Protein AF-0000000066341650 (afdb_homodimer)

Organism: Danio rerio (NCBI:txid7955)

Sequence (400 aa):
MEDPHLINSDEYLLLQTYCQRRENSDVLKLCGATGDKFSVVAEKLTRIACELPLDDDDNIESDNPSPKPSSSFVTDDPVINKLVELLKKTGDDLDQKIKEDHAFFADLQKAFSYRFFGKLTQAFISTVVPGNQESTCKREQIALTFEVTSRLRAMDLQPMNRIMGYGAQYLQEHFAPWIKQKGGWGRAFGVGDDDDEEVHMEDPHLINSDEYLLLQTYCQRRENSDVLKLCGATGDKFSVVAEKLTRIACELPLDDDDNIESDNPSPKPSSSFVTDDPVINKLVELLKKTGDDLDQKIKEDHAFFADLQKAFSYRFFGKLTQAFISTVVPGNQESTCKREQIALTFEVTSRLRAMDLQPMNRIMGYGAQYLQEHFAPWIKQKGGWGRAFGVGDDDDEEVH

InterPro domains:
  IPR002475 Bcl2-like [PS50062] (87-187)
  IPR036834 Bcl-2-like superfamily [G3DSA:1.10.437.10] (14-190)
  IPR036834 Bcl-2-like superfamily [SSF56854] (69-191)

Solvent-accessible surface area (backbone atoms only — not comparable to full-atom values): 22985 Å² total; per-residue (Å²): 127,84,52,73,67,49,71,71,28,72,52,27,50,35,46,51,52,33,39,54,47,61,72,43,44,84,55,72,68,82,68,79,71,58,91,48,65,51,52,58,41,31,50,51,35,50,52,53,44,68,70,45,83,48,68,74,70,69,69,66,69,76,77,77,74,74,74,75,67,70,73,70,61,78,49,94,44,68,66,48,43,52,46,44,57,45,68,30,42,53,72,69,57,36,50,52,50,46,67,72,40,43,69,61,52,54,54,45,60,75,65,64,42,60,71,54,51,50,53,39,49,53,43,42,42,44,69,67,57,57,66,85,48,81,81,56,49,68,64,52,56,50,21,42,49,52,48,52,31,40,53,49,37,52,57,52,50,48,41,73,50,62,48,50,52,39,40,23,50,50,43,50,75,77,40,40,69,61,30,54,73,49,67,29,65,39,46,62,65,51,52,82,62,70,79,69,71,66,85,120,126,85,52,72,67,49,71,72,27,71,52,28,50,37,46,52,52,34,39,53,49,58,71,44,49,84,48,76,75,81,67,79,70,55,90,49,66,51,53,56,43,31,50,52,34,50,52,53,42,68,69,46,83,48,69,75,70,70,69,70,70,75,78,79,73,73,69,78,61,78,69,70,61,77,50,94,42,67,67,48,43,51,46,44,56,42,68,31,41,54,71,68,57,35,50,51,50,47,68,72,38,43,70,59,51,52,54,44,59,73,66,63,42,58,69,55,51,50,54,40,49,53,42,41,41,45,69,69,56,56,69,86,48,79,80,64,44,70,64,53,54,50,20,41,48,53,47,52,32,41,53,49,39,52,51,55,50,46,36,81,36,68,40,54,54,39,39,22,51,49,43,50,75,74,40,39,69,61,30,53,75,48,67,28,67,38,47,61,63,49,54,83,61,70,79,68,71,63,85,120

Secondary structure (DSSP, 8-state):
---HHHHTSHHHHHHHHHHHHHHSTTS-------S-HHHHHHHHHHHHHHHS---------------------SSS-HHHHHHHHHHHS-HHHHHHHHHHTHHHHHHHHHH--HHHHHHHHHHHHHHHS-TTSSS--HHHHHHHHHHHHHHHHHHHH----SHHHHHHHHHHHHHHHHHHHTTSHHHHTTSS--------/---HHHHTSHHHHHHHHHHHHHHSSSS-------S-HHHHHHHHHHHHHHHS---------------------SSS-HHHHHHHHHHHS-HHHHHHHHHHTHHHHHHHHHH--HHHHHHHHHHHHHHHS-TTSTT--HHHHHHHHHHHHHHHHHHHH-S--HHHHHHHHHHHHHHHHHHHHTTSHHHHTTSS--------

Nearest PDB structures (foldseek):
  6hbw-assembly1_B  TM=3.273E-01  e=3.189E+00  Homo sapiens
  5fb7-assembly1_C  TM=2.685E-01  e=3.037E+00  Talaromyces marneffei PM1
  7z1u-assembly1_B  TM=3.786E-01  e=2.050E-01  Beta vulgaris
  6hbw-assembly1_B  TM=5.149E-01  e=2.779E+00  Homo sapiens

Foldseek 3Di:
DPDPVVCVDPLNVLLVLLLVCVVCVVVPPPDDPPPDPSNVLSVVLVVLQVPFQLDPPVPPPPPDPPPPVVLVPLDPDVLLSVVLNLLSHDLVSNLVVCVVPVVSLQVCVVVPDPVNLVVSLVSNLCVGQPCPVVPSPPSNSSSSNSSSVSSVVSSVVCCCPDVVVVVVVVCCVPPVVVQVVLVHPCSVVVNPVPPPPPPD/DPDPVVCVDPLNVLLVLLLVCVVCVVVDDPDDPPPDPSNVLSVVLVVLQVPFQLDPPVPPPPPDPPPCCCLVPLDPDVLLSVVLNLLSHDLVSNLVVCVVPLVSLLVCLVVPDPVNLVVSLVSNLCVGQPCPPPPRDPSNSSSSNSSSVSSVVSSVVCNCPPVVVVVVVVCCVPPVVVQVVLVHPCSVVVNPVPPPPPPD

Radius of gyration: 24.5 Å; Cα contacts (8 Å, |Δi|>4): 356; chains: 2; bounding box: 45×79×81 Å

pLDDT: mean 72.23, std 20.15, range [24.67, 94.44]

Structure (mmCIF, N/CA/C/O backbone):
data_AF-0000000066341650-model_v1
#
loop_
_entity.id
_entity.type
_entity.pdbx_description
1 polymer 'Apoptosis facilitator Bcl-2-like protein 14'
#
loop_
_atom_site.group_PDB
_atom_site.id
_atom_site.type_symbol
_atom_site.label_atom_id
_atom_site.label_alt_id
_atom_site.label_comp_id
_atom_site.label_asym_id
_atom_site.label_entity_id
_atom_site.label_seq_id
_atom_site.pdbx_PDB_ins_code
_atom_site.Cartn_x
_atom_site.Cartn_y
_atom_site.Cartn_z
_atom_site.occupancy
_atom_site.B_iso_or_equiv
_atom_site.auth_seq_id
_atom_site.auth_comp_id
_atom_site.auth_asym_id
_atom_site.auth_atom_id
_atom_site.pdbx_PDB_model_num
ATOM 1 N N . MET A 1 1 ? -13.695 10.406 -7.707 1 33.78 1 MET A N 1
ATOM 2 C CA . MET A 1 1 ? -13.062 10.898 -8.93 1 33.78 1 MET A CA 1
ATOM 3 C C . MET A 1 1 ? -11.852 11.773 -8.602 1 33.78 1 MET A C 1
ATOM 5 O O . MET A 1 1 ? -11.984 12.789 -7.918 1 33.78 1 MET A O 1
ATOM 9 N N . GLU A 1 2 ? -10.742 11.07 -8.422 1 45.5 2 GLU A N 1
ATOM 10 C CA . GLU A 1 2 ? -9.633 11.945 -8.07 1 45.5 2 GLU A CA 1
ATOM 11 C C . GLU A 1 2 ? -9.391 12.992 -9.148 1 45.5 2 GLU A C 1
ATOM 13 O O . GLU A 1 2 ? -9.438 12.688 -10.344 1 45.5 2 GLU A O 1
ATOM 18 N N . ASP A 1 3 ? -9.758 14.211 -8.953 1 50.53 3 ASP A N 1
ATOM 19 C CA . ASP A 1 3 ? -9.547 15.406 -9.766 1 50.53 3 ASP A CA 1
ATOM 20 C C . ASP A 1 3 ? -8.125 15.461 -10.305 1 50.53 3 ASP A C 1
ATOM 22 O O . ASP A 1 3 ? -7.164 15.547 -9.531 1 50.53 3 ASP A O 1
ATOM 26 N N . PRO A 1 4 ? -7.992 15.062 -11.609 1 55.88 4 PRO A N 1
ATOM 27 C CA . PRO A 1 4 ? -6.656 15.141 -12.211 1 55.88 4 PRO A CA 1
ATOM 28 C C . PRO A 1 4 ? -5.887 16.391 -11.766 1 55.88 4 PRO A C 1
ATOM 30 O O . PRO A 1 4 ? -4.656 16.344 -11.648 1 55.88 4 PRO A O 1
ATOM 33 N N . HIS A 1 5 ? -6.586 17.391 -11.469 1 68.81 5 HIS A N 1
ATOM 34 C CA . HIS A 1 5 ? -5.938 18.625 -11.055 1 68.81 5 HIS A CA 1
ATOM 35 C C . HIS A 1 5 ? -5.305 18.484 -9.672 1 68.81 5 HIS A C 1
ATOM 37 O O . HIS A 1 5 ? -4.312 19.156 -9.367 1 68.81 5 HIS A O 1
ATOM 43 N N . LEU A 1 6 ? -5.785 17.516 -9 1 75 6 LEU A N 1
ATOM 44 C CA . LEU A 1 6 ? -5.293 17.375 -7.633 1 75 6 LEU A CA 1
ATOM 45 C C . LEU A 1 6 ? -3.951 16.656 -7.609 1 75 6 LEU A C 1
ATOM 47 O O . LEU A 1 6 ? -3.053 17.016 -6.852 1 75 6 LEU A O 1
ATOM 51 N N . ILE A 1 7 ? -3.76 15.711 -8.516 1 69.44 7 ILE A N 1
ATOM 52 C CA . ILE A 1 7 ? -2.543 14.906 -8.508 1 69.44 7 ILE A CA 1
ATOM 53 C C . ILE A 1 7 ? -1.37 15.742 -9.023 1 69.44 7 ILE A C 1
ATOM 55 O O . ILE A 1 7 ? -0.209 15.414 -8.766 1 69.44 7 ILE A O 1
ATOM 59 N N . ASN A 1 8 ? -1.664 16.828 -9.695 1 69.94 8 ASN A N 1
ATOM 60 C CA . ASN A 1 8 ? -0.617 17.719 -10.188 1 69.94 8 ASN A CA 1
ATOM 61 C C . ASN A 1 8 ? -0.473 18.953 -9.297 1 69.94 8 ASN A C 1
ATOM 63 O O . ASN A 1 8 ? 0.299 19.859 -9.617 1 69.94 8 ASN A O 1
ATOM 67 N N . SER A 1 9 ? -1.169 18.969 -8.172 1 79.81 9 SER A N 1
ATOM 68 C CA . SER A 1 9 ? -1.111 20.109 -7.273 1 79.81 9 SER A CA 1
ATOM 69 C C . SER A 1 9 ? 0.166 20.094 -6.438 1 79.81 9 SER A C 1
ATOM 71 O O . SER A 1 9 ? 0.776 19.047 -6.246 1 79.81 9 SER A O 1
ATOM 73 N N . ASP A 1 10 ? 0.6 21.375 -6 1 84.94 10 ASP A N 1
ATOM 74 C CA . ASP A 1 10 ? 1.756 21.484 -5.113 1 84.94 10 ASP A CA 1
ATOM 75 C C . ASP A 1 10 ? 1.559 20.672 -3.842 1 84.94 10 ASP A C 1
ATOM 77 O O . ASP A 1 10 ? 2.506 20.062 -3.334 1 84.94 10 ASP A O 1
ATOM 81 N N . GLU A 1 11 ? 0.294 20.625 -3.367 1 88.94 11 GLU A N 1
ATOM 82 C CA . GLU A 1 11 ? -0.024 19.891 -2.146 1 88.94 11 GLU A CA 1
ATOM 83 C C . GLU A 1 11 ? 0.249 18.406 -2.311 1 88.94 11 GLU A C 1
ATOM 85 O O . GLU A 1 11 ? 0.847 17.766 -1.435 1 88.94 11 GLU A O 1
ATOM 90 N N . TYR A 1 12 ? -0.125 17.891 -3.426 1 84.5 12 TYR A N 1
ATOM 91 C CA . TYR A 1 12 ? 0.044 16.469 -3.664 1 84.5 12 TYR A CA 1
ATOM 92 C C . TYR A 1 12 ? 1.516 16.109 -3.844 1 84.5 12 TYR A C 1
ATOM 94 O O . TYR A 1 12 ? 1.993 15.117 -3.289 1 84.5 12 TYR A O 1
ATOM 102 N N . LEU A 1 13 ? 2.158 16.891 -4.617 1 78.5 13 LEU A N 1
ATOM 103 C CA . LEU A 1 13 ? 3.566 16.641 -4.895 1 78.5 13 LEU A CA 1
ATOM 104 C C . LEU A 1 13 ? 4.398 16.734 -3.619 1 78.5 13 LEU A C 1
ATOM 106 O O . LEU A 1 13 ? 5.297 15.922 -3.396 1 78.5 13 LEU A O 1
ATOM 110 N N . LEU A 1 14 ? 4.109 17.781 -2.803 1 89.19 14 LEU A N 1
ATOM 111 C CA . LEU A 1 14 ? 4.82 17.922 -1.539 1 89.19 14 LEU A CA 1
ATOM 112 C C . LEU A 1 14 ? 4.512 16.766 -0.601 1 89.19 14 LEU A C 1
ATOM 114 O O . LEU A 1 14 ? 5.402 16.266 0.096 1 89.19 14 LEU A O 1
ATOM 118 N N . LEU A 1 15 ? 3.225 16.359 -0.595 1 87.88 15 LEU A N 1
ATOM 119 C CA . LEU A 1 15 ? 2.842 15.203 0.205 1 87.88 15 LEU A CA 1
ATOM 120 C C . LEU A 1 15 ? 3.607 13.961 -0.235 1 87.88 15 LEU A C 1
ATOM 122 O O . LEU A 1 15 ? 4.066 13.18 0.602 1 87.88 15 LEU A O 1
ATOM 126 N N . GLN A 1 16 ? 3.686 13.766 -1.509 1 78.88 16 GLN A N 1
ATOM 127 C CA . GLN A 1 16 ? 4.422 12.633 -2.043 1 78.88 16 GLN A CA 1
ATOM 128 C C . GLN A 1 16 ? 5.871 12.641 -1.562 1 78.88 16 GLN A C 1
ATOM 130 O O . GLN A 1 16 ? 6.402 11.602 -1.151 1 78.88 16 GLN A O 1
ATOM 135 N N . THR A 1 17 ? 6.527 13.789 -1.676 1 78.31 17 THR A N 1
ATOM 136 C CA . THR A 1 17 ? 7.91 13.938 -1.233 1 78.31 17 THR A CA 1
ATOM 137 C C . THR A 1 17 ? 8.031 13.656 0.261 1 78.31 17 THR A C 1
ATOM 139 O O . THR A 1 17 ? 8.969 12.984 0.695 1 78.31 17 THR A O 1
ATOM 142 N N . TYR A 1 18 ? 7.129 14.211 1.031 1 87.44 18 TYR A N 1
ATOM 143 C CA . TYR A 1 18 ? 7.121 14.008 2.475 1 87.44 18 TYR A CA 1
ATOM 144 C C . TYR A 1 18 ? 7.008 12.523 2.812 1 87.44 18 TYR A C 1
ATOM 146 O O . TYR A 1 18 ? 7.762 12.008 3.641 1 87.44 18 TYR A O 1
ATOM 154 N N . CYS A 1 19 ? 6.004 11.805 2.221 1 79.25 19 CYS A N 1
ATOM 155 C CA . CYS A 1 19 ? 5.762 10.398 2.504 1 79.25 19 CYS A CA 1
ATOM 156 C C . CYS A 1 19 ? 6.977 9.555 2.139 1 79.25 19 CYS A C 1
ATOM 158 O O . CYS A 1 19 ? 7.312 8.602 2.848 1 79.25 19 CYS A O 1
ATOM 160 N N . GLN A 1 20 ? 7.543 9.836 1.015 1 71 20 GLN A N 1
ATOM 161 C CA . GLN A 1 20 ? 8.75 9.125 0.598 1 71 20 GLN A CA 1
ATOM 162 C C . GLN A 1 20 ? 9.859 9.266 1.631 1 71 20 GLN A C 1
ATOM 164 O O . GLN A 1 20 ? 10.578 8.312 1.916 1 71 20 GLN A O 1
ATOM 169 N N . ARG A 1 21 ? 9.977 10.445 2.133 1 72.19 21 ARG A N 1
ATOM 170 C CA . ARG A 1 21 ? 10.992 10.703 3.146 1 72.19 21 ARG A CA 1
ATOM 171 C C . ARG A 1 21 ? 10.688 9.938 4.43 1 72.19 21 ARG A C 1
ATOM 173 O O . ARG A 1 21 ? 11.602 9.406 5.074 1 72.19 21 ARG A O 1
ATOM 180 N N . ARG A 1 22 ? 9.453 9.93 4.797 1 74.25 22 ARG A N 1
ATOM 181 C CA . ARG A 1 22 ? 9.047 9.281 6.039 1 74.25 22 ARG A CA 1
ATOM 182 C C . ARG A 1 22 ? 9.25 7.77 5.957 1 74.25 22 ARG A C 1
ATOM 184 O O . ARG A 1 22 ? 9.555 7.125 6.961 1 74.25 22 ARG A O 1
ATOM 191 N N . GLU A 1 23 ? 8.852 7.203 4.863 1 64.56 23 GLU A N 1
ATOM 192 C CA . GLU A 1 23 ? 9.031 5.77 4.652 1 64.56 23 GLU A CA 1
ATOM 193 C C . GLU A 1 23 ? 10.508 5.391 4.676 1 64.56 23 GLU A C 1
ATOM 195 O O . GLU A 1 23 ? 10.867 4.285 5.09 1 64.56 23 GLU A O 1
ATOM 200 N N . ASN A 1 24 ? 11.289 6.145 4.082 1 51.16 24 ASN A N 1
ATOM 201 C CA . ASN A 1 24 ? 12.719 5.871 3.996 1 51.16 24 ASN A CA 1
ATOM 202 C C . ASN A 1 24 ? 13.461 6.379 5.227 1 51.16 24 ASN A C 1
ATOM 204 O O . ASN A 1 24 ? 14.695 6.312 5.285 1 51.16 24 ASN A O 1
ATOM 208 N N . SER A 1 25 ? 12.883 7.137 6.051 1 47.22 25 SER A N 1
ATOM 209 C CA . SER A 1 25 ? 13.586 7.773 7.156 1 47.22 25 SER A CA 1
ATOM 210 C C . SER A 1 25 ? 14.273 6.738 8.039 1 47.22 25 SER A C 1
ATOM 212 O O . SER A 1 25 ? 15.227 7.062 8.758 1 47.22 25 SER A O 1
ATOM 214 N N . ASP A 1 26 ? 13.664 5.586 8.43 1 39.56 26 ASP A N 1
ATOM 215 C CA . ASP A 1 26 ? 14.633 4.793 9.18 1 39.56 26 ASP A CA 1
ATOM 216 C C . ASP A 1 26 ? 15.898 4.559 8.359 1 39.56 26 ASP A C 1
ATOM 218 O O . ASP A 1 26 ? 16.906 4.062 8.875 1 39.56 26 ASP A O 1
ATOM 222 N N . VAL A 1 27 ? 15.828 4.398 7.207 1 34.81 27 VAL A N 1
ATOM 223 C CA . VAL A 1 27 ? 17.062 4.445 6.438 1 34.81 27 VAL A CA 1
ATOM 224 C C . VAL A 1 27 ? 17.594 5.879 6.383 1 34.81 27 VAL A C 1
ATOM 226 O O . VAL A 1 27 ? 16.906 6.773 5.867 1 34.81 27 VAL A O 1
ATOM 229 N N . LEU A 1 28 ? 18.406 6.277 7.391 1 32.34 28 LEU A N 1
ATOM 230 C CA . LEU A 1 28 ? 19.125 7.539 7.582 1 32.34 28 LEU A CA 1
ATOM 231 C C . LEU A 1 28 ? 19.391 8.219 6.246 1 32.34 28 LEU A C 1
ATOM 233 O O . LEU A 1 28 ? 19.531 9.438 6.18 1 32.34 28 LEU A O 1
ATOM 237 N N . LYS A 1 29 ? 20.328 7.496 5.453 1 32.09 29 LYS A N 1
ATOM 238 C CA . LYS A 1 29 ? 21.406 8.117 4.699 1 32.09 29 LYS A CA 1
ATOM 239 C C . LYS A 1 29 ? 20.875 8.852 3.473 1 32.09 29 LYS A C 1
ATOM 241 O O . LYS A 1 29 ? 21.625 9.102 2.52 1 32.09 29 LYS A O 1
ATOM 246 N N . LEU A 1 30 ? 19.656 8.406 3.109 1 30.75 30 LEU A N 1
ATOM 247 C CA . LEU A 1 30 ? 19.609 8.922 1.744 1 30.75 30 LEU A CA 1
ATOM 248 C C . LEU A 1 30 ? 19.844 10.43 1.722 1 30.75 30 LEU A C 1
ATOM 250 O O . LEU A 1 30 ? 19.062 11.188 2.289 1 30.75 30 LEU A O 1
ATOM 254 N N . CYS A 1 31 ? 20.969 10.68 1.455 1 32.62 31 CYS A N 1
ATOM 255 C CA . CYS A 1 31 ? 21.719 11.914 1.257 1 32.62 31 CYS A CA 1
ATOM 256 C C . CYS A 1 31 ? 20.797 13.039 0.776 1 32.62 31 CYS A C 1
ATOM 258 O O . CYS A 1 31 ? 20.781 14.117 1.362 1 32.62 31 CYS A O 1
ATOM 260 N N . GLY A 1 32 ? 20.969 13.227 -0.669 1 31.34 32 GLY A N 1
ATOM 261 C CA . GLY A 1 32 ? 21.156 14.445 -1.436 1 31.34 32 GLY A CA 1
ATOM 262 C C . GLY A 1 32 ? 19.875 15.258 -1.579 1 31.34 32 GLY A C 1
ATOM 263 O O . GLY A 1 32 ? 18.828 14.719 -1.966 1 31.34 32 GLY A O 1
ATOM 264 N N . ALA A 1 33 ? 19.422 16.047 -0.624 1 36.84 33 ALA A N 1
ATOM 265 C CA . ALA A 1 33 ? 18.609 17.234 -0.864 1 36.84 33 ALA A CA 1
ATOM 266 C C . ALA A 1 33 ? 18.531 17.547 -2.355 1 36.84 33 ALA A C 1
ATOM 268 O O . ALA A 1 33 ? 19.5 18.047 -2.947 1 36.84 33 ALA A O 1
ATOM 269 N N . THR A 1 34 ? 18.25 16.688 -3.164 1 40.41 34 THR A N 1
ATOM 270 C CA . THR A 1 34 ? 18.219 17.406 -4.434 1 40.41 34 THR A CA 1
ATOM 271 C C . THR A 1 34 ? 17.484 18.734 -4.285 1 40.41 34 THR A C 1
ATOM 273 O O . THR A 1 34 ? 16.656 18.906 -3.391 1 40.41 34 THR A O 1
ATOM 276 N N . GLY A 1 35 ? 18.016 19.844 -4.695 1 51.5 35 GLY A N 1
ATOM 277 C CA . GLY A 1 35 ? 17.844 21.266 -4.895 1 51.5 35 GLY A CA 1
ATOM 278 C C . GLY A 1 35 ? 16.422 21.672 -5.18 1 51.5 35 GLY A C 1
ATOM 279 O O . GLY A 1 35 ? 16.156 22.812 -5.566 1 51.5 35 GLY A O 1
ATOM 280 N N . ASP A 1 36 ? 15.469 20.625 -5.043 1 72.44 36 ASP A N 1
ATOM 281 C CA . ASP A 1 36 ? 14.141 21.109 -5.402 1 72.44 36 ASP A CA 1
ATOM 282 C C . ASP A 1 36 ? 13.414 21.672 -4.184 1 72.44 36 ASP A C 1
ATOM 284 O O . ASP A 1 36 ? 13.695 21.266 -3.051 1 7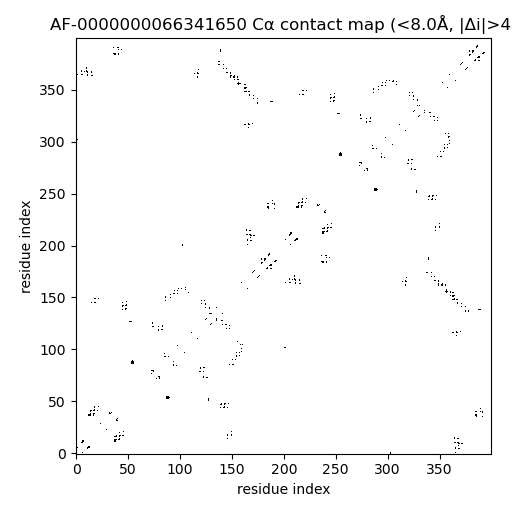2.44 36 ASP A O 1
ATOM 288 N N . LYS A 1 37 ? 12.82 22.719 -4.188 1 81.12 37 LYS A N 1
ATOM 289 C CA . LYS A 1 37 ? 12.055 23.5 -3.213 1 81.12 37 LYS A CA 1
ATOM 290 C C . LYS A 1 37 ? 11.195 22.578 -2.338 1 81.12 37 LYS A C 1
ATOM 292 O O . LYS A 1 37 ? 11.125 22.766 -1.122 1 81.12 37 LYS A O 1
ATOM 297 N N . PHE A 1 38 ? 10.711 21.469 -2.816 1 84.75 38 PHE A N 1
ATOM 298 C CA . PHE A 1 38 ? 9.797 20.594 -2.084 1 84.75 38 PHE A CA 1
ATOM 299 C C . PHE A 1 38 ? 10.562 19.688 -1.127 1 84.75 38 PHE A C 1
ATOM 301 O O . PHE A 1 38 ? 10.062 19.359 -0.048 1 84.75 38 PHE A O 1
ATOM 308 N N . SER A 1 39 ? 11.711 19.312 -1.461 1 81.25 39 SER A N 1
ATOM 309 C CA . SER A 1 39 ? 12.516 18.484 -0.572 1 81.25 39 SER A CA 1
ATOM 310 C C . SER A 1 39 ? 12.891 19.234 0.7 1 81.25 39 SER A C 1
ATOM 312 O O . SER A 1 39 ? 12.859 18.672 1.795 1 81.25 39 SER A O 1
ATOM 314 N N . VAL A 1 40 ? 13.234 20.516 0.501 1 84.44 40 VAL A N 1
ATOM 315 C CA . VAL A 1 40 ? 13.609 21.344 1.648 1 84.44 40 VAL A CA 1
ATOM 316 C C . VAL A 1 40 ? 12.391 21.547 2.549 1 84.44 40 VAL A C 1
ATOM 318 O O . VAL A 1 40 ? 12.492 21.453 3.773 1 84.44 40 VAL A O 1
ATOM 321 N N . VAL A 1 41 ? 11.242 21.875 1.964 1 89.88 41 VAL A N 1
ATOM 322 C CA . VAL A 1 41 ? 10.023 22.094 2.73 1 89.88 41 VAL A CA 1
ATOM 323 C C . VAL A 1 41 ? 9.641 20.797 3.455 1 89.88 41 VAL A C 1
ATOM 325 O O . VAL A 1 41 ? 9.242 20.828 4.621 1 89.88 41 VAL A O 1
ATOM 328 N N . ALA A 1 42 ? 9.766 19.656 2.734 1 89 42 ALA A N 1
ATOM 329 C CA . ALA A 1 42 ? 9.445 18.359 3.348 1 89 42 ALA A CA 1
ATOM 330 C C . ALA A 1 42 ? 10.328 18.109 4.562 1 89 42 ALA A C 1
ATOM 332 O O . ALA A 1 42 ? 9.867 17.562 5.57 1 89 42 ALA A O 1
ATOM 333 N N . GLU A 1 43 ? 11.508 18.484 4.465 1 85.19 43 GLU A N 1
ATOM 334 C CA . GLU A 1 43 ? 12.422 18.328 5.59 1 85.19 43 GLU A CA 1
ATOM 335 C C . GLU A 1 43 ? 11.984 19.172 6.781 1 85.19 43 GLU A C 1
ATOM 337 O O . GLU A 1 43 ? 12 18.703 7.922 1 85.19 43 GLU A O 1
ATOM 342 N N . LYS A 1 44 ? 11.633 20.406 6.52 1 87 44 LYS A N 1
ATOM 343 C CA . LYS A 1 44 ? 11.164 21.297 7.582 1 87 44 LYS A CA 1
ATOM 344 C C . LYS A 1 44 ? 9.891 20.766 8.227 1 87 44 LYS A C 1
ATOM 346 O O . LYS A 1 44 ? 9.742 20.812 9.445 1 87 44 LYS A O 1
ATOM 351 N N . LEU A 1 45 ? 8.992 20.297 7.375 1 90.5 45 LEU A N 1
ATOM 352 C CA . LEU A 1 45 ? 7.758 19.703 7.875 1 90.5 45 LEU A CA 1
ATOM 353 C C . LEU A 1 45 ? 8.055 18.5 8.766 1 90.5 45 LEU A C 1
ATOM 355 O O . LEU A 1 45 ? 7.43 18.328 9.812 1 90.5 45 LEU A O 1
ATOM 359 N N . THR A 1 46 ? 8.961 17.672 8.398 1 87 46 THR A N 1
ATOM 360 C CA . THR A 1 46 ? 9.352 16.5 9.172 1 87 46 THR A CA 1
ATOM 361 C C . THR A 1 46 ? 9.898 16.922 10.539 1 87 46 THR A C 1
ATOM 363 O O . THR A 1 46 ? 9.57 16.297 11.555 1 87 46 THR A O 1
ATOM 366 N N . ARG A 1 47 ? 10.703 17.938 10.547 1 85.69 47 ARG A N 1
ATOM 367 C CA . ARG A 1 47 ? 11.266 18.422 11.797 1 85.69 47 ARG A CA 1
ATOM 368 C C . ARG A 1 47 ? 10.172 18.938 12.727 1 85.69 47 ARG A C 1
ATOM 370 O O . ARG A 1 47 ? 10.18 18.656 13.93 1 85.69 47 ARG A O 1
ATOM 377 N N . ILE A 1 48 ? 9.266 19.75 12.18 1 86.88 48 ILE A N 1
ATOM 378 C CA . ILE A 1 48 ? 8.148 20.25 12.977 1 86.88 48 ILE A CA 1
ATOM 379 C C . ILE A 1 48 ? 7.363 19.078 13.562 1 86.88 48 ILE A C 1
ATOM 381 O O . ILE A 1 48 ? 7.07 19.062 14.758 1 86.88 48 ILE A O 1
ATOM 385 N N . ALA A 1 49 ? 7.023 18.109 12.695 1 86.56 49 ALA A N 1
ATOM 386 C CA . ALA A 1 49 ? 6.238 16.953 13.133 1 86.56 49 ALA A CA 1
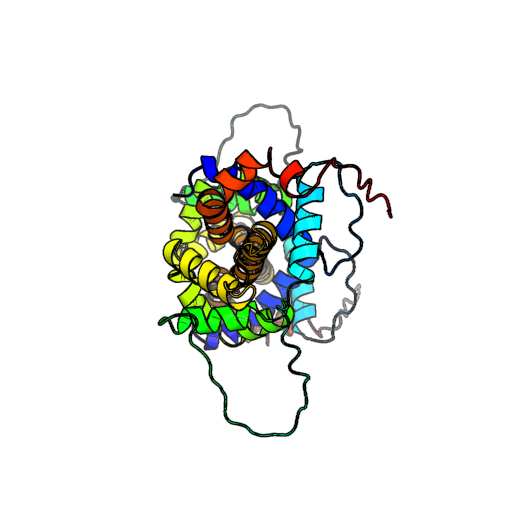ATOM 387 C C . ALA A 1 49 ? 6.957 16.203 14.242 1 86.56 49 ALA A C 1
ATOM 389 O O . ALA A 1 49 ? 6.32 15.711 15.18 1 86.56 49 ALA A O 1
ATOM 390 N N . CYS A 1 50 ? 8.25 16.062 14.141 1 83.56 50 CYS A N 1
ATOM 391 C CA . CYS A 1 50 ? 9.039 15.297 15.102 1 83.56 50 CYS A CA 1
ATOM 392 C C . CYS A 1 50 ? 9.117 16.016 16.438 1 83.56 50 CYS A C 1
ATOM 394 O O . CYS A 1 50 ? 9.312 15.398 17.484 1 83.56 50 CYS A O 1
ATOM 396 N N . GLU A 1 51 ? 8.953 17.312 16.391 1 83.19 51 GLU A N 1
ATOM 397 C CA . GLU A 1 51 ? 9.047 18.125 17.609 1 83.19 51 GLU A CA 1
ATOM 398 C C . GLU A 1 51 ? 7.711 18.172 18.344 1 83.19 51 GLU A C 1
ATOM 400 O O . GLU A 1 51 ? 7.652 18.562 19.5 1 83.19 51 GLU A O 1
ATOM 405 N N . LEU A 1 52 ? 6.672 17.766 17.672 1 82.81 52 LEU A N 1
ATOM 406 C CA . LEU A 1 52 ? 5.355 17.75 18.312 1 82.81 52 LEU A CA 1
ATOM 407 C C . LEU A 1 52 ? 5.16 16.5 19.156 1 82.81 52 LEU A C 1
ATOM 409 O O . LEU A 1 52 ? 5.727 15.453 18.859 1 82.81 52 LEU A O 1
ATOM 413 N N . PRO A 1 53 ? 4.59 16.547 20.25 1 76.81 53 PRO A N 1
ATOM 414 C CA . PRO A 1 53 ? 4.43 15.438 21.203 1 76.81 53 PRO A CA 1
ATOM 415 C C . PRO A 1 53 ? 3.486 14.359 20.688 1 76.81 53 PRO A C 1
ATOM 417 O O . PRO A 1 53 ? 2.336 14.273 21.125 1 76.81 53 PRO A O 1
ATOM 420 N N . LEU A 1 54 ? 3.736 13.648 19.688 1 70.75 54 LEU A N 1
ATOM 421 C CA . LEU A 1 54 ? 2.922 12.539 19.203 1 70.75 54 LEU A CA 1
ATOM 422 C C . LEU A 1 54 ? 3.174 11.281 20.031 1 70.75 54 LEU A C 1
ATOM 424 O O . LEU A 1 54 ? 2.279 10.445 20.188 1 70.75 54 LEU A O 1
ATOM 428 N N . ASP A 1 55 ? 4.504 10.766 20.484 1 56.53 55 ASP A N 1
ATOM 429 C CA . ASP A 1 55 ? 4.879 9.516 21.125 1 56.53 55 ASP A CA 1
ATOM 430 C C . ASP A 1 55 ? 4.555 9.547 22.625 1 56.53 55 ASP A C 1
ATOM 432 O O . ASP A 1 55 ? 5.008 10.445 23.344 1 56.53 55 ASP A O 1
ATOM 436 N N . ASP A 1 56 ? 3.371 9.297 23.016 1 49 56 ASP A N 1
ATOM 437 C CA . ASP A 1 56 ? 3.236 9.156 24.469 1 49 56 ASP A CA 1
ATOM 438 C C . ASP A 1 56 ? 4.234 8.133 25.016 1 49 56 ASP A C 1
ATOM 440 O O . ASP A 1 56 ? 4.078 6.93 24.797 1 49 56 ASP A O 1
ATOM 444 N N . ASP A 1 57 ? 5.453 8.258 25 1 41.75 57 ASP A N 1
ATOM 445 C CA . ASP A 1 57 ? 6.16 7.438 25.984 1 41.75 57 ASP A CA 1
ATOM 446 C C . ASP A 1 57 ? 5.441 7.449 27.328 1 41.75 57 ASP A C 1
ATOM 448 O O . ASP A 1 57 ? 5.496 8.445 28.062 1 41.75 57 ASP A O 1
ATOM 452 N N . ASP A 1 58 ? 4.324 6.996 27.469 1 39.84 58 ASP A N 1
ATOM 453 C CA . ASP A 1 58 ? 3.951 6.605 28.828 1 39.84 58 ASP A CA 1
ATOM 454 C C . ASP A 1 58 ? 5.121 5.941 29.547 1 39.84 58 ASP A C 1
ATOM 456 O O . ASP A 1 58 ? 5.09 4.738 29.812 1 39.84 58 ASP A O 1
ATOM 460 N N . ASN A 1 59 ? 6.309 5.945 29.203 1 37.44 59 ASN A N 1
ATOM 461 C CA . ASN A 1 59 ? 7.125 5.504 30.328 1 37.44 59 ASN A CA 1
ATOM 462 C C . ASN A 1 59 ? 6.887 6.363 31.562 1 37.44 59 ASN A C 1
ATOM 464 O O . ASN A 1 59 ? 7.781 6.523 32.406 1 37.44 59 ASN A O 1
ATOM 468 N N . ILE A 1 60 ? 6.105 7.371 31.719 1 36.75 60 ILE A N 1
ATOM 469 C CA . ILE A 1 60 ? 5.945 7.793 33.094 1 36.75 60 ILE A CA 1
ATOM 470 C C . ILE A 1 60 ? 5.375 6.645 33.938 1 36.75 60 ILE A C 1
ATOM 472 O O . ILE A 1 60 ? 4.246 6.203 33.688 1 36.75 60 ILE A O 1
ATOM 476 N N . GLU A 1 61 ? 6.156 5.684 34.406 1 36.81 61 GLU A N 1
ATOM 477 C CA . GLU A 1 61 ? 5.961 4.891 35.625 1 36.81 61 GLU A CA 1
ATOM 478 C C . GLU A 1 61 ? 5.23 5.695 36.68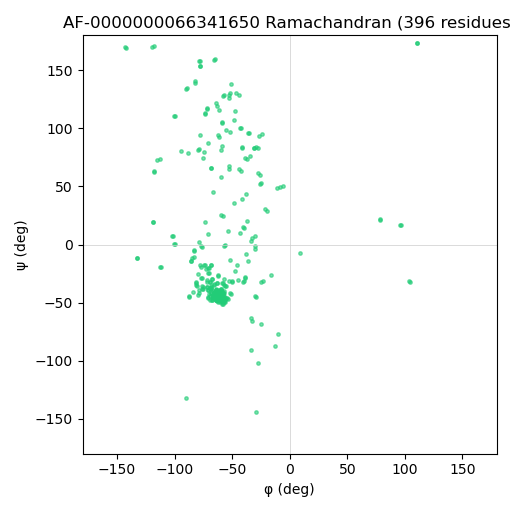8 1 36.81 61 GLU A C 1
ATOM 480 O O . GLU A 1 61 ? 5.285 5.348 37.875 1 36.81 61 GLU A O 1
ATOM 485 N N . SER A 1 62 ? 4.816 6.934 36.625 1 33.81 62 SER A N 1
ATOM 486 C CA . SER A 1 62 ? 4.262 7.266 37.938 1 33.81 62 SER A CA 1
ATOM 487 C C . SER A 1 62 ? 3.215 6.246 38.375 1 33.81 6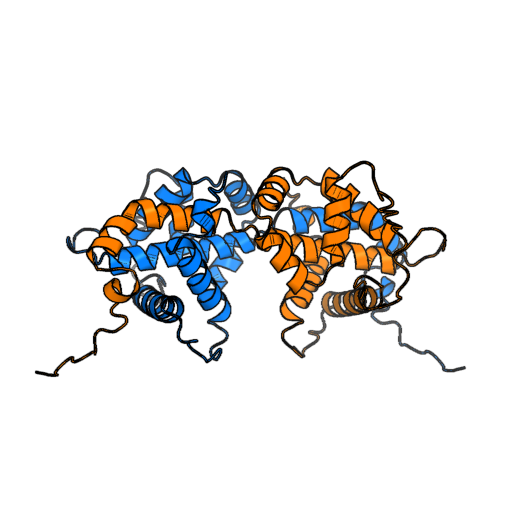2 SER A C 1
ATOM 489 O O . SER A 1 62 ? 2.486 5.703 37.531 1 33.81 62 SER A O 1
ATOM 491 N N . ASP A 1 63 ? 3.312 5.617 39.688 1 33.84 63 ASP A N 1
ATOM 492 C CA . ASP A 1 63 ? 2.576 4.762 40.594 1 33.84 63 ASP A CA 1
ATOM 493 C C . ASP A 1 63 ? 1.071 4.996 40.5 1 33.84 63 ASP A C 1
ATOM 495 O O . ASP A 1 63 ? 0.275 4.234 41.031 1 33.84 63 ASP A O 1
ATOM 499 N N . ASN A 1 64 ? 0.634 6.32 40.875 1 33.25 64 ASN A N 1
ATOM 500 C CA . ASN A 1 64 ? -0.721 6.402 41.406 1 33.25 64 ASN A CA 1
ATOM 501 C C . ASN A 1 64 ? -1.759 5.98 40.344 1 33.25 64 ASN A C 1
ATOM 503 O O . ASN A 1 64 ? -1.67 6.371 39.188 1 33.25 64 ASN A O 1
ATOM 507 N N . PRO A 1 65 ? -2.561 4.926 40.594 1 36.72 65 PRO A N 1
ATOM 508 C CA . PRO A 1 65 ? -3.736 4.324 39.969 1 36.72 65 PRO A CA 1
ATOM 509 C C . PRO A 1 65 ? -4.695 5.359 39.406 1 36.72 65 PRO A C 1
ATOM 511 O O . PRO A 1 65 ? -5.855 5.051 39.125 1 36.72 65 PRO A O 1
ATOM 514 N N . SER A 1 66 ? -4.453 6.68 39.688 1 35.19 66 SER A N 1
ATOM 515 C CA . SER A 1 66 ? -5.734 7.355 39.5 1 35.19 66 SER A CA 1
ATOM 516 C C . SER A 1 66 ? -6.355 7.02 38.156 1 35.19 66 SER A C 1
ATOM 518 O O . SER A 1 66 ? -5.641 6.801 37.156 1 35.19 66 SER A O 1
ATOM 520 N N . PRO A 1 67 ? -7.668 6.793 38.156 1 37.66 67 PRO A N 1
ATOM 521 C CA . PRO A 1 67 ? -8.656 6.371 37.156 1 37.66 67 PRO A CA 1
ATOM 522 C C . PRO A 1 67 ? -8.523 7.121 35.812 1 37.66 67 PRO A C 1
ATOM 524 O O . PRO A 1 67 ? -9.18 6.77 34.844 1 37.66 67 PRO A O 1
ATOM 527 N N . LYS A 1 68 ? -7.816 8.289 35.781 1 38.66 68 LYS A N 1
ATOM 528 C CA . LYS A 1 68 ? -8.523 9.203 34.875 1 38.66 68 LYS A CA 1
ATOM 529 C C . LYS A 1 68 ? -8.484 8.711 33.438 1 38.66 68 LYS A C 1
ATOM 531 O O . LYS A 1 68 ? -7.445 8.789 32.781 1 38.66 68 LYS A O 1
ATOM 536 N N . PRO A 1 69 ? -8.695 7.555 33.094 1 39.31 69 PRO A N 1
ATOM 537 C CA . PRO A 1 69 ? -8.93 7.375 31.656 1 39.31 69 PRO A CA 1
ATOM 538 C C . PRO A 1 69 ? -9.719 8.523 31.031 1 39.31 69 PRO A C 1
ATOM 540 O O . PRO A 1 69 ? -10.945 8.539 31.094 1 39.31 69 PRO A O 1
ATOM 543 N N . SER A 1 70 ? -9.797 9.641 31.562 1 36.47 70 SER A N 1
ATOM 544 C CA . SER A 1 70 ? -10.539 10.641 30.812 1 36.47 70 SER A CA 1
ATOM 545 C C . SER A 1 70 ? -10.273 10.516 29.312 1 36.47 70 SER A C 1
ATOM 547 O O . SER A 1 70 ? -9.234 10.969 28.812 1 36.47 70 SER A O 1
ATOM 549 N N . SER A 1 71 ? -10.234 9.398 28.672 1 44.44 71 SER A N 1
ATOM 550 C CA . SER A 1 71 ? -10.445 9.148 27.25 1 44.44 71 SER A CA 1
ATOM 551 C C . SER A 1 71 ? -11.203 10.289 26.594 1 44.44 71 SER A C 1
ATOM 553 O O . SER A 1 71 ? -12.438 10.328 26.625 1 44.44 71 SER A O 1
ATOM 555 N N . SER A 1 72 ? -11.156 11.461 26.969 1 49.5 72 SER A N 1
ATOM 556 C CA . SER A 1 72 ? -11.805 12.633 26.391 1 49.5 72 SER A CA 1
ATOM 557 C C . SER A 1 72 ? -11.953 12.492 24.875 1 49.5 72 SER A C 1
ATOM 559 O O . SER A 1 72 ? -10.961 12.32 24.172 1 49.5 72 SER A O 1
ATOM 561 N N . PHE A 1 73 ? -12.969 11.812 24.531 1 59.5 73 PHE A N 1
ATOM 562 C CA . PHE A 1 73 ? -13.477 11.688 23.172 1 59.5 73 PHE A CA 1
ATOM 563 C C . PHE A 1 73 ? -13.297 12.992 22.406 1 59.5 73 PHE A C 1
ATOM 565 O O . PHE A 1 73 ? -13.82 14.031 22.812 1 59.5 73 PHE A O 1
ATOM 572 N N . VAL A 1 74 ? -12.219 13.094 21.641 1 71.38 74 VAL A N 1
ATOM 573 C CA . VAL A 1 74 ? -12.039 14.266 20.781 1 71.38 74 VAL A CA 1
ATOM 574 C C . VAL A 1 74 ? -13.305 14.508 19.969 1 71.38 74 VAL A C 1
ATOM 576 O O . VAL A 1 74 ? -13.711 15.656 19.766 1 71.38 74 VAL A O 1
ATOM 579 N N . THR A 1 75 ? -13.938 13.297 19.672 1 84 75 THR A N 1
ATOM 580 C CA . THR A 1 75 ? -15.164 13.391 18.891 1 84 75 THR A CA 1
ATOM 581 C C . THR A 1 75 ? -16.188 12.367 19.375 1 84 75 THR A C 1
ATOM 583 O O . THR A 1 75 ? -15.891 11.531 20.234 1 84 75 THR A O 1
ATOM 586 N N . ASP A 1 76 ? -17.422 12.414 18.953 1 87.19 76 ASP A N 1
ATOM 587 C CA . ASP A 1 76 ? -18.484 11.469 19.266 1 87.19 76 ASP A CA 1
ATOM 588 C C . ASP A 1 76 ? -18.328 10.172 18.469 1 87.19 76 ASP A C 1
ATOM 590 O O . ASP A 1 76 ? -19.031 9.203 18.703 1 87.19 76 ASP A O 1
ATOM 594 N N . ASP A 1 77 ? -17.359 10.156 17.672 1 89.69 77 ASP A N 1
ATOM 595 C CA . ASP A 1 77 ? -17.141 8.984 16.844 1 89.69 77 ASP A CA 1
ATOM 596 C C . ASP A 1 77 ? -16.062 8.078 17.422 1 89.69 77 ASP A C 1
ATOM 598 O O . ASP A 1 77 ? -14.875 8.422 17.391 1 89.69 77 ASP A O 1
ATOM 602 N N . PRO A 1 78 ? -16.453 6.891 17.906 1 89.75 78 PRO A N 1
ATOM 603 C CA . PRO A 1 78 ? -15.484 6.008 18.562 1 89.75 78 PRO A CA 1
ATOM 604 C C . PRO A 1 78 ? -14.375 5.551 17.609 1 89.75 78 PRO A C 1
ATOM 606 O O . PRO A 1 78 ? -13.25 5.312 18.047 1 89.75 78 PRO A O 1
ATOM 609 N N . VAL A 1 79 ? -14.734 5.391 16.391 1 90.06 79 VAL A N 1
ATOM 610 C CA . VAL A 1 79 ? -13.742 4.953 15.422 1 90.06 79 VAL A CA 1
ATOM 611 C C . VAL A 1 79 ? -12.656 6.016 15.281 1 90.06 79 VAL A C 1
ATOM 613 O O . VAL A 1 79 ? -11.461 5.695 15.266 1 90.06 79 VAL A O 1
ATOM 616 N N . ILE A 1 80 ? -13.055 7.219 15.188 1 92.5 80 ILE A N 1
ATOM 617 C CA . ILE A 1 80 ? -12.109 8.32 15.062 1 92.5 80 ILE A CA 1
ATOM 618 C C . ILE A 1 80 ? -11.227 8.391 16.297 1 92.5 80 ILE A C 1
ATOM 620 O O . ILE A 1 80 ? -10.008 8.57 16.203 1 92.5 80 ILE A O 1
ATOM 624 N N . ASN A 1 81 ? -11.828 8.227 17.453 1 90.88 81 ASN A N 1
ATOM 625 C CA . ASN A 1 81 ? -11.055 8.266 18.703 1 90.88 81 ASN A CA 1
ATOM 626 C C . ASN A 1 81 ? -10 7.164 18.734 1 90.88 81 ASN A C 1
ATOM 628 O O . ASN A 1 81 ? -8.867 7.398 19.156 1 90.88 81 ASN A O 1
ATOM 632 N N . LYS A 1 82 ? -10.414 6.012 18.297 1 89.5 82 LYS A N 1
ATOM 633 C CA . LYS A 1 82 ? -9.469 4.902 18.234 1 89.5 82 LYS A CA 1
ATOM 634 C C . LYS A 1 82 ? -8.328 5.211 17.266 1 89.5 82 LYS A C 1
ATOM 636 O O . LYS A 1 82 ? -7.164 4.938 17.562 1 89.5 82 LYS A O 1
ATOM 641 N N . LEU A 1 83 ? -8.625 5.762 16.141 1 90.25 83 LEU A N 1
ATOM 642 C CA . LEU A 1 83 ? -7.633 6.059 15.109 1 90.25 83 LEU A CA 1
ATOM 643 C C . LEU A 1 83 ? -6.688 7.164 15.57 1 90.25 83 LEU A C 1
ATOM 645 O O . LEU A 1 83 ? -5.492 7.125 15.281 1 90.25 83 LEU A O 1
ATOM 649 N N . VAL A 1 84 ? -7.27 8.109 16.25 1 91 84 VAL A N 1
ATOM 650 C CA . VAL A 1 84 ? -6.422 9.172 16.781 1 91 84 VAL A CA 1
ATOM 651 C C . VAL A 1 84 ? -5.367 8.57 17.703 1 91 84 VAL A C 1
ATOM 653 O O . VAL A 1 84 ? -4.191 8.938 17.641 1 91 84 VAL A O 1
ATOM 656 N N . GLU A 1 85 ? -5.77 7.711 18.516 1 89 85 GLU A N 1
ATOM 657 C CA . GLU A 1 85 ? -4.836 7.051 19.422 1 89 85 GLU A CA 1
ATOM 658 C C . GLU A 1 85 ? -3.809 6.227 18.656 1 89 85 GLU A C 1
ATOM 660 O O . GLU A 1 85 ? -2.631 6.195 19.016 1 89 85 GLU A O 1
ATOM 665 N N . LEU A 1 86 ? -4.281 5.559 17.688 1 86.88 86 LEU A N 1
ATOM 666 C CA . LEU A 1 86 ? -3.391 4.719 16.891 1 86.88 86 LEU A CA 1
ATOM 667 C C . LEU A 1 86 ? -2.373 5.562 16.141 1 86.88 86 LEU A C 1
ATOM 669 O O . LEU A 1 86 ? -1.2 5.191 16.047 1 86.88 86 LEU A O 1
ATOM 673 N N . LEU A 1 87 ? -2.871 6.68 15.609 1 88.31 87 LEU A N 1
ATOM 674 C CA . LEU A 1 87 ? -2.016 7.535 14.797 1 88.31 87 LEU A CA 1
ATOM 675 C C . LEU A 1 87 ? -0.943 8.203 15.656 1 88.31 87 LEU A C 1
ATOM 677 O O . LEU A 1 87 ? 0.068 8.68 15.133 1 88.31 87 LEU A O 1
ATOM 681 N N . LYS A 1 88 ? -1.174 8.211 16.938 1 86.06 88 LYS A N 1
ATOM 682 C CA . LYS A 1 88 ? -0.186 8.773 17.859 1 86.06 88 LYS A CA 1
ATOM 683 C C . LYS A 1 88 ? 0.971 7.801 18.078 1 86.06 88 LYS A C 1
ATOM 685 O O . LYS A 1 88 ? 2.053 8.211 18.5 1 86.06 88 LYS A O 1
ATOM 690 N N . LYS A 1 89 ? 0.728 6.598 17.781 1 79.81 89 LYS A N 1
ATOM 691 C CA . LYS A 1 89 ? 1.736 5.566 18 1 79.81 89 LYS A CA 1
ATOM 692 C C . LYS A 1 89 ? 2.799 5.586 16.906 1 79.81 89 LYS A C 1
ATOM 694 O O . LYS A 1 89 ? 2.559 6.098 15.812 1 79.81 89 LYS A O 1
ATOM 699 N N . THR A 1 90 ? 4.023 4.984 17.297 1 71.81 90 THR A N 1
ATOM 700 C CA . THR A 1 90 ? 5.082 4.891 16.297 1 71.81 90 THR A CA 1
ATOM 701 C C . THR A 1 90 ? 4.672 3.965 15.148 1 71.81 90 THR A C 1
ATOM 703 O O . THR A 1 90 ? 3.732 3.18 15.289 1 71.81 90 THR A O 1
ATOM 706 N N . GLY A 1 91 ? 5.344 4.152 14.039 1 68.31 91 GLY A N 1
ATOM 707 C CA . GLY A 1 91 ? 5.039 3.363 12.859 1 68.31 91 GLY A CA 1
ATOM 708 C C . GLY A 1 91 ? 5.035 1.869 13.125 1 68.31 91 GLY A C 1
ATOM 709 O O . GLY A 1 91 ? 4.121 1.16 12.695 1 68.31 91 GLY A O 1
ATOM 710 N N . ASP A 1 92 ? 6.047 1.404 13.93 1 66.62 92 ASP A N 1
ATOM 711 C CA . ASP A 1 92 ? 6.141 -0.021 14.227 1 66.62 92 ASP A CA 1
ATOM 712 C C . ASP A 1 92 ? 4.949 -0.485 15.062 1 66.62 92 ASP A C 1
ATOM 714 O O . ASP A 1 92 ? 4.391 -1.557 14.82 1 66.62 92 ASP A O 1
ATOM 718 N N . ASP A 1 93 ? 4.617 0.254 16.031 1 73.88 93 ASP A N 1
ATOM 719 C CA . ASP A 1 93 ? 3.477 -0.074 16.891 1 73.88 93 ASP A CA 1
ATOM 720 C C . ASP A 1 93 ? 2.168 -0.014 16.109 1 73.88 93 ASP A C 1
ATOM 722 O O . ASP A 1 93 ? 1.282 -0.849 16.297 1 73.88 93 ASP A O 1
ATOM 726 N N . LEU A 1 94 ? 2.107 0.967 15.305 1 74.94 94 LEU A N 1
ATOM 727 C CA . LEU A 1 94 ? 0.927 1.099 14.461 1 74.94 94 LEU A CA 1
ATOM 728 C C . LEU A 1 94 ? 0.781 -0.107 13.539 1 74.94 94 LEU A C 1
ATOM 730 O O . LEU A 1 94 ? -0.301 -0.689 13.438 1 74.94 94 LEU A O 1
ATOM 734 N N . ASP A 1 95 ? 1.849 -0.565 13.039 1 66.69 95 ASP A N 1
ATOM 735 C CA . ASP A 1 95 ? 1.847 -1.733 12.164 1 66.69 95 ASP A CA 1
ATOM 736 C C . ASP A 1 95 ? 1.362 -2.977 12.906 1 66.69 95 ASP A C 1
ATOM 738 O O . ASP A 1 95 ? 0.61 -3.781 12.359 1 66.69 95 ASP A O 1
ATOM 742 N N . GLN A 1 96 ? 1.859 -3.131 14.062 1 72.44 96 GLN A N 1
ATOM 743 C CA . GLN A 1 96 ? 1.477 -4.273 14.883 1 72.44 96 GLN A CA 1
ATOM 744 C C . GLN A 1 96 ? -0.019 -4.254 15.188 1 72.44 96 GLN A C 1
ATOM 746 O O . GLN A 1 96 ? -0.682 -5.293 15.133 1 72.44 96 GLN A O 1
ATOM 751 N N . LYS A 1 97 ? -0.495 -3.09 15.453 1 76.62 97 LYS A N 1
ATOM 752 C CA . LYS A 1 97 ? -1.915 -2.979 15.773 1 76.62 97 LYS A CA 1
ATOM 753 C C . LYS A 1 97 ? -2.779 -3.27 14.555 1 76.62 97 LYS A C 1
ATOM 755 O O . LYS A 1 97 ? -3.852 -3.867 14.672 1 76.62 97 LYS A O 1
ATOM 760 N N . ILE A 1 98 ? -2.27 -2.854 13.492 1 71.81 98 ILE A N 1
ATOM 761 C CA . ILE A 1 98 ? -2.984 -3.092 12.25 1 71.81 98 ILE A CA 1
ATOM 762 C C . ILE A 1 98 ? -3.074 -4.594 11.984 1 71.81 98 ILE A C 1
ATOM 764 O O . ILE A 1 98 ? -4.125 -5.094 11.578 1 71.81 98 ILE A O 1
ATOM 768 N N . LYS A 1 99 ? -2.02 -5.324 12.273 1 68.44 99 LYS A N 1
ATOM 769 C CA . LYS A 1 99 ? -1.968 -6.77 12.07 1 68.44 99 LYS A CA 1
ATOM 770 C C . LYS A 1 99 ? -2.885 -7.496 13.055 1 68.44 99 LYS A C 1
ATOM 772 O O . LYS A 1 99 ? -3.471 -8.523 12.719 1 68.44 99 LYS A O 1
ATOM 777 N N . GLU A 1 100 ? -3.004 -6.93 14.188 1 73.19 100 GLU A N 1
ATOM 778 C CA . GLU A 1 100 ? -3.809 -7.543 15.242 1 73.19 100 GLU A CA 1
ATOM 779 C C . GLU A 1 100 ? -5.301 -7.352 14.977 1 73.19 100 GLU A C 1
ATOM 781 O O . GLU A 1 100 ? -6.113 -8.195 15.359 1 73.19 100 GLU A O 1
ATOM 786 N N . ASP A 1 101 ? -5.613 -6.27 14.461 1 75.19 101 ASP A N 1
ATOM 787 C CA . ASP A 1 101 ? -7.023 -5.973 14.227 1 75.19 101 ASP A CA 1
ATOM 788 C C . ASP A 1 101 ? -7.301 -5.785 12.734 1 75.19 101 ASP A C 1
ATOM 790 O O . ASP A 1 101 ? -7.805 -4.738 12.32 1 75.19 101 ASP A O 1
ATOM 794 N N . HIS A 1 102 ? -7.074 -6.801 12.07 1 66.81 102 HIS A N 1
ATOM 795 C CA . HIS A 1 102 ? -7.145 -6.77 10.617 1 66.81 102 HIS A CA 1
ATOM 796 C C . HIS A 1 102 ? -8.562 -6.48 10.141 1 66.81 102 HIS A C 1
ATOM 798 O O . HIS A 1 102 ? -8.766 -5.742 9.18 1 66.81 102 HIS A O 1
ATOM 804 N N . ALA A 1 103 ? -9.516 -7.16 10.797 1 69.31 103 ALA A N 1
ATOM 805 C CA . ALA A 1 103 ? -10.906 -6.98 10.398 1 69.31 103 ALA A CA 1
ATOM 806 C C . ALA A 1 103 ? -11.336 -5.52 10.531 1 69.31 103 ALA A C 1
ATOM 808 O O . ALA A 1 103 ? -12.016 -4.984 9.656 1 69.31 103 ALA A O 1
ATOM 809 N N . PHE A 1 104 ? -10.898 -4.879 11.625 1 80.25 104 PHE A N 1
ATOM 810 C CA . PHE A 1 104 ? -11.195 -3.469 11.844 1 80.25 104 PHE A CA 1
ATOM 811 C C . PHE A 1 104 ? -10.656 -2.619 10.695 1 80.25 104 PHE A C 1
ATOM 813 O O . PHE A 1 104 ? -11.375 -1.777 10.156 1 80.25 104 PHE A O 1
ATOM 820 N N . PHE A 1 105 ? -9.453 -2.82 10.297 1 75.31 105 PHE A N 1
ATOM 821 C CA . PHE A 1 105 ? -8.805 -1.967 9.312 1 75.31 105 PHE A CA 1
ATOM 822 C C . PHE A 1 105 ? -9.312 -2.275 7.906 1 75.31 105 PHE A C 1
ATOM 824 O O . PHE A 1 105 ? -9.406 -1.382 7.066 1 75.31 105 PHE A O 1
ATOM 831 N N . ALA A 1 106 ? -9.695 -3.469 7.711 1 66.25 106 ALA A N 1
ATOM 832 C CA . ALA A 1 106 ? -10.336 -3.805 6.438 1 66.25 106 ALA A CA 1
ATOM 833 C C . ALA A 1 106 ? -11.641 -3.041 6.262 1 66.25 106 ALA A C 1
ATOM 835 O O . ALA A 1 106 ? -11.906 -2.477 5.195 1 66.25 106 ALA A O 1
ATOM 836 N N . ASP A 1 107 ? -12.43 -3.068 7.293 1 71.56 107 ASP A N 1
ATOM 837 C CA . ASP A 1 107 ? -13.695 -2.346 7.254 1 71.56 107 ASP A CA 1
ATOM 838 C C . ASP A 1 107 ? -13.469 -0.84 7.137 1 71.56 107 ASP A C 1
ATOM 840 O O . ASP A 1 107 ? -14.219 -0.144 6.449 1 71.56 107 ASP A O 1
ATOM 844 N N . LEU A 1 108 ? -12.469 -0.393 7.82 1 77.75 108 LEU A N 1
ATOM 845 C CA . LEU A 1 108 ? -12.117 1.022 7.773 1 77.75 108 LEU A CA 1
ATOM 846 C C . LEU A 1 108 ? -11.719 1.439 6.363 1 77.75 108 LEU A C 1
ATOM 848 O O . LEU A 1 108 ? -12.133 2.502 5.887 1 77.75 108 LEU A O 1
ATOM 852 N N . GLN A 1 109 ? -10.984 0.643 5.793 1 70.31 109 GLN A N 1
ATOM 853 C CA . GLN A 1 109 ? -10.516 0.936 4.445 1 70.31 109 GLN A CA 1
ATOM 854 C C . GLN A 1 109 ? -11.688 1.07 3.475 1 70.31 109 GLN A C 1
ATOM 856 O O . GLN A 1 109 ? -11.672 1.923 2.584 1 70.31 109 GLN A O 1
ATOM 861 N N . LYS A 1 110 ? -12.672 0.199 3.6 1 65.94 110 LYS A N 1
ATOM 862 C CA . LYS A 1 110 ? -13.836 0.2 2.723 1 65.94 110 LYS A CA 1
ATOM 863 C C . LYS A 1 110 ? -14.672 1.463 2.918 1 65.94 110 LYS A C 1
ATOM 865 O O . LYS A 1 110 ? -15.211 2.014 1.954 1 65.94 110 LYS A O 1
ATOM 870 N N . ALA A 1 111 ? -14.703 1.876 4.031 1 70.19 111 ALA A N 1
ATOM 871 C CA . ALA A 1 111 ? -15.633 2.955 4.367 1 70.19 111 ALA A CA 1
ATOM 872 C C . ALA A 1 111 ? -14.914 4.301 4.395 1 70.19 111 ALA A C 1
ATOM 874 O O . ALA A 1 111 ? -15.547 5.344 4.582 1 70.19 111 ALA A O 1
ATOM 875 N N . PHE A 1 112 ? -13.609 4.258 4.105 1 78.38 112 PHE A N 1
ATOM 876 C CA . PHE A 1 112 ? -12.828 5.477 4.293 1 78.38 112 PHE A CA 1
ATOM 877 C C . PHE A 1 112 ? -13.172 6.508 3.225 1 78.38 112 PHE A C 1
ATOM 879 O O . PHE A 1 112 ? -13.117 6.215 2.029 1 78.38 112 PHE A O 1
ATOM 886 N N . SER A 1 113 ? -13.688 7.613 3.611 1 80.44 113 SER A N 1
ATOM 887 C CA . SER A 1 113 ? -14.086 8.711 2.738 1 80.44 113 SER A CA 1
ATOM 888 C C . SER A 1 113 ? -13.32 9.984 3.062 1 80.44 113 SER A C 1
ATOM 890 O O . SER A 1 113 ? -12.633 10.062 4.086 1 80.44 113 SER A O 1
ATOM 892 N N . TYR A 1 114 ? -13.453 11.031 2.17 1 86.06 114 TYR A N 1
ATOM 893 C CA . TYR A 1 114 ? -12.82 12.32 2.443 1 86.06 114 TYR A CA 1
ATOM 894 C C . TYR A 1 114 ? -13.398 12.953 3.701 1 86.06 114 TYR A C 1
ATOM 896 O O . TYR A 1 114 ? -12.672 13.57 4.488 1 86.06 114 TYR A O 1
ATOM 904 N N . ARG A 1 115 ? -14.75 12.859 3.838 1 88.88 115 ARG A N 1
ATOM 905 C CA . ARG A 1 115 ? -15.406 13.398 5.027 1 88.88 115 ARG A CA 1
ATOM 906 C C . ARG A 1 115 ? -14.812 12.797 6.297 1 88.88 115 ARG A C 1
ATOM 908 O O . ARG A 1 115 ? -14.539 13.508 7.262 1 88.88 115 ARG A O 1
ATOM 915 N N . PHE A 1 116 ? -14.641 11.531 6.305 1 87.94 116 PHE A N 1
ATOM 916 C CA . PHE A 1 116 ? -14.031 10.836 7.43 1 87.94 116 PHE A CA 1
ATOM 917 C C . PHE A 1 116 ? -12.594 11.289 7.641 1 87.94 116 PHE A C 1
ATOM 919 O O . PHE A 1 116 ? -12.188 11.578 8.766 1 87.94 116 PHE A O 1
ATOM 926 N N . PHE A 1 117 ? -11.812 11.336 6.594 1 92.12 117 PHE A N 1
ATOM 927 C CA . PHE A 1 117 ? -10.43 11.797 6.66 1 92.12 117 PHE A CA 1
ATOM 928 C C . PHE A 1 117 ? -10.352 13.172 7.312 1 92.12 117 PHE A C 1
ATOM 930 O O . PHE A 1 117 ? -9.492 13.414 8.164 1 92.12 117 PHE A O 1
ATOM 937 N N . GLY A 1 118 ? -11.242 14.078 6.855 1 93.25 118 GLY A N 1
ATOM 938 C CA . GLY A 1 118 ? -11.273 15.422 7.406 1 93.25 118 GLY A CA 1
ATOM 939 C C . GLY A 1 118 ? -11.555 15.445 8.898 1 93.25 118 GLY A C 1
ATOM 940 O O . GLY A 1 118 ? -10.859 16.141 9.648 1 93.25 118 GLY A O 1
ATOM 941 N N . LYS A 1 119 ? -12.523 14.766 9.312 1 93.12 119 LYS A N 1
ATOM 942 C CA . LYS A 1 119 ? -12.875 14.688 10.734 1 93.12 119 LYS A CA 1
ATOM 943 C C . LYS A 1 119 ? -11.711 14.133 11.555 1 93.12 119 LYS A C 1
ATOM 945 O O . LYS A 1 119 ? -11.406 14.648 12.633 1 93.12 119 LYS A O 1
ATOM 950 N N . LEU A 1 120 ? -11.117 13.102 11.086 1 93.94 120 LEU A N 1
ATOM 951 C CA . LEU A 1 120 ? -10 12.469 11.766 1 93.94 120 LEU A CA 1
ATOM 952 C C . LEU A 1 120 ? -8.812 13.43 11.883 1 93.94 120 LEU A C 1
ATOM 954 O O . LEU A 1 120 ? -8.227 13.562 12.953 1 93.94 120 LEU A O 1
ATOM 958 N N . THR A 1 121 ? -8.492 14.031 10.734 1 94.38 121 THR A N 1
ATOM 959 C CA . THR A 1 121 ? -7.367 14.961 10.703 1 94.38 121 THR A CA 1
ATOM 960 C C . THR A 1 121 ? -7.594 16.125 11.672 1 94.38 121 THR A C 1
ATOM 962 O O . THR A 1 121 ? -6.695 16.484 12.43 1 94.38 121 THR A O 1
ATOM 965 N N . GLN A 1 122 ? -8.812 16.672 11.68 1 92 122 GLN A N 1
ATOM 966 C CA . GLN A 1 122 ? -9.148 17.766 12.586 1 92 122 GLN A CA 1
ATOM 967 C C . GLN A 1 122 ? -9.047 17.328 14.039 1 92 122 GLN A C 1
ATOM 969 O O . GLN A 1 122 ? -8.531 18.062 14.883 1 92 122 GLN A O 1
ATOM 974 N N . ALA A 1 123 ? -9.594 16.156 14.297 1 91.88 123 ALA A N 1
ATOM 975 C CA . ALA A 1 123 ? -9.523 15.633 15.656 1 91.88 123 ALA A CA 1
ATOM 976 C C . ALA A 1 123 ? -8.078 15.43 16.094 1 91.88 123 ALA A C 1
ATOM 978 O O . ALA A 1 123 ? -7.711 15.766 17.219 1 91.88 123 ALA A O 1
ATOM 979 N N . PHE A 1 124 ? -7.262 14.906 15.242 1 92.88 124 PHE A N 1
ATOM 980 C CA . PHE A 1 124 ? -5.859 14.656 15.547 1 92.88 124 PHE A CA 1
ATOM 981 C C . PHE A 1 124 ? -5.117 15.961 15.805 1 92.88 124 PHE A C 1
ATOM 983 O O . PHE A 1 124 ? -4.383 16.078 16.797 1 92.88 124 PHE A O 1
ATOM 990 N N . ILE A 1 125 ? -5.297 16.922 14.938 1 90.81 125 ILE A N 1
ATOM 991 C CA . ILE A 1 125 ? -4.637 18.203 15.078 1 90.81 125 ILE A CA 1
ATOM 992 C C . ILE A 1 125 ? -5.039 18.859 16.406 1 90.81 125 ILE A C 1
ATOM 994 O O . ILE A 1 125 ? -4.191 19.391 17.125 1 90.81 125 ILE A O 1
ATOM 998 N N . SER A 1 126 ? -6.301 18.75 16.75 1 87.94 126 SER A N 1
ATOM 999 C CA . SER A 1 126 ? -6.82 19.375 17.953 1 87.94 126 SER A CA 1
ATOM 1000 C C . SER A 1 126 ? -6.242 18.734 19.219 1 87.94 126 SER A C 1
ATOM 1002 O O . SER A 1 126 ? -6.129 19.375 20.25 1 87.94 126 SER A O 1
ATOM 1004 N N . THR A 1 127 ? -5.922 17.5 19.125 1 85.88 127 THR A N 1
ATOM 1005 C CA . THR A 1 127 ? -5.367 16.766 20.266 1 85.88 127 THR A CA 1
ATOM 1006 C C . THR A 1 127 ? -3.902 17.141 20.484 1 85.88 127 THR A C 1
ATOM 1008 O O . THR A 1 127 ? -3.432 17.188 21.625 1 85.88 127 THR A O 1
ATOM 1011 N N . VAL A 1 128 ? -3.207 17.312 19.469 1 84.62 128 VAL A N 1
ATOM 1012 C CA . VAL A 1 128 ? -1.765 17.516 19.547 1 84.62 128 VAL A CA 1
ATOM 1013 C C . VAL A 1 128 ? -1.458 19 19.734 1 84.62 128 VAL A C 1
ATOM 1015 O O . VAL A 1 128 ? -0.54 19.359 20.469 1 84.62 128 VAL A O 1
ATOM 1018 N N . VAL A 1 129 ? -2.107 19.766 19 1 80.94 129 VAL A N 1
ATOM 1019 C CA . VAL A 1 129 ? -1.937 21.219 19.109 1 80.94 129 VAL A CA 1
ATOM 1020 C C . VAL A 1 129 ? -3.219 21.844 19.641 1 80.94 129 VAL A C 1
ATOM 1022 O O . VAL A 1 129 ? -4.02 22.391 18.875 1 80.94 129 VAL A O 1
ATOM 1025 N N . PRO A 1 130 ? -3.537 21.656 21.047 1 68.81 130 PRO A N 1
ATOM 1026 C CA . PRO A 1 130 ? -4.785 22.172 21.609 1 68.8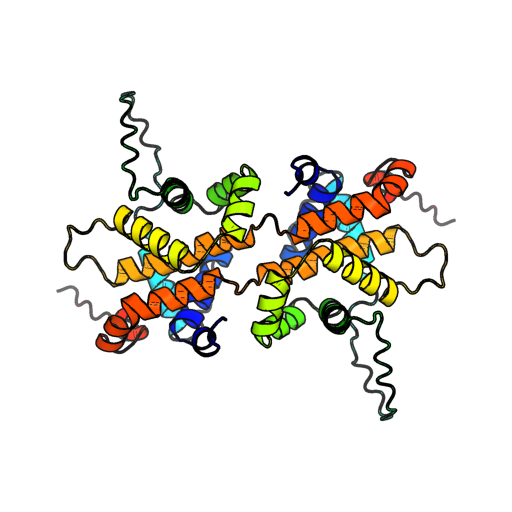1 130 PRO A CA 1
ATOM 1027 C C . PRO A 1 130 ? -4.941 23.672 21.406 1 68.81 130 PRO A C 1
ATOM 1029 O O . PRO A 1 130 ? -3.945 24.391 21.25 1 68.81 130 PRO A O 1
ATOM 1032 N N . GLY A 1 131 ? -6.051 24.25 20.859 1 60.09 131 GLY A N 1
ATOM 1033 C CA . GLY A 1 131 ? -6.5 25.594 20.531 1 60.09 131 GLY A CA 1
ATOM 1034 C C . GLY A 1 131 ? -5.918 26.672 21.438 1 60.09 131 GLY A C 1
ATOM 1035 O O . GLY A 1 131 ? -6.168 27.859 21.234 1 60.09 131 GLY A O 1
ATOM 1036 N N . ASN A 1 132 ? -5.852 26.547 22.75 1 50.84 132 ASN A N 1
ATOM 1037 C CA . ASN A 1 132 ? -5.656 27.797 23.484 1 50.84 132 ASN A CA 1
ATOM 1038 C C . ASN A 1 132 ? -4.586 28.656 22.828 1 50.84 132 ASN A C 1
ATOM 1040 O O . ASN A 1 132 ? -4.355 29.797 23.25 1 50.84 132 ASN A O 1
ATOM 1044 N N . GLN A 1 133 ? -3.729 28.297 22.266 1 48.03 133 GLN A N 1
ATOM 1045 C CA . GLN A 1 133 ? -2.744 29.203 21.703 1 48.03 133 GLN A CA 1
ATOM 1046 C C . GLN A 1 133 ? -3.16 29.656 20.297 1 48.03 133 GLN A C 1
ATOM 1048 O O . GLN A 1 133 ? -3.363 28.828 19.406 1 48.03 133 GLN A O 1
ATOM 1053 N N . GLU A 1 134 ? -4.094 30.625 20.297 1 48.47 134 GLU A N 1
ATOM 1054 C CA . GLU A 1 134 ? -4.641 31.312 19.125 1 48.47 134 GLU A CA 1
ATOM 1055 C C . GLU A 1 134 ? -3.838 30.969 17.875 1 48.47 134 GLU A C 1
ATOM 1057 O O . GLU A 1 134 ? -4.406 30.766 16.797 1 48.47 134 GLU A O 1
ATOM 1062 N N . SER A 1 135 ? -2.582 31.641 17.766 1 44.25 135 SER A N 1
ATOM 1063 C CA . SER A 1 135 ? -1.586 31.469 16.719 1 44.25 135 SER A CA 1
ATOM 1064 C C . SER A 1 135 ? -1.205 30 16.562 1 44.25 135 SER A C 1
ATOM 1066 O O . SER A 1 135 ? -0.272 29.516 17.203 1 44.25 135 SER A O 1
ATOM 1068 N N . THR A 1 136 ? -1.821 29.078 17.078 1 54.09 136 THR A N 1
ATOM 1069 C CA . THR A 1 136 ? -1.56 27.672 16.797 1 54.09 136 THR A CA 1
ATOM 1070 C C . THR A 1 136 ? -0.957 27.5 15.398 1 54.09 136 THR A C 1
ATOM 1072 O O . THR A 1 136 ? -1.556 27.922 14.406 1 54.09 136 THR A O 1
ATOM 1075 N N . CYS A 1 137 ? 0.381 27.469 15.32 1 79.56 137 CYS A N 1
ATOM 1076 C CA . CYS A 1 137 ? 1.273 27.734 14.203 1 79.56 137 CYS A CA 1
ATOM 1077 C C . CYS A 1 137 ? 0.871 26.922 12.977 1 79.56 137 CYS A C 1
ATOM 1079 O O . CYS A 1 137 ? 0.654 25.719 13.078 1 79.56 137 CYS A O 1
ATOM 1081 N N . LYS A 1 138 ? 0.024 27.734 12.047 1 88.69 138 LYS A N 1
ATOM 1082 C CA . LYS A 1 138 ? -0.334 27.219 10.734 1 88.69 138 LYS A CA 1
ATOM 1083 C C . LYS A 1 138 ? 0.688 26.188 10.25 1 88.69 138 LYS A C 1
ATOM 1085 O O . LYS A 1 138 ? 0.32 25.156 9.695 1 88.69 138 LYS A O 1
ATOM 1090 N N . ARG A 1 139 ? 1.891 26.453 10.68 1 89.88 139 ARG A N 1
ATOM 1091 C CA . ARG A 1 139 ? 2.953 25.547 10.258 1 89.88 139 ARG A CA 1
ATOM 1092 C C . ARG A 1 139 ? 2.83 24.188 10.945 1 89.88 139 ARG A C 1
ATOM 1094 O O . ARG A 1 139 ? 3.041 23.156 10.328 1 89.88 139 ARG A O 1
ATOM 1101 N N . GLU A 1 140 ? 2.475 24.219 12.195 1 91.75 140 GLU A N 1
ATOM 1102 C CA . GLU A 1 140 ? 2.338 22.984 12.953 1 91.75 140 GLU A CA 1
ATOM 1103 C C . GLU A 1 140 ? 1.133 22.172 12.477 1 91.75 140 GLU A C 1
ATOM 1105 O O . GLU A 1 140 ? 1.204 20.953 12.367 1 91.75 140 GLU A O 1
ATOM 1110 N N . GLN A 1 141 ? 0.016 22.906 12.273 1 91.88 141 GLN A N 1
ATOM 1111 C CA . GLN A 1 141 ? -1.186 22.234 11.781 1 91.88 141 GLN A CA 1
ATOM 1112 C C . GLN A 1 141 ? -0.938 21.594 10.422 1 91.88 141 GLN A C 1
ATOM 1114 O O . GLN A 1 141 ? -1.399 20.469 10.172 1 91.88 141 GLN A O 1
ATOM 1119 N N . ILE A 1 142 ? -0.189 22.297 9.539 1 94.06 142 ILE A N 1
ATOM 1120 C CA . ILE A 1 142 ? 0.18 21.766 8.227 1 94.06 142 ILE A CA 1
ATOM 1121 C C . ILE A 1 142 ? 1.058 20.531 8.383 1 94.06 142 ILE A C 1
ATOM 1123 O O . ILE A 1 142 ? 0.798 19.5 7.77 1 94.06 142 ILE A O 1
ATOM 1127 N N . ALA A 1 143 ? 2.023 20.594 9.242 1 92.56 143 ALA A N 1
ATOM 1128 C CA . ALA A 1 143 ? 2.912 19.469 9.477 1 92.56 143 ALA A CA 1
ATOM 1129 C C . ALA A 1 143 ? 2.137 18.25 9.984 1 92.56 143 ALA A C 1
ATOM 1131 O O . ALA A 1 143 ? 2.4 17.125 9.57 1 92.56 143 ALA A O 1
ATOM 1132 N N . LEU A 1 144 ? 1.218 18.531 10.828 1 92.69 144 LEU A N 1
ATOM 1133 C CA . LEU A 1 144 ? 0.427 17.438 11.375 1 92.69 144 LEU A CA 1
ATOM 1134 C C . LEU A 1 144 ? -0.465 16.812 10.305 1 92.69 144 LEU A C 1
ATOM 1136 O O . LEU A 1 144 ? -0.711 15.609 10.32 1 92.69 144 LEU A O 1
ATOM 1140 N N . THR A 1 145 ? -1.037 17.641 9.383 1 94.12 145 THR A N 1
ATOM 1141 C CA . THR A 1 145 ? -1.804 17.109 8.258 1 94.12 145 THR A CA 1
ATOM 1142 C C . THR A 1 145 ? -0.946 16.172 7.414 1 94.12 145 THR A C 1
ATOM 1144 O O . THR A 1 145 ? -1.405 15.102 7.004 1 94.12 145 THR A O 1
ATOM 1147 N N . PHE A 1 146 ? 0.308 16.578 7.121 1 92.38 146 PHE A N 1
ATOM 1148 C CA . PHE A 1 146 ? 1.242 15.719 6.395 1 92.38 146 PHE A CA 1
ATOM 1149 C C . PHE A 1 146 ? 1.488 14.422 7.148 1 92.38 146 PHE A C 1
ATOM 1151 O O . PHE A 1 146 ? 1.486 13.344 6.551 1 92.38 146 PHE A O 1
ATOM 1158 N N . GLU A 1 147 ? 1.622 14.508 8.461 1 90.81 147 GLU A N 1
ATOM 1159 C CA . GLU A 1 147 ? 1.917 13.336 9.281 1 90.81 147 GLU A CA 1
ATOM 1160 C C . GLU A 1 147 ? 0.746 12.359 9.297 1 90.81 147 GLU A C 1
ATOM 1162 O O . GLU A 1 147 ? 0.934 11.156 9.117 1 90.81 147 GLU A O 1
ATOM 1167 N N . VAL A 1 148 ? -0.427 12.891 9.531 1 90.75 148 VAL A N 1
ATOM 1168 C CA . VAL A 1 148 ? -1.622 12.055 9.531 1 90.75 148 VAL A CA 1
ATOM 1169 C C . VAL A 1 148 ? -1.757 11.344 8.188 1 90.75 148 VAL A C 1
ATOM 1171 O O . VAL A 1 148 ? -2.045 10.141 8.141 1 90.75 148 VAL A O 1
ATOM 1174 N N . THR A 1 149 ? -1.571 12.07 7.07 1 88.62 149 THR A N 1
ATOM 1175 C CA . THR A 1 149 ? -1.657 11.484 5.734 1 88.62 149 THR A CA 1
ATOM 1176 C C . THR A 1 149 ? -0.639 10.367 5.566 1 88.62 149 THR A C 1
ATOM 1178 O O . THR A 1 149 ? -0.972 9.289 5.066 1 88.62 149 THR A O 1
ATOM 1181 N N . SER A 1 150 ? 0.586 10.617 6.023 1 85.12 150 SER A N 1
ATOM 1182 C CA . SER A 1 150 ? 1.657 9.633 5.902 1 85.12 150 SER A CA 1
ATOM 1183 C C . SER A 1 150 ? 1.344 8.367 6.699 1 85.12 150 SER A C 1
ATOM 1185 O O . SER A 1 150 ? 1.509 7.254 6.199 1 85.12 150 SER A O 1
ATOM 1187 N N . ARG A 1 151 ? 0.905 8.508 7.902 1 82.75 151 ARG A N 1
ATOM 1188 C CA . ARG A 1 151 ? 0.632 7.367 8.773 1 82.75 151 ARG A CA 1
ATOM 1189 C C . ARG A 1 151 ? -0.562 6.566 8.266 1 82.75 151 ARG A C 1
ATOM 1191 O O . ARG A 1 151 ? -0.557 5.336 8.32 1 82.75 151 ARG A O 1
ATOM 1198 N N . LEU A 1 152 ? -1.605 7.34 7.832 1 84.12 152 LEU A N 1
ATOM 1199 C CA . LEU A 1 152 ? -2.76 6.652 7.266 1 84.12 152 LEU A CA 1
ATOM 1200 C C . LEU A 1 152 ? -2.369 5.879 6.008 1 84.12 152 LEU A C 1
ATOM 1202 O O . LEU A 1 152 ? -2.895 4.793 5.754 1 84.12 152 LEU A O 1
ATOM 1206 N N . ARG A 1 153 ? -1.536 6.5 5.234 1 79 153 ARG A N 1
ATOM 1207 C CA . ARG A 1 153 ? -1.027 5.809 4.055 1 79 153 ARG A CA 1
ATOM 1208 C C . ARG A 1 153 ? -0.316 4.516 4.441 1 79 153 ARG A C 1
ATOM 1210 O O . ARG A 1 153 ? -0.466 3.494 3.77 1 79 153 ARG A O 1
ATOM 1217 N N . ALA A 1 154 ? 0.445 4.625 5.473 1 72.88 154 ALA A N 1
ATOM 1218 C CA . ALA A 1 154 ? 1.135 3.434 5.957 1 72.88 154 ALA A CA 1
ATOM 1219 C C . ALA A 1 154 ? 0.138 2.363 6.398 1 72.88 154 ALA A C 1
ATOM 1221 O O . ALA A 1 154 ? 0.373 1.169 6.203 1 72.88 154 ALA A O 1
ATOM 1222 N N . MET A 1 155 ? -0.856 2.857 7.051 1 69.69 155 MET A N 1
ATOM 1223 C CA . MET A 1 155 ? -1.915 1.943 7.469 1 69.69 155 MET A CA 1
ATOM 1224 C C . MET A 1 155 ? -2.621 1.341 6.258 1 69.69 155 MET A C 1
ATOM 1226 O O . MET A 1 155 ? -3.004 0.17 6.277 1 69.69 155 MET A O 1
ATOM 1230 N N . ASP A 1 156 ? -2.791 2.273 5.238 1 61.69 156 ASP A N 1
ATOM 1231 C CA . ASP A 1 156 ? -3.438 1.824 4.008 1 61.69 156 ASP A CA 1
ATOM 1232 C C . ASP A 1 156 ? -2.539 0.863 3.234 1 61.69 156 ASP A C 1
ATOM 1234 O O . ASP A 1 156 ? -3.027 -0.048 2.562 1 61.69 156 ASP A O 1
ATOM 1238 N N . LEU A 1 157 ? -1.253 1.369 3.133 1 54.75 157 LEU A N 1
ATOM 1239 C CA . LEU A 1 157 ? -0.294 0.486 2.479 1 54.75 157 LEU A CA 1
ATOM 1240 C C . LEU A 1 157 ? -0.29 -0.892 3.133 1 54.75 157 LEU A C 1
ATOM 1242 O O . LEU A 1 157 ? 0.118 -1.877 2.514 1 54.75 157 LEU A O 1
ATOM 1246 N N . GLN A 1 158 ? -0.545 -0.833 4.309 1 47.97 158 GLN A N 1
ATOM 1247 C CA . GLN A 1 158 ? -0.719 -2.148 4.918 1 47.97 158 GLN A CA 1
ATOM 1248 C C . GLN A 1 158 ? -2.047 -2.775 4.5 1 47.97 158 GLN A C 1
ATOM 1250 O O . GLN A 1 158 ? -2.719 -3.414 5.312 1 47.97 158 GLN A O 1
ATOM 1255 N N . PRO A 1 159 ? -2.441 -2.221 3.496 1 45.66 159 PRO A N 1
ATOM 1256 C CA . PRO A 1 159 ? -3.561 -3.088 3.117 1 45.66 159 PRO A CA 1
ATOM 1257 C C . PRO A 1 159 ? -3.186 -4.566 3.121 1 45.66 159 PRO A C 1
ATOM 1259 O O . PRO A 1 159 ? -2.367 -5.004 2.307 1 45.66 159 PRO A O 1
ATOM 1262 N N . MET A 1 160 ? -2.4 -5.051 3.945 1 47.72 160 MET A N 1
ATOM 1263 C CA . MET A 1 160 ? -2.402 -6.492 4.184 1 47.72 160 MET A CA 1
ATOM 1264 C C . MET A 1 160 ? -3.281 -7.211 3.164 1 47.72 160 MET A C 1
ATOM 1266 O O . MET A 1 160 ? -3.496 -8.422 3.264 1 47.72 160 MET A O 1
ATOM 1270 N N . ASN A 1 161 ? -4.066 -6.449 2.266 1 52.06 161 ASN A N 1
ATOM 1271 C CA . ASN A 1 161 ? -5.391 -5.891 2.016 1 52.06 161 ASN A CA 1
ATOM 1272 C C . ASN A 1 161 ? -6.273 -6.867 1.239 1 52.06 161 ASN A C 1
ATOM 1274 O O . ASN A 1 161 ? -7.383 -7.18 1.668 1 52.06 161 ASN A O 1
ATOM 1278 N N . ARG A 1 162 ? -6.758 -6.637 0.514 1 67.56 162 ARG A N 1
ATOM 1279 C CA . ARG A 1 162 ? -7.699 -7.441 -0.263 1 67.56 162 ARG A CA 1
ATOM 1280 C C . ARG A 1 162 ? -6.965 -8.352 -1.238 1 67.56 162 ARG A C 1
ATOM 1282 O O . ARG A 1 162 ? -7.309 -9.531 -1.378 1 67.56 162 ARG A O 1
ATOM 1289 N N . ILE A 1 163 ? -5.707 -7.973 -1.653 1 80.62 163 ILE A N 1
ATOM 1290 C CA . ILE A 1 163 ? -4.973 -8.703 -2.678 1 80.62 163 ILE A CA 1
ATOM 1291 C C . ILE A 1 163 ? -4.254 -9.891 -2.047 1 80.62 163 ILE A C 1
ATOM 1293 O O . ILE A 1 163 ? -4.215 -10.984 -2.625 1 80.62 163 ILE A O 1
ATOM 1297 N N . MET A 1 164 ? -3.631 -9.773 -0.848 1 80.31 164 MET A N 1
ATOM 1298 C CA . MET A 1 164 ? -3.006 -10.867 -0.111 1 80.31 164 MET A CA 1
ATOM 1299 C C . MET A 1 164 ? -4.023 -11.961 0.209 1 80.31 164 MET A C 1
ATOM 1301 O O . MET A 1 164 ? -3.719 -13.148 0.095 1 80.31 164 MET A O 1
ATOM 1305 N N . GLY A 1 165 ? -5.199 -11.492 0.604 1 81.06 165 GLY A N 1
ATOM 1306 C CA . GLY A 1 165 ? -6.281 -12.438 0.856 1 81.06 165 GLY A CA 1
ATOM 1307 C C . GLY A 1 165 ? -6.691 -13.211 -0.379 1 81.06 165 GLY A C 1
ATOM 1308 O O . GLY A 1 165 ? -6.883 -14.43 -0.318 1 81.06 165 GLY A O 1
ATOM 1309 N N . TYR A 1 166 ? -6.789 -12.531 -1.513 1 85.31 166 TYR A N 1
ATOM 1310 C CA . TYR A 1 166 ? -7.152 -13.188 -2.768 1 85.31 166 TYR A CA 1
ATOM 1311 C C . TYR A 1 166 ? -6.078 -14.18 -3.193 1 85.31 166 TYR A C 1
ATOM 1313 O O . TYR A 1 166 ? -6.391 -15.289 -3.625 1 85.31 166 TYR A O 1
ATOM 1321 N N . GLY A 1 167 ? -4.84 -13.742 -3.086 1 90.94 167 GLY A N 1
ATOM 1322 C CA . GLY A 1 167 ? -3.748 -14.648 -3.416 1 90.94 167 GLY A CA 1
ATOM 1323 C C . GLY A 1 167 ? -3.74 -15.906 -2.572 1 90.94 167 GLY A C 1
ATOM 1324 O O . GLY A 1 167 ? -3.629 -17.016 -3.102 1 90.94 167 GLY A O 1
ATOM 1325 N N . ALA A 1 168 ? -3.895 -15.734 -1.278 1 88.94 168 ALA A N 1
ATOM 1326 C CA . ALA A 1 168 ? -3.91 -16.875 -0.371 1 88.94 168 ALA A CA 1
ATOM 1327 C C . ALA A 1 168 ? -5.082 -17.812 -0.683 1 88.94 168 ALA A C 1
ATOM 1329 O O . ALA A 1 168 ? -4.926 -19.031 -0.696 1 88.94 168 ALA A O 1
ATOM 1330 N N . GLN A 1 169 ? -6.219 -17.188 -0.855 1 88.44 169 GLN A N 1
ATOM 1331 C CA . GLN A 1 169 ? -7.402 -17.969 -1.195 1 88.44 169 GLN A CA 1
ATOM 1332 C C . GLN A 1 169 ? -7.195 -18.75 -2.498 1 88.44 169 GLN A C 1
ATOM 1334 O O . GLN A 1 169 ? -7.574 -19.922 -2.6 1 88.44 169 GLN A O 1
ATOM 1339 N N . TYR A 1 170 ? -6.625 -18.125 -3.521 1 93 170 TYR A N 1
ATOM 1340 C CA . TYR A 1 170 ? -6.352 -18.766 -4.805 1 93 170 TYR A CA 1
ATOM 1341 C C . TYR A 1 170 ? -5.387 -19.922 -4.641 1 93 170 TYR A C 1
ATOM 1343 O O . TYR A 1 170 ? -5.605 -21 -5.203 1 93 170 TYR A O 1
ATOM 1351 N N . LEU A 1 171 ? -4.328 -19.766 -3.869 1 94.12 171 LEU A N 1
ATOM 1352 C CA . LEU A 1 171 ? -3.357 -20.812 -3.6 1 94.12 171 LEU A CA 1
ATOM 1353 C C . LEU A 1 171 ? -4.02 -22 -2.9 1 94.12 171 LEU A C 1
ATOM 1355 O O . LEU A 1 171 ? -3.764 -23.156 -3.248 1 94.12 171 LEU A O 1
ATOM 1359 N N . GLN A 1 172 ? -4.879 -21.719 -1.997 1 92.38 172 GLN A N 1
ATOM 1360 C CA . GLN A 1 172 ? -5.574 -22.766 -1.258 1 92.38 172 GLN A CA 1
ATOM 1361 C C . GLN A 1 172 ? -6.496 -23.562 -2.172 1 92.38 172 GLN A C 1
ATOM 1363 O O . GLN A 1 172 ? -6.523 -24.797 -2.111 1 92.38 172 GLN A O 1
ATOM 1368 N N . GLU A 1 173 ? -7.184 -22.844 -2.982 1 92.94 173 GLU A N 1
ATOM 1369 C CA . GLU A 1 173 ? -8.188 -23.469 -3.832 1 92.94 173 GLU A CA 1
ATOM 1370 C C . GLU A 1 173 ? -7.543 -24.297 -4.941 1 92.94 173 GLU A C 1
ATOM 1372 O O . GLU A 1 173 ? -8.07 -25.328 -5.344 1 92.94 173 GLU A O 1
ATOM 1377 N N . HIS A 1 174 ? -6.375 -23.891 -5.426 1 92.81 174 HIS A N 1
ATOM 1378 C CA . HIS A 1 174 ? -5.887 -24.484 -6.664 1 92.81 174 HIS A CA 1
ATOM 1379 C C . HIS A 1 174 ? -4.645 -25.344 -6.418 1 92.81 174 HIS A C 1
ATOM 1381 O O . HIS A 1 174 ? -4.332 -26.234 -7.207 1 92.81 174 HIS A O 1
ATOM 1387 N N . PHE A 1 175 ? -3.943 -25.094 -5.207 1 93.44 175 PHE A N 1
ATOM 1388 C CA . PHE A 1 175 ? -2.65 -25.766 -5.121 1 93.44 175 PHE A CA 1
ATOM 1389 C C . PHE A 1 175 ? -2.49 -26.469 -3.775 1 93.44 175 PHE A C 1
ATOM 1391 O O . PHE A 1 175 ? -1.57 -27.266 -3.59 1 93.44 175 PHE A O 1
ATOM 1398 N N . ALA A 1 176 ? -3.41 -26.188 -2.795 1 91.44 176 ALA A N 1
ATOM 1399 C CA . ALA A 1 176 ? -3.277 -26.781 -1.468 1 91.44 176 ALA A CA 1
ATOM 1400 C C . ALA A 1 176 ? -3.283 -28.312 -1.545 1 91.44 176 ALA A C 1
ATOM 1402 O O . ALA A 1 176 ? -2.469 -28.969 -0.9 1 91.44 176 ALA A O 1
ATOM 1403 N N . PRO A 1 177 ? -4.203 -28.969 -2.357 1 93.25 177 PRO A N 1
ATOM 1404 C CA . PRO A 1 177 ? -4.172 -30.438 -2.441 1 93.25 177 PRO A CA 1
ATOM 1405 C C . PRO A 1 177 ? -2.832 -30.969 -2.938 1 93.25 177 PRO A C 1
ATOM 1407 O O . PRO A 1 177 ? -2.314 -31.953 -2.395 1 93.25 177 PRO A O 1
ATOM 1410 N N . TRP A 1 178 ? -2.246 -30.344 -3.979 1 92.75 178 TRP A N 1
ATOM 1411 C CA . TRP A 1 178 ? -0.948 -30.766 -4.504 1 92.75 178 TRP A CA 1
ATOM 1412 C C . TRP A 1 178 ? 0.146 -30.578 -3.457 1 92.75 178 TRP A C 1
ATOM 1414 O O . TRP A 1 178 ? 1.017 -31.438 -3.299 1 92.75 178 TRP A O 1
ATOM 1424 N N . ILE A 1 179 ? 0.138 -29.484 -2.754 1 91.88 179 ILE A N 1
ATOM 1425 C CA . ILE A 1 179 ? 1.122 -29.188 -1.721 1 91.88 179 ILE A CA 1
ATOM 1426 C C . ILE A 1 179 ? 1.055 -30.25 -0.624 1 91.88 179 ILE A C 1
ATOM 1428 O O . ILE A 1 179 ? 2.088 -30.734 -0.156 1 91.88 179 ILE A O 1
ATOM 1432 N N . LYS A 1 180 ? -0.214 -30.594 -0.223 1 92.81 180 LYS A N 1
ATOM 1433 C CA . LYS A 1 180 ? -0.413 -31.625 0.8 1 92.81 180 LYS A CA 1
ATOM 1434 C C . LYS A 1 180 ? 0.084 -32.969 0.32 1 92.81 180 LYS A C 1
ATOM 1436 O O . LYS A 1 180 ? 0.703 -33.719 1.083 1 92.81 180 LYS A O 1
ATOM 1441 N N . GLN A 1 181 ? -0.233 -33.312 -0.931 1 93.62 181 GLN A N 1
ATOM 1442 C CA . GLN A 1 181 ? 0.212 -34.562 -1.525 1 93.62 181 GLN A CA 1
ATOM 1443 C C . GLN A 1 181 ? 1.734 -34.656 -1.525 1 93.62 181 GLN A C 1
ATOM 1445 O O . GLN A 1 181 ? 2.291 -35.75 -1.342 1 93.62 181 GLN A O 1
ATOM 1450 N N . LYS A 1 182 ? 2.463 -33.531 -1.677 1 92.31 182 LYS A N 1
ATOM 1451 C CA . LYS A 1 182 ? 3.922 -33.5 -1.717 1 92.31 182 LYS A CA 1
ATOM 1452 C C . LYS A 1 182 ? 4.512 -33.5 -0.309 1 92.31 182 LYS A C 1
ATOM 1454 O O . LYS A 1 182 ? 5.727 -33.625 -0.139 1 92.31 182 LYS A O 1
ATOM 1459 N N . GLY A 1 183 ? 3.707 -33.406 0.762 1 92.25 183 GLY A N 1
ATOM 1460 C CA . GLY A 1 183 ? 4.195 -33.438 2.131 1 92.25 183 GLY A CA 1
ATOM 1461 C C . GLY A 1 183 ? 4.391 -32.062 2.721 1 92.25 183 GLY A C 1
ATOM 1462 O O . GLY A 1 183 ? 5.172 -31.875 3.658 1 92.25 183 GLY A O 1
ATOM 1463 N N . GLY A 1 184 ? 3.785 -31.078 2.07 1 90.81 184 GLY A N 1
ATOM 1464 C CA . GLY A 1 184 ? 3.908 -29.719 2.59 1 90.81 184 GLY A CA 1
ATOM 1465 C C . GLY A 1 184 ? 4.75 -28.812 1.707 1 90.81 184 GLY A C 1
ATOM 1466 O O . GLY A 1 184 ? 5.324 -29.266 0.714 1 90.81 184 GLY A O 1
ATOM 1467 N N . TRP A 1 185 ? 4.781 -27.531 2.051 1 91.12 185 TRP A N 1
ATOM 1468 C CA . TRP A 1 185 ? 5.477 -26.516 1.265 1 91.12 185 TRP A CA 1
ATOM 1469 C C . TRP A 1 185 ? 6.973 -26.812 1.191 1 91.12 185 TRP A C 1
ATOM 1471 O O . TRP A 1 185 ? 7.582 -26.703 0.124 1 91.12 185 TRP A O 1
ATOM 1481 N N . GLY A 1 186 ? 7.523 -27.203 2.285 1 88.31 186 GLY A N 1
ATOM 1482 C CA . GLY A 1 186 ? 8.945 -27.5 2.305 1 88.31 186 GLY A CA 1
ATOM 1483 C C . GLY A 1 186 ? 9.344 -28.594 1.33 1 88.31 186 GLY A C 1
ATOM 1484 O O . GLY A 1 186 ? 10.242 -28.406 0.508 1 88.31 186 GLY A O 1
ATOM 1485 N N . ARG A 1 187 ? 8.703 -29.688 1.303 1 90.06 187 ARG A N 1
ATOM 1486 C CA . ARG A 1 187 ? 9.008 -30.844 0.452 1 90.06 187 ARG A CA 1
ATOM 1487 C C . ARG A 1 187 ? 8.656 -30.547 -1.004 1 90.06 187 ARG A C 1
ATOM 1489 O O . ARG A 1 187 ? 9.375 -30.969 -1.915 1 90.06 187 ARG A O 1
ATOM 1496 N N . ALA A 1 188 ? 7.594 -29.828 -1.203 1 90.62 188 ALA A N 1
ATOM 1497 C CA . ALA A 1 188 ? 7.172 -29.484 -2.559 1 90.62 188 ALA A CA 1
ATOM 1498 C C . ALA A 1 188 ? 8.234 -28.641 -3.268 1 90.62 188 ALA A C 1
ATOM 1500 O O . ALA A 1 188 ? 8.359 -28.703 -4.492 1 90.62 188 ALA A O 1
ATOM 1501 N N . PHE A 1 189 ? 8.992 -27.938 -2.436 1 90.25 189 PHE A N 1
ATOM 1502 C CA . PHE A 1 189 ? 10 -27.078 -3.041 1 90.25 189 PHE A CA 1
ATOM 1503 C C . PHE A 1 189 ? 11.398 -27.484 -2.611 1 90.25 189 PHE A C 1
ATOM 1505 O O . PHE A 1 189 ? 12.328 -26.688 -2.65 1 90.25 189 PHE A O 1
ATOM 1512 N N . GLY A 1 190 ? 11.555 -28.703 -2.131 1 84 190 GLY A N 1
ATOM 1513 C CA . GLY A 1 190 ? 12.836 -29.375 -1.946 1 84 190 GLY A CA 1
ATOM 1514 C C . GLY A 1 190 ? 13.578 -28.906 -0.708 1 84 190 GLY A C 1
ATOM 1515 O O . GLY A 1 190 ? 14.812 -28.859 -0.696 1 84 190 GLY A O 1
ATOM 1516 N N . VAL A 1 191 ? 12.742 -28.328 0.246 1 74.31 191 VAL A N 1
ATOM 1517 C CA . VAL A 1 191 ? 13.375 -27.969 1.51 1 74.31 191 VAL A CA 1
ATOM 1518 C C . VAL A 1 191 ? 13.672 -29.219 2.32 1 74.31 191 VAL A C 1
ATOM 1520 O O . VAL A 1 191 ? 12.773 -30.031 2.555 1 74.31 191 VAL A O 1
ATOM 1523 N N . GLY A 1 192 ? 15 -29.641 2.568 1 66.75 192 GLY A N 1
ATOM 1524 C CA . GLY A 1 192 ? 15.43 -30.844 3.262 1 66.75 192 GLY A CA 1
ATOM 1525 C C . GLY A 1 192 ? 15.953 -31.922 2.324 1 66.75 192 GLY A C 1
ATOM 1526 O O . GLY A 1 192 ? 16.5 -32.938 2.771 1 66.75 192 GLY A O 1
ATOM 1527 N N . ASP A 1 193 ? 15.461 -32.094 1.04 1 57.47 193 ASP A N 1
ATOM 1528 C CA . ASP A 1 193 ? 16.094 -33.062 0.147 1 57.47 193 ASP A CA 1
ATOM 1529 C C . ASP A 1 193 ? 17.547 -32.688 -0.113 1 57.47 193 ASP A C 1
ATOM 1531 O O . ASP A 1 193 ? 17.859 -31.531 -0.468 1 57.47 193 ASP A O 1
ATOM 1535 N N . ASP A 1 194 ? 18.438 -33.188 0.63 1 47.84 194 ASP A N 1
ATOM 1536 C CA . ASP A 1 194 ? 19.859 -33.281 0.311 1 47.84 194 ASP A CA 1
ATOM 1537 C C . ASP A 1 194 ? 20.094 -33.344 -1.199 1 47.84 194 ASP A C 1
ATOM 1539 O O . ASP A 1 194 ? 19.562 -34.219 -1.876 1 47.84 194 ASP A O 1
ATOM 1543 N N . ASP A 1 195 ? 20.125 -32.312 -1.906 1 40.97 195 ASP A N 1
ATOM 1544 C CA . ASP A 1 195 ? 20.812 -32.375 -3.197 1 40.97 195 ASP A CA 1
ATOM 1545 C C . ASP A 1 195 ? 21.875 -33.469 -3.209 1 40.97 195 ASP A C 1
ATOM 1547 O O . ASP A 1 195 ? 23.016 -33.25 -2.807 1 40.97 195 ASP A O 1
ATOM 1551 N N . ASP A 1 196 ? 21.656 -34.656 -2.896 1 36.34 196 ASP A N 1
ATOM 1552 C CA . ASP A 1 196 ? 22.484 -35.656 -3.559 1 36.34 196 ASP A CA 1
ATOM 1553 C C . ASP A 1 196 ? 22.312 -35.594 -5.074 1 36.34 196 ASP A C 1
ATOM 1555 O O . ASP A 1 196 ? 21.5 -36.344 -5.641 1 36.34 196 ASP A O 1
ATOM 1559 N N . GLU A 1 197 ? 21.969 -34.625 -5.742 1 36 197 GLU A N 1
ATOM 1560 C CA . GLU A 1 197 ? 22.469 -34.688 -7.105 1 36 197 GLU A CA 1
ATOM 1561 C C . GLU A 1 197 ? 23.906 -35.25 -7.137 1 36 197 GLU A C 1
ATOM 1563 O O . GLU A 1 197 ? 24.828 -34.594 -6.688 1 36 197 GLU A O 1
ATOM 1568 N N . GLU A 1 198 ? 24.047 -36.5 -6.941 1 31.81 198 GLU A N 1
ATOM 1569 C CA . GLU A 1 198 ? 25.031 -37.312 -7.645 1 31.81 198 GLU A CA 1
ATOM 1570 C C . GLU A 1 198 ? 25.094 -36.938 -9.125 1 31.81 198 GLU A C 1
ATOM 1572 O O . GLU A 1 198 ? 24.094 -37 -9.836 1 31.81 198 GLU A O 1
ATOM 1577 N N . VAL A 1 199 ? 25.812 -35.969 -9.453 1 34.09 199 VAL A N 1
ATOM 1578 C CA . VAL A 1 199 ? 26.578 -36.031 -10.688 1 34.09 199 VAL A CA 1
ATOM 1579 C C . VAL A 1 199 ? 26.891 -37.5 -11.023 1 34.09 199 VAL A C 1
ATOM 1581 O O . VAL A 1 199 ? 27.688 -38.156 -10.336 1 34.09 199 VAL A O 1
ATOM 1584 N N . HIS A 1 200 ? 25.844 -38.438 -11.258 1 24.72 200 HIS A N 1
ATOM 1585 C CA . HIS A 1 200 ? 26.266 -39.469 -12.195 1 24.72 200 HIS A CA 1
ATOM 1586 C C . HIS A 1 200 ? 26.344 -38.938 -13.617 1 24.72 200 HIS A C 1
ATOM 1588 O O . HIS A 1 200 ? 25.578 -38.031 -13.992 1 24.72 200 HIS A O 1
ATOM 1594 N N . MET B 1 1 ? -15.312 -10.383 3.77 1 34.16 1 MET B N 1
ATOM 1595 C CA . MET B 1 1 ? -14.992 -10.875 5.105 1 34.16 1 MET B CA 1
ATOM 1596 C C . MET B 1 1 ? -13.75 -11.75 5.078 1 34.16 1 MET B C 1
ATOM 1598 O O . MET B 1 1 ? -13.711 -12.766 4.383 1 34.16 1 MET B O 1
ATOM 1602 N N . GLU B 1 2 ? -12.641 -11.07 5.234 1 46.03 2 GLU B N 1
ATOM 1603 C CA . GLU B 1 2 ? -11.469 -11.938 5.18 1 46.03 2 GLU B CA 1
ATOM 1604 C C . GLU B 1 2 ? -11.523 -13.008 6.262 1 46.03 2 GLU B C 1
ATOM 1606 O O . GLU B 1 2 ? -11.898 -12.734 7.402 1 46.03 2 GLU B O 1
ATOM 1611 N N . ASP B 1 3 ? -11.812 -14.234 5.949 1 50.62 3 ASP B N 1
ATOM 1612 C CA . ASP B 1 3 ? -11.812 -15.438 6.773 1 50.62 3 ASP B CA 1
ATOM 1613 C C . ASP B 1 3 ? -10.594 -15.477 7.691 1 50.62 3 ASP B C 1
ATOM 1615 O O . ASP B 1 3 ? -9.453 -15.531 7.219 1 50.62 3 ASP B O 1
ATOM 1619 N N . PRO B 1 4 ? -10.852 -15.086 9 1 56.19 4 PRO B N 1
ATOM 1620 C CA . PRO B 1 4 ? -9.734 -15.148 9.945 1 56.19 4 PRO B CA 1
ATOM 1621 C C . PRO B 1 4 ? -8.852 -16.375 9.727 1 56.19 4 PRO B C 1
ATOM 1623 O O . PRO B 1 4 ? -7.641 -16.312 9.953 1 56.19 4 PRO B O 1
ATOM 1626 N N . HIS B 1 5 ? -9.445 -17.375 9.234 1 69.44 5 HIS B N 1
ATOM 1627 C CA . HIS B 1 5 ? -8.68 -18.609 9.008 1 69.44 5 HIS B CA 1
ATOM 1628 C C . HIS B 1 5 ? -7.695 -18.438 7.859 1 69.44 5 HIS B C 1
ATOM 1630 O O . HIS B 1 5 ? -6.648 -19.094 7.832 1 69.44 5 HIS B O 1
ATOM 1636 N N . LEU B 1 6 ? -7.98 -17.484 7.074 1 75.5 6 LEU B N 1
ATOM 1637 C CA . LEU B 1 6 ? -7.133 -17.312 5.898 1 75.5 6 LEU B CA 1
ATOM 1638 C C . LEU B 1 6 ? -5.852 -16.578 6.258 1 75.5 6 LEU B C 1
ATOM 1640 O O . LEU B 1 6 ? -4.77 -16.922 5.777 1 75.5 6 LEU B O 1
ATOM 1644 N N . ILE B 1 7 ? -5.945 -15.633 7.191 1 70 7 ILE B N 1
ATOM 1645 C CA . ILE B 1 7 ? -4.789 -14.812 7.527 1 70 7 ILE B CA 1
ATOM 1646 C C . ILE B 1 7 ? -3.789 -15.633 8.336 1 70 7 ILE B C 1
ATOM 1648 O O . ILE B 1 7 ? -2.605 -15.289 8.406 1 70 7 ILE B O 1
ATOM 1652 N N . ASN B 1 8 ? -4.238 -16.734 8.891 1 70.31 8 ASN B N 1
ATOM 1653 C CA . ASN B 1 8 ? -3.352 -17.609 9.641 1 70.31 8 ASN B CA 1
ATOM 1654 C C . ASN B 1 8 ? -2.945 -18.828 8.828 1 70.31 8 ASN B C 1
ATOM 1656 O O . ASN B 1 8 ? -2.277 -19.734 9.336 1 70.31 8 ASN B O 1
ATOM 1660 N N . SER B 1 9 ? -3.32 -18.844 7.551 1 80.38 9 SER B N 1
ATOM 1661 C CA . SER B 1 9 ? -2.998 -19.984 6.699 1 80.38 9 SER B CA 1
ATOM 1662 C C . SER B 1 9 ? -1.541 -19.938 6.25 1 80.38 9 SER B C 1
ATOM 1664 O O . SER B 1 9 ? -0.916 -18.875 6.246 1 80.38 9 SER B O 1
ATOM 1666 N N . ASP B 1 10 ? -0.994 -21.203 5.945 1 85 10 ASP B N 1
ATOM 1667 C CA . ASP B 1 10 ? 0.363 -21.297 5.414 1 85 10 ASP B CA 1
ATOM 1668 C C . ASP B 1 10 ? 0.512 -20.469 4.141 1 85 10 ASP B C 1
ATOM 1670 O O . ASP B 1 10 ? 1.553 -19.859 3.916 1 85 10 ASP B O 1
ATOM 1674 N N . GLU B 1 11 ? -0.579 -20.453 3.334 1 89.12 11 GLU B N 1
ATOM 1675 C CA . GLU B 1 11 ? -0.56 -19.719 2.074 1 89.12 11 GLU 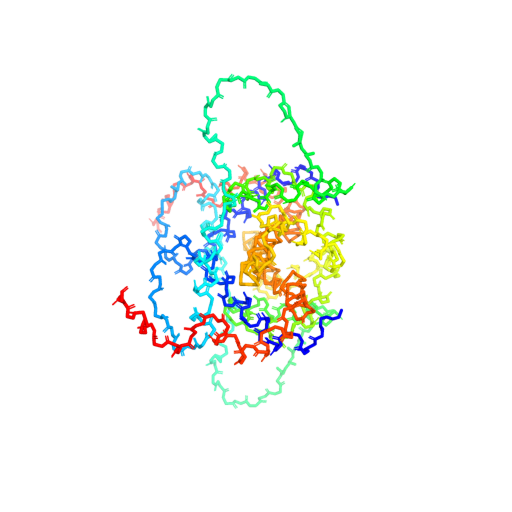B CA 1
ATOM 1676 C C . GLU B 1 11 ? -0.366 -18.219 2.314 1 89.12 11 GLU B C 1
ATOM 1678 O O . GLU B 1 11 ? 0.438 -17.578 1.637 1 89.12 11 GLU B O 1
ATOM 1683 N N . TYR B 1 12 ? -1.037 -17.703 3.293 1 84.94 12 TYR B N 1
ATOM 1684 C CA . TYR B 1 12 ? -0.966 -16.281 3.574 1 84.94 12 TYR B CA 1
ATOM 1685 C C . TYR B 1 12 ? 0.393 -15.906 4.152 1 84.94 12 TYR B C 1
ATOM 1687 O O . TYR B 1 12 ? 0.991 -14.906 3.752 1 84.94 12 TYR B O 1
ATOM 1695 N N . LEU B 1 13 ? 0.818 -16.688 5.07 1 78.75 13 LEU B N 1
ATOM 1696 C CA . LEU B 1 13 ? 2.092 -16.422 5.727 1 78.75 13 LEU B CA 1
ATOM 1697 C C . LEU B 1 13 ? 3.244 -16.5 4.73 1 78.75 13 LEU B C 1
ATOM 1699 O O . LEU B 1 13 ? 4.156 -15.664 4.766 1 78.75 13 LEU B O 1
ATOM 1703 N N . LEU B 1 14 ? 3.195 -17.531 3.869 1 89.25 14 LEU B N 1
ATOM 1704 C CA . LEU B 1 14 ? 4.23 -17.672 2.852 1 89.25 14 LEU B CA 1
ATOM 1705 C C . LEU B 1 14 ? 4.18 -16.5 1.866 1 89.25 14 LEU B C 1
ATOM 1707 O O . LEU B 1 14 ? 5.223 -15.992 1.445 1 89.25 14 LEU B O 1
ATOM 1711 N N . LEU B 1 15 ? 2.943 -16.109 1.502 1 88.12 15 LEU B N 1
ATOM 1712 C CA . LEU B 1 15 ? 2.781 -14.961 0.629 1 88.12 15 LEU B CA 1
ATOM 1713 C C . LEU B 1 15 ? 3.375 -13.711 1.27 1 88.12 15 LEU B C 1
ATOM 1715 O O . LEU B 1 15 ? 4.039 -12.914 0.597 1 88.12 15 LEU B O 1
ATOM 1719 N N . GLN B 1 16 ? 3.084 -13.523 2.521 1 79.19 16 GLN B N 1
ATOM 1720 C CA . GLN B 1 16 ? 3.625 -12.375 3.244 1 79.19 16 GLN B CA 1
ATOM 1721 C C . GLN B 1 16 ? 5.148 -12.359 3.182 1 79.19 16 GLN B C 1
ATOM 1723 O O . GLN B 1 16 ? 5.754 -11.312 2.939 1 79.19 16 GLN B O 1
ATOM 1728 N N . THR B 1 17 ? 5.77 -13.508 3.463 1 78.88 17 THR B N 1
ATOM 1729 C CA . THR B 1 17 ? 7.223 -13.633 3.42 1 78.88 17 THR B CA 1
ATOM 1730 C C . THR B 1 17 ? 7.75 -13.336 2.02 1 78.88 17 THR B C 1
ATOM 1732 O O . THR B 1 17 ? 8.766 -12.648 1.864 1 78.88 17 THR B O 1
ATOM 1735 N N . TYR B 1 18 ? 7.105 -13.898 1.028 1 87.5 18 TYR B N 1
ATOM 1736 C CA . TYR B 1 18 ? 7.492 -13.688 -0.362 1 87.5 18 TYR B CA 1
ATOM 1737 C C . TYR B 1 18 ? 7.449 -12.203 -0.715 1 87.5 18 TYR B C 1
ATOM 1739 O O . TYR B 1 18 ? 8.398 -11.672 -1.3 1 87.5 18 TYR B O 1
ATOM 1747 N N . CYS B 1 19 ? 6.305 -11.508 -0.423 1 79.19 19 CYS B N 1
ATOM 1748 C CA . CYS B 1 19 ? 6.125 -10.102 -0.76 1 79.19 19 CYS B CA 1
ATOM 1749 C C . CYS B 1 19 ? 7.176 -9.234 -0.07 1 79.19 19 CYS B C 1
ATOM 1751 O O . CYS B 1 19 ? 7.684 -8.281 -0.659 1 79.19 19 CYS B O 1
ATOM 1753 N N . GLN B 1 20 ? 7.414 -9.523 1.163 1 71.25 20 GLN B N 1
ATOM 1754 C CA . GLN B 1 20 ? 8.438 -8.797 1.9 1 71.25 20 GLN B CA 1
ATOM 1755 C C . GLN B 1 20 ? 9.797 -8.914 1.216 1 71.25 20 GLN B C 1
ATOM 1757 O O . GLN B 1 20 ? 10.555 -7.941 1.144 1 71.25 20 GLN B O 1
ATOM 1762 N N . ARG B 1 21 ? 10.062 -10.102 0.773 1 71.88 21 ARG B N 1
ATOM 1763 C CA . ARG B 1 21 ? 11.328 -10.336 0.082 1 71.88 21 ARG B CA 1
ATOM 1764 C C . ARG B 1 21 ? 11.375 -9.57 -1.236 1 71.88 21 ARG B C 1
ATOM 1766 O O . ARG B 1 21 ? 12.422 -9.016 -1.6 1 71.88 21 ARG B O 1
ATOM 1773 N N . ARG B 1 22 ? 10.305 -9.57 -1.942 1 74.56 22 ARG B N 1
ATOM 1774 C CA . ARG B 1 22 ? 10.25 -8.922 -3.248 1 74.56 22 ARG B CA 1
ATOM 1775 C C . ARG B 1 22 ? 10.391 -7.406 -3.111 1 74.56 22 ARG B C 1
ATOM 1777 O O . ARG B 1 22 ? 10.961 -6.75 -3.988 1 74.56 22 ARG B O 1
ATOM 1784 N N . GLU B 1 23 ? 9.68 -6.832 -2.176 1 64.5 23 GLU B N 1
ATOM 1785 C CA . GLU B 1 23 ? 9.766 -5.398 -1.917 1 64.5 23 GLU B CA 1
ATOM 1786 C C . GLU B 1 23 ? 11.188 -4.992 -1.526 1 64.5 23 GLU B C 1
ATOM 1788 O O . GLU B 1 23 ? 11.625 -3.883 -1.836 1 64.5 23 GLU B O 1
ATOM 1793 N N . ASN B 1 24 ? 11.758 -5.723 -0.754 1 51.16 24 ASN B N 1
ATOM 1794 C CA . ASN B 1 24 ? 13.102 -5.422 -0.274 1 51.16 24 ASN B CA 1
ATOM 1795 C C . ASN B 1 24 ? 14.164 -5.879 -1.27 1 51.16 24 ASN B C 1
ATOM 1797 O O . ASN B 1 24 ? 15.359 -5.73 -1.016 1 51.16 24 ASN B O 1
ATOM 1801 N N . SER B 1 25 ? 13.852 -6.625 -2.254 1 46.88 25 SER B N 1
ATOM 1802 C CA . SER B 1 25 ? 14.867 -7.195 -3.139 1 46.88 25 SER B CA 1
ATOM 1803 C C . SER B 1 25 ? 15.672 -6.105 -3.83 1 46.88 25 SER B C 1
ATOM 1805 O O . SER B 1 25 ? 16.797 -6.344 -4.277 1 46.88 25 SER B O 1
ATOM 1807 N N . ASP B 1 26 ? 15.086 -4.965 -4.406 1 39 26 ASP B N 1
ATOM 1808 C CA . ASP B 1 26 ? 16.125 -4.055 -4.891 1 39 26 ASP B CA 1
ATOM 1809 C C . ASP B 1 26 ? 17.078 -3.666 -3.773 1 39 26 ASP B C 1
ATOM 1811 O O . ASP B 1 26 ? 18.109 -3.029 -4.023 1 39 26 ASP B O 1
ATOM 1815 N N . VAL B 1 27 ? 16.719 -3.453 -2.734 1 34.72 27 VAL B N 1
ATOM 1816 C CA . VAL B 1 27 ? 17.703 -3.377 -1.653 1 34.72 27 VAL B CA 1
ATOM 1817 C C . VAL B 1 27 ? 18.375 -4.734 -1.47 1 34.72 27 VAL B C 1
ATOM 1819 O O . VAL B 1 27 ? 17.703 -5.773 -1.479 1 34.72 27 VAL B O 1
ATOM 1822 N N . LEU B 1 28 ? 19.703 -4.832 -1.585 1 32.53 28 LEU B N 1
ATOM 1823 C CA . LEU B 1 28 ? 20.641 -5.949 -1.62 1 32.53 28 LEU B CA 1
ATOM 1824 C C . LEU B 1 28 ? 20.109 -7.129 -0.817 1 32.53 28 LEU B C 1
ATOM 1826 O O . LEU B 1 28 ? 19.156 -6.984 -0.045 1 32.53 28 LEU B O 1
ATOM 1830 N N . LYS B 1 29 ? 21.109 -7.809 -0.16 1 31.75 29 LYS B N 1
ATOM 1831 C CA . LYS B 1 29 ? 21.781 -8.938 0.472 1 31.75 29 LYS B CA 1
ATOM 1832 C C . LYS B 1 29 ? 21.125 -9.297 1.804 1 31.75 29 LYS B C 1
ATOM 1834 O O . LYS B 1 29 ? 21.766 -9.234 2.854 1 31.75 29 LYS B O 1
ATOM 1839 N N . LEU B 1 30 ? 20.031 -8.664 1.997 1 30.8 30 LEU B N 1
ATOM 1840 C CA . LEU B 1 30 ? 19.75 -9.047 3.381 1 30.8 30 LEU B CA 1
ATOM 1841 C C . LEU B 1 30 ? 19.891 -10.555 3.566 1 30.8 30 LEU B C 1
ATOM 1843 O O . LEU B 1 30 ? 19.203 -11.328 2.906 1 30.8 30 LEU B O 1
ATOM 1847 N N . CYS B 1 31 ? 20.859 -10.797 4.164 1 31.23 31 CYS B N 1
ATOM 1848 C CA . CYS B 1 31 ? 21.516 -12.008 4.641 1 31.23 31 CYS B CA 1
ATOM 1849 C C . CYS B 1 31 ? 20.484 -13.07 5.016 1 31.23 31 CYS B C 1
ATOM 1851 O O . CYS B 1 31 ? 20.594 -14.219 4.574 1 31.23 31 CYS B O 1
ATOM 1853 N N . GLY B 1 32 ? 20.125 -12.93 6.418 1 31.09 32 GLY B N 1
ATOM 1854 C CA . GLY B 1 32 ? 20.062 -14.094 7.285 1 31.09 32 GLY B CA 1
ATOM 1855 C C . GLY B 1 32 ? 18.828 -14.938 7.043 1 31.09 32 GLY B C 1
ATOM 1856 O O . GLY B 1 32 ? 17.703 -14.43 7.047 1 31.09 32 GLY B O 1
ATOM 1857 N N . ALA B 1 33 ? 18.703 -15.711 5.988 1 36.34 33 ALA B N 1
ATOM 1858 C CA . ALA B 1 33 ? 17.906 -16.922 5.988 1 36.34 33 ALA B CA 1
ATOM 1859 C C . ALA B 1 33 ? 17.375 -17.234 7.387 1 36.34 33 ALA B C 1
ATOM 1861 O O . ALA B 1 33 ? 18.125 -17.688 8.258 1 36.34 33 ALA B O 1
ATOM 1862 N N . THR B 1 34 ? 16.781 -16.359 8.062 1 40.5 34 THR B N 1
ATOM 1863 C CA . THR B 1 34 ? 16.391 -17.062 9.273 1 40.5 34 THR B CA 1
ATOM 1864 C C . THR B 1 34 ? 15.766 -18.406 8.93 1 40.5 34 THR B C 1
ATOM 1866 O O . THR B 1 34 ? 15.25 -18.594 7.824 1 40.5 34 THR B O 1
ATOM 1869 N N . GLY B 1 35 ? 16.156 -19.453 9.508 1 51.66 35 GLY B N 1
ATOM 1870 C CA . GLY B 1 35 ? 15.953 -20.875 9.664 1 51.66 35 GLY B CA 1
ATOM 1871 C C . GLY B 1 35 ? 14.5 -21.297 9.531 1 51.66 35 GLY B C 1
ATOM 1872 O O . GLY B 1 35 ? 14.148 -22.438 9.82 1 51.66 35 GLY B O 1
ATOM 1873 N N . ASP B 1 36 ? 13.578 -20.25 9.141 1 72.25 36 ASP B N 1
ATOM 1874 C CA . ASP B 1 36 ? 12.219 -20.75 9.109 1 72.25 36 ASP B CA 1
ATOM 1875 C C . ASP B 1 36 ? 11.867 -21.312 7.734 1 72.25 36 ASP B C 1
ATOM 1877 O O . ASP B 1 36 ? 12.453 -20.922 6.727 1 72.25 36 ASP B O 1
ATOM 1881 N N . LYS B 1 37 ? 11.297 -22.359 7.582 1 81.25 37 LYS B N 1
ATOM 1882 C CA . LYS B 1 37 ? 10.844 -23.141 6.434 1 81.25 37 LYS B CA 1
ATOM 1883 C C . LYS B 1 37 ? 10.242 -22.234 5.359 1 81.25 37 LYS B C 1
ATOM 1885 O O . LYS B 1 37 ? 10.516 -22.422 4.168 1 81.25 37 LYS B O 1
ATOM 1890 N N . PHE B 1 38 ? 9.617 -21.141 5.684 1 85 38 PHE B N 1
ATOM 1891 C CA . PHE B 1 38 ? 8.922 -20.281 4.73 1 85 38 PHE B CA 1
ATOM 1892 C C . PHE B 1 38 ? 9.906 -19.359 4.023 1 85 38 PHE B C 1
ATOM 1894 O O . PHE B 1 38 ? 9.727 -19.031 2.852 1 85 38 PHE B O 1
ATOM 1901 N N . SER B 1 39 ? 10.906 -18.953 4.676 1 81.38 39 SER B N 1
ATOM 1902 C CA . SER B 1 39 ? 11.906 -18.109 4.047 1 81.38 39 SER B CA 1
ATOM 1903 C C . SER B 1 39 ? 12.633 -18.844 2.926 1 81.38 39 SER B C 1
ATOM 1905 O O . SER B 1 39 ? 12.898 -18.266 1.867 1 81.38 39 SER B O 1
ATOM 1907 N N . VAL B 1 40 ? 12.938 -20.125 3.211 1 84.69 40 VAL B N 1
ATOM 1908 C CA . VAL B 1 40 ? 13.625 -20.922 2.207 1 84.69 40 VAL B CA 1
ATOM 1909 C C . VAL B 1 40 ? 12.711 -21.156 1.005 1 84.69 40 VAL B C 1
ATOM 1911 O O . VAL B 1 40 ? 13.148 -21.031 -0.143 1 84.69 40 VAL B O 1
ATOM 1914 N N . VAL B 1 41 ? 11.461 -21.5 1.247 1 90.06 41 VAL B N 1
ATOM 1915 C CA . VAL B 1 41 ? 10.5 -21.734 0.171 1 90.06 41 VAL B CA 1
ATOM 1916 C C . VAL B 1 41 ? 10.305 -20.438 -0.628 1 90.06 41 VAL B C 1
ATOM 1918 O O . VAL B 1 41 ? 10.258 -20.469 -1.86 1 90.06 41 VAL B O 1
ATOM 1921 N N . ALA B 1 42 ? 10.203 -19.297 0.1 1 89.12 42 ALA B N 1
ATOM 1922 C CA . ALA B 1 42 ? 10.039 -18 -0.574 1 89.12 42 ALA B CA 1
ATOM 1923 C C . ALA B 1 42 ? 11.227 -17.719 -1.496 1 89.12 42 ALA B C 1
ATOM 1925 O O . ALA B 1 42 ? 11.047 -17.188 -2.594 1 89.12 42 ALA B O 1
ATOM 1926 N N . GLU B 1 43 ? 12.328 -18.078 -1.064 1 85.44 43 GLU B N 1
ATOM 1927 C CA . GLU B 1 43 ? 13.516 -17.891 -1.891 1 85.44 43 GLU B CA 1
ATOM 1928 C C . GLU B 1 43 ? 13.438 -18.734 -3.158 1 85.44 43 GLU B C 1
ATOM 1930 O O . GLU B 1 43 ? 13.766 -18.266 -4.25 1 85.44 43 GLU B O 1
ATOM 1935 N N . LYS B 1 44 ? 13.062 -20 -3.023 1 87.19 44 LYS B N 1
ATOM 1936 C CA . LYS B 1 44 ? 12.93 -20.891 -4.172 1 87.19 44 LYS B CA 1
ATOM 1937 C C . LYS B 1 44 ? 11.867 -20.375 -5.145 1 87.19 44 LYS B C 1
ATOM 1939 O O . LYS B 1 44 ? 12.062 -20.406 -6.359 1 87.19 44 LYS B O 1
ATOM 1944 N N . LEU B 1 45 ? 10.766 -19.938 -4.582 1 90.5 45 LEU B N 1
ATOM 1945 C CA . LEU B 1 45 ? 9.711 -19.344 -5.402 1 90.5 45 LEU B CA 1
ATOM 1946 C C . LEU B 1 45 ? 10.227 -18.141 -6.176 1 90.5 45 LEU B C 1
ATOM 1948 O O . LEU B 1 45 ? 9.914 -17.969 -7.355 1 90.5 45 LEU B O 1
ATOM 1952 N N . THR B 1 46 ? 10.961 -17.281 -5.555 1 87.31 46 THR B N 1
ATOM 1953 C CA . THR B 1 46 ? 11.539 -16.109 -6.191 1 87.31 46 THR B CA 1
ATOM 1954 C C . THR B 1 46 ? 12.445 -16.5 -7.352 1 87.31 46 THR B C 1
ATOM 1956 O O . THR B 1 46 ? 12.398 -15.891 -8.422 1 87.31 46 THR B O 1
ATOM 1959 N N . ARG B 1 47 ? 13.242 -17.516 -7.145 1 85.94 47 ARG B N 1
ATOM 1960 C CA . ARG B 1 47 ? 14.141 -17.984 -8.195 1 85.94 47 ARG B CA 1
ATOM 1961 C C . ARG B 1 47 ? 13.352 -18.516 -9.391 1 85.94 47 ARG B C 1
ATOM 1963 O O . ARG B 1 47 ? 13.688 -18.219 -10.539 1 85.94 47 ARG B O 1
ATOM 1970 N N . ILE B 1 48 ? 12.359 -19.328 -9.109 1 86.88 48 ILE B N 1
ATOM 1971 C CA . ILE B 1 48 ? 11.516 -19.844 -10.18 1 86.88 48 ILE B CA 1
ATOM 1972 C C . ILE B 1 48 ? 10.906 -18.688 -10.961 1 86.88 48 ILE B C 1
ATOM 1974 O O . ILE B 1 48 ? 10.953 -18.672 -12.195 1 86.88 48 ILE B O 1
ATOM 1978 N N . ALA B 1 49 ? 10.328 -17.734 -10.211 1 86.56 49 ALA B N 1
ATOM 1979 C CA . ALA B 1 49 ? 9.672 -16.594 -10.852 1 86.56 49 ALA B CA 1
ATOM 1980 C C . ALA B 1 49 ? 10.656 -15.812 -11.719 1 86.56 49 ALA B C 1
ATOM 1982 O O . ALA B 1 49 ? 10.297 -15.336 -12.797 1 86.56 49 ALA B O 1
ATOM 1983 N N . CYS B 1 50 ? 11.859 -15.656 -11.258 1 83.81 50 CYS B N 1
ATOM 1984 C CA . CYS B 1 50 ? 12.875 -14.875 -11.961 1 83.81 50 CYS B CA 1
ATOM 1985 C C . CYS B 1 50 ? 13.336 -15.602 -13.227 1 83.81 50 CYS B C 1
ATOM 1987 O O . CYS B 1 50 ? 13.812 -14.969 -14.164 1 83.81 50 CYS B O 1
ATOM 1989 N N . GLU B 1 51 ? 13.188 -16.906 -13.242 1 83.38 51 GLU B N 1
ATOM 1990 C CA . GLU B 1 51 ? 13.625 -17.688 -14.391 1 83.38 51 GLU B CA 1
ATOM 1991 C C . GLU B 1 51 ? 12.547 -17.75 -15.461 1 83.38 51 GLU B C 1
ATOM 1993 O O . GLU B 1 51 ? 12.812 -18.141 -16.594 1 83.38 51 GLU B O 1
ATOM 1998 N N . LEU B 1 52 ? 11.359 -17.375 -15.117 1 83 52 LEU B N 1
ATOM 1999 C CA . LEU B 1 52 ? 10.273 -17.391 -16.078 1 83 52 LEU B CA 1
ATOM 2000 C C . LEU B 1 52 ? 10.297 -16.141 -16.953 1 83 52 LEU B C 1
ATOM 2002 O O . LEU B 1 52 ? 10.75 -15.07 -16.516 1 83 52 LEU B O 1
ATOM 2006 N N . PRO B 1 53 ? 10.07 -16.172 -18.156 1 77.12 53 PRO B N 1
ATOM 2007 C CA . PRO B 1 53 ? 10.156 -15.062 -19.109 1 77.12 53 PRO B CA 1
ATOM 2008 C C . PRO B 1 53 ? 9.086 -14 -18.875 1 77.12 53 PRO B C 1
ATOM 2010 O O . PRO B 1 53 ? 8.102 -13.938 -19.625 1 77.12 53 PRO B O 1
ATOM 2013 N N . LEU B 1 54 ? 9.047 -13.297 -17.844 1 70.88 54 LEU B N 1
ATOM 2014 C CA . LEU B 1 54 ? 8.109 -12.195 -17.625 1 70.88 54 LEU B CA 1
ATOM 2015 C C . LEU B 1 54 ? 8.555 -10.938 -18.359 1 70.88 54 LEU B C 1
ATOM 2017 O O . LEU B 1 54 ? 7.723 -10.125 -18.766 1 70.88 54 LEU B O 1
ATOM 2021 N N . ASP B 1 55 ? 9.961 -10.422 -18.453 1 56.69 55 ASP B N 1
ATOM 2022 C CA . ASP B 1 55 ? 10.477 -9.172 -18.984 1 56.69 55 ASP B CA 1
ATOM 2023 C C . ASP B 1 55 ? 10.562 -9.227 -20.516 1 56.69 55 ASP B C 1
ATOM 2025 O O . ASP B 1 55 ? 11.211 -10.117 -21.062 1 56.69 55 ASP B O 1
ATOM 2029 N N . ASP B 1 56 ? 9.516 -9.008 -21.203 1 49.16 56 ASP B N 1
ATOM 2030 C CA . ASP B 1 56 ? 9.781 -8.859 -22.641 1 49.16 56 ASP B CA 1
ATOM 2031 C C . ASP B 1 56 ? 10.859 -7.812 -22.891 1 49.16 56 ASP B C 1
ATOM 2033 O O . ASP B 1 56 ? 10.617 -6.613 -22.75 1 49.16 56 ASP B O 1
ATOM 2037 N N . ASP B 1 57 ? 12.039 -7.922 -22.578 1 42.06 57 ASP B N 1
ATOM 2038 C CA . ASP B 1 57 ? 12.977 -7.082 -23.312 1 42.06 57 ASP B CA 1
ATOM 2039 C C . ASP B 1 57 ? 12.656 -7.09 -24.812 1 42.06 57 ASP B C 1
ATOM 2041 O O . ASP B 1 57 ? 12.922 -8.07 -25.5 1 42.06 57 ASP B O 1
ATOM 2045 N N . ASP B 1 58 ? 11.617 -6.625 -25.234 1 40.12 58 ASP B N 1
ATOM 2046 C CA . ASP B 1 58 ? 11.625 -6.23 -26.641 1 40.12 58 ASP B CA 1
ATOM 2047 C C . ASP B 1 58 ? 12.945 -5.547 -27.016 1 40.12 58 ASP B C 1
ATOM 2049 O O . ASP B 1 58 ? 12.969 -4.348 -27.281 1 40.12 58 ASP B O 1
ATOM 2053 N N . ASN B 1 59 ? 13.992 -5.555 -26.359 1 37.62 59 ASN B N 1
ATOM 2054 C CA . ASN B 1 59 ? 15.086 -5.094 -27.203 1 37.62 59 ASN B CA 1
ATOM 2055 C C . ASN B 1 59 ? 15.227 -5.945 -28.453 1 37.62 59 ASN B C 1
ATOM 2057 O O . ASN B 1 59 ? 16.328 -6.094 -28.984 1 37.62 59 ASN B O 1
ATOM 2061 N N . ILE B 1 60 ? 14.547 -6.969 -28.812 1 36.88 60 ILE B N 1
ATOM 2062 C CA . ILE B 1 60 ? 14.805 -7.383 -30.188 1 36.88 60 ILE B CA 1
ATOM 2063 C C . ILE B 1 60 ? 14.477 -6.238 -31.141 1 36.88 60 ILE B C 1
ATOM 2065 O O . ILE B 1 60 ? 13.32 -5.812 -31.234 1 36.88 60 ILE B O 1
ATOM 2069 N N . GLU B 1 61 ? 15.375 -5.293 -31.406 1 36.81 61 GLU B N 1
ATOM 2070 C CA . GLU B 1 61 ? 15.531 -4.484 -32.625 1 36.81 61 GLU B CA 1
ATOM 2071 C C . GLU B 1 61 ? 15.078 -5.254 -33.844 1 36.81 61 GLU B C 1
ATOM 2073 O O . GLU B 1 61 ? 15.422 -4.883 -34.969 1 36.81 61 GLU B O 1
ATOM 2078 N N . SER B 1 62 ? 14.664 -6.504 -33.938 1 34.12 62 SER B N 1
ATOM 2079 C CA . SER B 1 62 ? 14.469 -6.793 -35.344 1 34.12 62 SER B CA 1
ATOM 2080 C C . SER B 1 62 ? 13.578 -5.742 -36 1 34.12 62 SER B C 1
ATOM 2082 O O . SER B 1 62 ? 12.664 -5.211 -35.375 1 34.12 62 SER B O 1
ATOM 2084 N N . ASP B 1 63 ? 14.008 -5.121 -37.25 1 33.94 63 ASP B N 1
ATOM 2085 C CA . ASP B 1 63 ? 13.539 -4.23 -38.312 1 33.94 63 ASP B CA 1
ATOM 2086 C C . ASP B 1 63 ? 12.039 -4.406 -38.562 1 33.94 63 ASP B C 1
ATOM 2088 O O . ASP B 1 63 ? 11.422 -3.592 -39.25 1 33.94 63 ASP B O 1
ATOM 2092 N N . ASN B 1 64 ? 11.688 -5.711 -39.094 1 33.38 64 ASN B N 1
ATOM 2093 C CA . ASN B 1 64 ? 10.492 -5.719 -39.906 1 33.38 64 ASN B CA 1
ATOM 2094 C C . ASN B 1 64 ? 9.258 -5.289 -39.125 1 33.38 64 ASN B C 1
ATOM 2096 O O . ASN B 1 64 ? 9.047 -5.746 -38 1 33.38 64 ASN B O 1
ATOM 2100 N N . PRO B 1 65 ? 8.625 -4.164 -39.469 1 36.75 65 PRO B N 1
ATOM 2101 C CA . PRO B 1 65 ? 7.387 -3.48 -39.094 1 36.75 65 PRO B CA 1
ATOM 2102 C C . PRO B 1 65 ? 6.238 -4.449 -38.812 1 36.75 65 PRO B C 1
ATOM 2104 O O . PRO B 1 65 ? 5.078 -4.031 -38.75 1 36.75 65 PRO B O 1
ATOM 2107 N N . SER B 1 66 ? 6.402 -5.758 -39.219 1 35.62 66 SER B N 1
ATOM 2108 C CA . SER B 1 66 ? 5.051 -6.285 -39.375 1 35.62 66 SER B CA 1
ATOM 2109 C C . SER B 1 66 ? 4.223 -6.07 -38.125 1 35.62 66 SER B C 1
ATOM 2111 O O . SER B 1 66 ? 4.734 -6.199 -37 1 35.62 66 SER B O 1
ATOM 2113 N N . PRO B 1 67 ? 3.076 -5.465 -38.281 1 37.78 67 PRO B N 1
ATOM 2114 C CA . PRO B 1 67 ? 2.018 -5.094 -37.312 1 37.78 67 PRO B CA 1
ATOM 2115 C C . PRO B 1 67 ? 1.708 -6.199 -36.312 1 37.78 67 PRO B C 1
ATOM 2117 O O . PRO B 1 67 ? 0.739 -6.098 -35.562 1 37.78 67 PRO B O 1
ATOM 2120 N N . LYS B 1 68 ? 2.455 -7.289 -36.188 1 38.06 68 LYS B N 1
ATOM 2121 C CA . LYS B 1 68 ? 1.581 -8.336 -35.625 1 38.06 68 LYS B CA 1
ATOM 2122 C C . LYS B 1 68 ? 1.017 -7.934 -34.281 1 38.06 68 LYS B C 1
ATOM 2124 O O . LYS B 1 68 ? 1.754 -7.852 -33.281 1 38.06 68 LYS B O 1
ATOM 2129 N N . PRO B 1 69 ? 0.329 -6.906 -34.094 1 39.31 69 PRO B N 1
ATOM 2130 C CA . PRO B 1 69 ? -0.525 -6.723 -32.938 1 39.31 69 PRO B CA 1
ATOM 2131 C C . PRO B 1 69 ? -1.156 -8.031 -32.438 1 39.31 69 PRO B C 1
ATOM 2133 O O . PRO B 1 69 ? -2.186 -8.008 -31.766 1 39.31 69 PRO B O 1
ATOM 2136 N N . SER B 1 70 ? -0.884 -9.117 -32.969 1 36.66 70 SER B N 1
ATOM 2137 C CA . SER B 1 70 ? -1.66 -10.242 -32.438 1 36.66 70 SER B CA 1
ATOM 2138 C C . SER B 1 70 ? -1.787 -10.164 -30.906 1 36.66 70 SER B C 1
ATOM 2140 O O . SER B 1 70 ? -0.872 -10.555 -30.188 1 36.66 70 SER B O 1
ATOM 2142 N N . SER B 1 71 ? -1.979 -9.055 -30.25 1 44.53 71 SER B N 1
ATOM 2143 C CA . SER B 1 71 ? -2.562 -8.867 -28.938 1 44.53 71 SER B CA 1
ATOM 2144 C C . SER B 1 71 ? -3.439 -10.047 -28.531 1 44.53 71 SER B C 1
ATOM 2146 O O . SER B 1 71 ? -4.621 -10.094 -28.891 1 44.53 71 SER B O 1
ATOM 2148 N N . SER B 1 72 ? -3.223 -11.203 -28.906 1 50 72 SER B N 1
ATOM 2149 C CA . SER B 1 72 ? -3.977 -12.398 -28.547 1 50 72 SER B CA 1
ATOM 2150 C C . SER B 1 72 ? -4.555 -12.281 -27.141 1 50 72 SER B C 1
ATOM 2152 O O . SER B 1 72 ? -3.812 -12.078 -26.172 1 50 72 SER B O 1
ATOM 2154 N N . PHE B 1 73 ? -5.664 -11.625 -27.109 1 60 73 PHE B N 1
ATOM 2155 C CA . PHE B 1 73 ? -6.531 -11.531 -25.938 1 60 73 PHE B CA 1
ATOM 2156 C C . PHE B 1 73 ? -6.547 -12.836 -25.156 1 60 73 PHE B C 1
ATOM 2158 O O . PHE B 1 73 ? -6.875 -13.891 -25.703 1 60 73 PHE B O 1
ATOM 2165 N N . VAL B 1 74 ? -5.73 -12.922 -24.125 1 71.94 74 VAL B N 1
ATOM 2166 C CA . VAL B 1 74 ? -5.773 -14.086 -23.25 1 71.94 74 VAL B CA 1
ATOM 2167 C C . VAL B 1 74 ? -7.215 -14.359 -22.812 1 71.94 74 VAL B C 1
ATOM 2169 O O . VAL B 1 74 ? -7.637 -15.516 -22.734 1 71.94 74 VAL B O 1
ATOM 2172 N N . THR B 1 75 ? -7.945 -13.18 -22.719 1 84.56 75 THR B N 1
ATOM 2173 C CA . THR B 1 75 ? -9.336 -13.297 -22.312 1 84.56 75 THR B CA 1
ATOM 2174 C C . THR B 1 75 ? -10.211 -12.289 -23.047 1 84.56 75 THR B C 1
ATOM 2176 O O . THR B 1 75 ? -9.695 -11.453 -23.797 1 84.56 75 THR B O 1
ATOM 2179 N N . ASP B 1 76 ? -11.492 -12.344 -22.984 1 87.44 76 ASP B N 1
ATOM 2180 C CA . ASP B 1 76 ? -12.445 -11.414 -23.578 1 87.44 76 ASP B CA 1
ATOM 2181 C C . ASP B 1 76 ? -12.547 -10.125 -22.766 1 87.44 76 ASP B C 1
ATOM 2183 O O . ASP B 1 76 ? -13.203 -9.172 -23.188 1 87.44 76 ASP B O 1
ATOM 2187 N N . ASP B 1 77 ? -11.844 -10.094 -21.75 1 89.88 77 ASP B N 1
ATOM 2188 C CA . ASP B 1 77 ? -11.875 -8.922 -20.891 1 89.88 77 ASP B CA 1
ATOM 2189 C C . ASP B 1 77 ? -10.68 -8.008 -21.141 1 89.88 77 ASP B C 1
ATOM 2191 O O . ASP B 1 77 ? -9.547 -8.328 -20.781 1 89.88 77 ASP B O 1
ATOM 2195 N N . PRO B 1 78 ? -10.938 -6.816 -21.719 1 89.88 78 PRO B N 1
ATOM 2196 C CA . PRO B 1 78 ? -9.836 -5.922 -22.078 1 89.88 78 PRO B CA 1
ATOM 2197 C C . PRO B 1 78 ? -9.039 -5.449 -20.859 1 89.88 78 PRO B C 1
ATOM 2199 O O . PRO B 1 78 ? -7.836 -5.203 -20.969 1 89.88 78 PRO B O 1
ATOM 2202 N N . VAL B 1 79 ? -9.734 -5.312 -19.797 1 90.31 79 VAL B N 1
ATOM 2203 C CA . VAL B 1 79 ? -9.062 -4.863 -18.594 1 90.31 79 VAL B CA 1
ATOM 2204 C C . VAL B 1 79 ? -8.039 -5.91 -18.156 1 90.31 79 VAL B C 1
ATOM 2206 O O . VAL B 1 79 ? -6.906 -5.57 -17.797 1 90.31 79 VAL B O 1
ATOM 2209 N N . ILE B 1 80 ? -8.43 -7.117 -18.188 1 92.62 80 ILE B N 1
ATOM 2210 C CA . ILE B 1 80 ? -7.543 -8.211 -17.797 1 92.62 80 ILE B CA 1
ATOM 2211 C C . ILE B 1 80 ? -6.348 -8.266 -18.734 1 92.62 80 ILE B C 1
ATOM 2213 O O . ILE B 1 80 ? -5.207 -8.422 -18.297 1 92.62 80 ILE B O 1
ATOM 2217 N N . ASN B 1 81 ? -6.602 -8.102 -20 1 90.94 81 ASN B N 1
ATOM 2218 C CA . ASN B 1 81 ? -5.512 -8.125 -20.969 1 90.94 81 ASN B CA 1
ATOM 2219 C C . ASN B 1 81 ? -4.508 -7.004 -20.719 1 90.94 81 ASN B C 1
ATOM 2221 O O . ASN B 1 81 ? -3.297 -7.219 -20.812 1 90.94 81 ASN B O 1
ATOM 2225 N N . LYS B 1 82 ? -5.047 -5.863 -20.422 1 89.5 82 LYS B N 1
ATOM 2226 C CA . LYS B 1 82 ? -4.176 -4.742 -20.109 1 89.5 82 LYS B CA 1
ATOM 2227 C C . LYS B 1 82 ? -3.342 -5.035 -18.859 1 89.5 82 LYS B C 1
ATOM 2229 O O . LYS B 1 82 ? -2.143 -4.746 -18.828 1 89.5 82 LYS B O 1
ATOM 2234 N N . LEU B 1 83 ? -3.938 -5.598 -17.859 1 90.38 83 LEU B N 1
ATOM 2235 C CA . LEU B 1 83 ? -3.262 -5.879 -16.594 1 90.38 83 LEU B CA 1
ATOM 2236 C C . LEU B 1 83 ? -2.211 -6.969 -16.766 1 90.38 83 LEU B C 1
ATOM 2238 O O . LEU B 1 83 ? -1.144 -6.914 -16.156 1 90.38 83 LEU B O 1
ATOM 2242 N N . VAL B 1 84 ? -2.57 -7.918 -17.578 1 91.06 84 VAL B N 1
ATOM 2243 C CA . VAL B 1 84 ? -1.593 -8.969 -17.859 1 91.06 84 VAL B CA 1
ATOM 2244 C C . VAL B 1 84 ? -0.329 -8.352 -18.453 1 91.06 84 VAL B C 1
ATOM 2246 O O . VAL B 1 84 ? 0.786 -8.695 -18.062 1 91.06 84 VAL B O 1
ATOM 2249 N N . GLU B 1 85 ? -0.504 -7.484 -19.328 1 89.12 85 GLU B N 1
ATOM 2250 C CA . GLU B 1 85 ? 0.636 -6.809 -19.938 1 89.12 85 GLU B CA 1
ATOM 2251 C C . GLU B 1 85 ? 1.394 -5.965 -18.922 1 89.12 85 GLU B C 1
ATOM 2253 O O . GLU B 1 85 ? 2.625 -5.918 -18.938 1 89.12 85 GLU B O 1
ATOM 2258 N N . LEU B 1 86 ? 0.666 -5.328 -18.125 1 87.06 86 LEU B N 1
ATOM 2259 C CA . LEU B 1 86 ? 1.288 -4.477 -17.109 1 87.06 86 LEU B CA 1
ATOM 2260 C C . LEU B 1 86 ? 2.072 -5.312 -16.109 1 87.06 86 LEU B C 1
ATOM 2262 O O . LEU B 1 86 ? 3.168 -4.926 -15.695 1 87.06 86 LEU B O 1
ATOM 2266 N N . LEU B 1 87 ? 1.45 -6.438 -15.75 1 88.5 87 LEU B N 1
ATOM 2267 C CA . LEU B 1 87 ? 2.061 -7.285 -14.734 1 88.5 87 LEU B CA 1
ATOM 2268 C C . LEU B 1 87 ? 3.338 -7.934 -15.258 1 88.5 87 LEU B C 1
ATOM 2270 O O . LEU B 1 87 ? 4.176 -8.391 -14.477 1 88.5 87 LEU B O 1
ATOM 2274 N N . LYS B 1 88 ? 3.475 -7.941 -16.547 1 86.06 88 LYS B N 1
ATOM 2275 C CA . LYS B 1 88 ? 4.684 -8.484 -17.156 1 86.06 88 LYS B CA 1
ATOM 2276 C C . LYS B 1 88 ? 5.844 -7.496 -17.062 1 86.06 88 LYS B C 1
ATOM 2278 O O . LYS B 1 88 ? 7.008 -7.883 -17.172 1 86.06 88 LYS B O 1
ATOM 2283 N N . LYS B 1 89 ? 5.52 -6.305 -16.828 1 80.06 89 LYS B N 1
ATOM 2284 C CA . LYS B 1 89 ? 6.535 -5.254 -16.766 1 80.06 89 LYS B CA 1
ATOM 2285 C C . LYS B 1 89 ? 7.258 -5.262 -15.43 1 80.06 89 LYS B C 1
ATOM 2287 O O . LYS B 1 89 ? 6.738 -5.789 -14.438 1 80.06 89 LYS B O 1
ATOM 2292 N N . THR B 1 90 ? 8.531 -4.648 -15.453 1 72.25 90 THR B N 1
ATOM 2293 C CA . THR B 1 90 ? 9.281 -4.551 -14.203 1 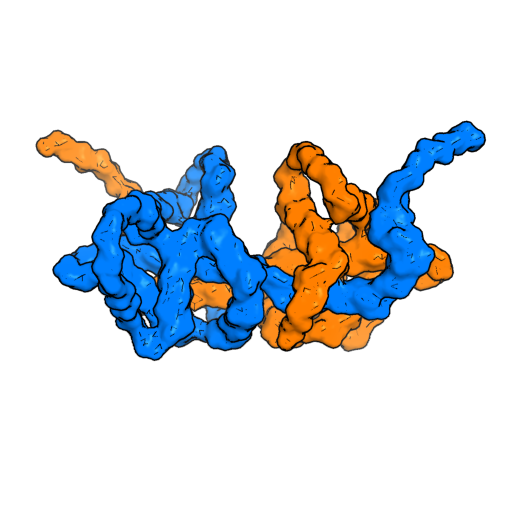72.25 90 THR B CA 1
ATOM 2294 C C . THR B 1 90 ? 8.562 -3.633 -13.219 1 72.25 90 THR B C 1
ATOM 2296 O O . THR B 1 90 ? 7.68 -2.863 -13.609 1 72.25 90 THR B O 1
ATOM 2299 N N . GLY B 1 91 ? 8.891 -3.816 -11.953 1 68.62 91 GLY B N 1
ATOM 2300 C CA . GLY B 1 91 ? 8.266 -3.035 -10.898 1 68.62 91 GLY B CA 1
ATOM 2301 C C . GLY B 1 91 ? 8.305 -1.541 -11.156 1 68.62 91 GLY B C 1
ATOM 2302 O O . GLY B 1 91 ? 7.293 -0.853 -11.008 1 68.62 91 GLY B O 1
ATOM 2303 N N . ASP B 1 92 ? 9.5 -1.059 -11.641 1 67.06 92 ASP B N 1
ATOM 2304 C CA . ASP B 1 92 ? 9.641 0.369 -11.898 1 67.06 92 ASP B CA 1
ATOM 2305 C C . ASP B 1 92 ? 8.727 0.815 -13.039 1 67.06 92 ASP B C 1
ATOM 2307 O O . ASP B 1 92 ? 8.102 1.877 -12.961 1 67.06 92 ASP B O 1
ATOM 2311 N N . ASP B 1 93 ? 8.688 0.09 -14.07 1 73.94 93 ASP B N 1
ATOM 2312 C CA . ASP B 1 93 ? 7.82 0.401 -15.203 1 73.94 93 ASP B CA 1
ATOM 2313 C C . ASP B 1 93 ? 6.348 0.318 -14.812 1 73.94 93 ASP B C 1
ATOM 2315 O O . ASP B 1 93 ? 5.535 1.139 -15.25 1 73.94 93 ASP B O 1
ATOM 2319 N N . LEU B 1 94 ? 6.082 -0.675 -14.062 1 75.12 94 LEU B N 1
ATOM 2320 C CA . LEU B 1 94 ? 4.715 -0.828 -13.57 1 75.12 94 LEU B CA 1
ATOM 2321 C C . LEU B 1 94 ? 4.301 0.375 -12.734 1 75.12 94 LEU B C 1
ATOM 2323 O O . LEU B 1 94 ? 3.225 0.942 -12.945 1 75.12 94 LEU B O 1
ATOM 2327 N N . ASP B 1 95 ? 5.184 0.848 -11.953 1 67.19 95 ASP B N 1
ATOM 2328 C CA . ASP B 1 95 ? 4.926 2.014 -11.117 1 67.19 95 ASP B CA 1
ATOM 2329 C C . ASP B 1 95 ? 4.648 3.25 -11.969 1 67.19 95 ASP B C 1
ATOM 2331 O O . ASP B 1 95 ? 3.758 4.043 -11.648 1 67.19 95 ASP B O 1
ATOM 2335 N N . GLN B 1 96 ? 5.438 3.422 -12.945 1 72.62 96 GLN B N 1
ATOM 2336 C CA . GLN B 1 96 ? 5.281 4.562 -13.844 1 72.62 96 GLN B CA 1
ATOM 2337 C C . GLN B 1 96 ? 3.93 4.52 -14.555 1 72.62 96 GLN B C 1
ATOM 2339 O O . GLN B 1 96 ? 3.26 5.547 -14.68 1 72.62 96 GLN B O 1
ATOM 2344 N N . LYS B 1 97 ? 3.576 3.35 -14.938 1 76.81 97 LYS B N 1
ATOM 2345 C CA . LYS B 1 97 ? 2.307 3.217 -15.641 1 76.81 97 LYS B CA 1
ATOM 2346 C C . LYS B 1 97 ? 1.128 3.486 -14.711 1 76.81 97 LYS B C 1
ATOM 2348 O O . LYS B 1 97 ? 0.122 4.066 -15.125 1 76.81 97 LYS B O 1
ATOM 2353 N N . ILE B 1 98 ? 1.324 3.062 -13.547 1 72.06 98 ILE B N 1
ATOM 2354 C CA . ILE B 1 98 ? 0.285 3.285 -12.555 1 72.06 98 ILE B CA 1
ATOM 2355 C C . ILE B 1 98 ? 0.098 4.785 -12.328 1 72.06 98 ILE B C 1
ATOM 2357 O O . ILE B 1 98 ? -1.032 5.27 -12.234 1 72.06 98 ILE B O 1
ATOM 2361 N N . LYS B 1 99 ? 1.19 5.535 -12.305 1 68.81 99 LYS B N 1
ATOM 2362 C CA . LYS B 1 99 ? 1.163 6.98 -12.102 1 68.81 99 LYS B CA 1
ATOM 2363 C C . LYS B 1 99 ? 0.547 7.699 -13.297 1 68.81 99 LYS B C 1
ATOM 2365 O O . LYS B 1 99 ? -0.125 8.719 -13.141 1 68.81 99 LYS B O 1
ATOM 2370 N N . GLU B 1 100 ? 0.758 7.145 -14.414 1 73.38 100 GLU B N 1
ATOM 2371 C CA . GLU B 1 100 ? 0.267 7.75 -15.648 1 73.38 100 GLU B CA 1
ATOM 2372 C C . GLU B 1 100 ? -1.237 7.547 -15.805 1 73.38 100 GLU B C 1
ATOM 2374 O O . GLU B 1 100 ? -1.923 8.375 -16.406 1 73.38 100 GLU B O 1
ATOM 2379 N N . ASP B 1 101 ? -1.665 6.457 -15.406 1 75.56 101 ASP B N 1
ATOM 2380 C CA . ASP B 1 101 ? -3.082 6.145 -15.562 1 75.56 101 ASP B CA 1
ATOM 2381 C C . ASP B 1 101 ? -3.754 5.949 -14.203 1 75.56 101 ASP B C 1
ATOM 2383 O O . ASP B 1 101 ? -4.336 4.895 -13.938 1 75.56 101 ASP B O 1
ATOM 2387 N N . HIS B 1 102 ? -3.736 6.973 -13.516 1 66.88 102 HIS B N 1
ATOM 2388 C CA . HIS B 1 102 ? -4.211 6.938 -12.133 1 66.88 102 HIS B CA 1
ATOM 2389 C C . HIS B 1 102 ? -5.699 6.629 -12.07 1 66.88 102 HIS B C 1
ATOM 2391 O O . HIS B 1 102 ? -6.148 5.879 -11.195 1 66.88 102 HIS B O 1
ATOM 2397 N N . ALA B 1 103 ? -6.438 7.297 -12.961 1 69.5 103 ALA B N 1
ATOM 2398 C CA . ALA B 1 103 ? -7.887 7.094 -12.969 1 69.5 103 ALA B CA 1
ATOM 2399 C C . ALA B 1 103 ? -8.234 5.629 -13.211 1 69.5 103 ALA B C 1
ATOM 2401 O O . ALA B 1 103 ? -9.117 5.078 -12.555 1 69.5 103 ALA B O 1
ATOM 2402 N N . PHE B 1 104 ? -7.508 5.004 -14.133 1 80.56 104 PHE B N 1
ATOM 2403 C CA . PHE B 1 104 ? -7.711 3.59 -14.43 1 80.56 104 PHE B CA 1
ATOM 2404 C C . PHE B 1 104 ? -7.5 2.74 -13.18 1 80.56 104 PHE B C 1
ATOM 2406 O O . PHE B 1 104 ? -8.328 1.887 -12.859 1 80.56 104 PHE B O 1
ATOM 2413 N N . PHE B 1 105 ? -6.465 2.965 -12.461 1 75.56 105 PHE B N 1
ATOM 2414 C CA . PHE B 1 105 ? -6.102 2.113 -11.328 1 75.56 105 PHE B CA 1
ATOM 2415 C C . PHE B 1 105 ? -6.984 2.41 -10.125 1 75.56 105 PHE B C 1
ATOM 2417 O O . PHE B 1 105 ? -7.297 1.51 -9.344 1 75.56 105 PHE B O 1
ATOM 2424 N N . ALA B 1 106 ? -7.43 3.596 -10.047 1 66.38 106 ALA B N 1
ATOM 2425 C CA . ALA B 1 106 ? -8.398 3.918 -9 1 66.38 106 ALA B CA 1
ATOM 2426 C C . ALA B 1 106 ? -9.695 3.141 -9.195 1 66.38 106 ALA B C 1
ATOM 2428 O O . ALA B 1 106 ? -10.234 2.568 -8.242 1 66.38 106 ALA B O 1
ATOM 2429 N N . ASP B 1 107 ? -10.164 3.164 -10.398 1 72.06 107 ASP B N 1
ATOM 2430 C CA . ASP B 1 107 ? -11.383 2.42 -10.711 1 72.06 107 ASP B CA 1
ATOM 2431 C C . ASP B 1 107 ? -11.164 0.919 -10.531 1 72.06 107 ASP B C 1
ATOM 2433 O O . ASP B 1 107 ? -12.062 0.209 -10.078 1 72.06 107 ASP B O 1
ATOM 2437 N N . LEU B 1 108 ? -10.023 0.479 -10.922 1 77.94 108 LEU B N 1
ATOM 2438 C CA . LEU B 1 108 ? -9.68 -0.933 -10.781 1 77.94 108 LEU B CA 1
ATOM 2439 C C . LEU B 1 108 ? -9.688 -1.351 -9.312 1 77.94 108 LEU B C 1
ATOM 2441 O O . LEU B 1 108 ? -10.195 -2.418 -8.969 1 77.94 108 LEU B O 1
ATOM 2445 N N . GLN B 1 109 ? -9.156 -0.53 -8.562 1 70.56 109 GLN B N 1
ATOM 2446 C CA . GLN B 1 109 ? -9.07 -0.825 -7.137 1 70.56 109 GLN B CA 1
ATOM 2447 C C . GLN B 1 109 ? -10.461 -0.978 -6.523 1 70.56 109 GLN B C 1
ATOM 2449 O O . GLN B 1 109 ? -10.68 -1.837 -5.668 1 70.56 109 GLN B O 1
ATOM 2454 N N . LYS B 1 110 ? -11.383 -0.12 -6.914 1 65.94 110 LYS B N 1
ATOM 2455 C CA . LYS B 1 110 ? -12.742 -0.138 -6.391 1 65.94 110 LYS B CA 1
ATOM 2456 C C . LYS B 1 110 ? -13.477 -1.41 -6.809 1 65.94 110 LYS B C 1
ATOM 2458 O O . LYS B 1 110 ? -14.25 -1.97 -6.031 1 65.94 110 LYS B O 1
ATOM 2463 N N . ALA B 1 111 ? -13.188 -1.821 -7.883 1 70.94 111 ALA B N 1
ATOM 2464 C CA . ALA B 1 111 ? -13.977 -2.91 -8.461 1 70.94 111 ALA B CA 1
ATOM 2465 C C . ALA B 1 111 ? -13.258 -4.25 -8.289 1 70.94 111 ALA B C 1
ATOM 2467 O O . ALA B 1 111 ? -13.805 -5.297 -8.648 1 70.94 111 ALA B O 1
ATOM 2468 N N . PHE B 1 112 ? -12.102 -4.203 -7.664 1 78.94 112 PHE B N 1
ATOM 2469 C CA . PHE B 1 112 ? -11.281 -5.41 -7.633 1 78.94 112 PHE B CA 1
ATOM 2470 C C . PHE B 1 112 ? -11.891 -6.457 -6.707 1 78.94 112 PHE B C 1
ATOM 2472 O O . PHE B 1 112 ? -12.172 -6.176 -5.543 1 78.94 112 PHE B O 1
ATOM 2479 N N . SER B 1 113 ? -12.281 -7.559 -7.215 1 80.62 113 SER B N 1
ATOM 2480 C CA . SER B 1 113 ? -12.891 -8.672 -6.492 1 80.62 113 SER B CA 1
ATOM 2481 C C . SER B 1 113 ? -12.039 -9.93 -6.59 1 80.62 113 SER B C 1
ATOM 2483 O O . SER B 1 113 ? -11.094 -9.984 -7.375 1 80.62 113 SER B O 1
ATOM 2485 N N . TYR B 1 114 ? -12.406 -10.992 -5.781 1 86.25 114 TYR B N 1
ATOM 2486 C CA . TYR B 1 114 ? -11.695 -12.266 -5.863 1 86.25 114 TYR B CA 1
ATOM 2487 C C . TYR B 1 114 ? -11.891 -12.906 -7.234 1 86.25 114 TYR B C 1
ATOM 2489 O O . TYR B 1 114 ? -10.969 -13.508 -7.781 1 86.25 114 TYR B O 1
ATOM 2497 N N . ARG B 1 115 ? -13.156 -12.805 -7.738 1 89.25 115 ARG B N 1
ATOM 2498 C CA . ARG B 1 115 ? -13.438 -13.344 -9.062 1 89.25 115 ARG B CA 1
ATOM 2499 C C . ARG B 1 115 ? -12.523 -12.734 -10.117 1 89.25 115 ARG B C 1
ATOM 2501 O O . ARG B 1 115 ? -11.977 -13.445 -10.969 1 89.25 115 ARG B O 1
ATOM 2508 N N . PHE B 1 116 ? -12.375 -11.477 -10.078 1 88.25 116 PHE B N 1
ATOM 2509 C CA . PHE B 1 116 ? -11.484 -10.766 -10.992 1 88.25 116 PHE B CA 1
ATOM 2510 C C . PHE B 1 116 ? -10.039 -11.195 -10.789 1 88.25 116 PHE B C 1
ATOM 2512 O O . PHE B 1 116 ? -9.328 -11.469 -11.758 1 88.25 116 PHE B O 1
ATOM 2519 N N . PHE B 1 117 ? -9.578 -11.25 -9.562 1 92.25 117 PHE B N 1
ATOM 2520 C CA . PHE B 1 117 ? -8.227 -11.688 -9.242 1 92.25 117 PHE B CA 1
ATOM 2521 C C . PHE B 1 117 ? -7.949 -13.062 -9.844 1 92.25 117 PHE B C 1
ATOM 2523 O O . PHE B 1 117 ? -6.883 -13.281 -10.422 1 92.25 117 PHE B O 1
ATOM 2530 N N . GLY B 1 118 ? -8.922 -13.977 -9.664 1 93.31 118 GLY B N 1
ATOM 2531 C CA . GLY B 1 118 ? -8.773 -15.32 -10.195 1 93.31 118 GLY B CA 1
ATOM 2532 C C . GLY B 1 118 ? -8.625 -15.344 -11.711 1 93.31 118 GLY B C 1
ATOM 2533 O O . GLY B 1 118 ? -7.746 -16.031 -12.242 1 93.31 118 GLY B O 1
ATOM 2534 N N . LYS B 1 119 ? -9.445 -14.656 -12.391 1 93.31 119 LYS B N 1
ATOM 2535 C CA . LYS B 1 119 ? -9.383 -14.586 -13.852 1 93.31 119 LYS B CA 1
ATOM 2536 C C . LYS B 1 119 ? -8.047 -14.008 -14.32 1 93.31 119 LYS B C 1
ATOM 2538 O O . LYS B 1 119 ? -7.449 -14.516 -15.266 1 93.31 119 LYS B O 1
ATOM 2543 N N . LEU B 1 120 ? -7.629 -12.984 -13.695 1 94 120 LEU B N 1
ATOM 2544 C CA . LEU B 1 120 ? -6.371 -12.336 -14.039 1 94 120 LEU B CA 1
ATOM 2545 C C . LEU B 1 120 ? -5.191 -13.273 -13.82 1 94 120 LEU B C 1
ATOM 2547 O O . LEU B 1 120 ? -4.324 -13.406 -14.688 1 94 120 LEU B O 1
ATOM 2551 N N . THR B 1 121 ? -5.199 -13.875 -12.625 1 94.44 121 THR B N 1
ATOM 2552 C CA . THR B 1 121 ? -4.113 -14.789 -12.281 1 94.44 121 THR B CA 1
ATOM 2553 C C . THR B 1 121 ? -4.047 -15.945 -13.273 1 94.44 121 THR B C 1
ATOM 2555 O O . THR B 1 121 ? -2.965 -16.297 -13.75 1 94.44 121 THR B O 1
ATOM 2558 N N . GLN B 1 122 ? -5.199 -16.531 -13.617 1 92.19 122 GLN B N 1
ATOM 2559 C CA . GLN B 1 122 ? -5.25 -17.625 -14.586 1 92.19 122 GLN B CA 1
ATOM 2560 C C . GLN B 1 122 ? -4.754 -17.172 -15.953 1 92.19 122 GLN B C 1
ATOM 2562 O O . GLN B 1 122 ? -4.012 -17.891 -16.625 1 92.19 122 GLN B O 1
ATOM 2567 N N . ALA B 1 123 ? -5.223 -16 -16.359 1 92.06 123 ALA B N 1
ATOM 2568 C CA . ALA B 1 123 ? -4.785 -15.469 -17.641 1 92.06 123 ALA B CA 1
ATOM 2569 C C . ALA B 1 123 ? -3.273 -15.25 -17.672 1 92.06 123 ALA B C 1
ATOM 2571 O O . ALA B 1 123 ? -2.604 -15.586 -18.641 1 92.06 123 ALA B O 1
ATOM 2572 N N . PHE B 1 124 ? -2.74 -14.719 -16.609 1 92.88 124 PHE B N 1
ATOM 2573 C CA . PHE B 1 124 ? -1.312 -14.445 -16.516 1 92.88 124 PHE B CA 1
ATOM 2574 C C . PHE B 1 124 ? -0.511 -15.742 -16.562 1 92.88 124 PHE B C 1
ATOM 2576 O O . PHE B 1 124 ? 0.468 -15.844 -17.297 1 92.88 124 PHE B O 1
ATOM 2583 N N . ILE B 1 125 ? -0.906 -16.719 -15.789 1 91 125 ILE B N 1
ATOM 2584 C CA . ILE B 1 125 ? -0.218 -18 -15.734 1 91 125 ILE B CA 1
ATOM 2585 C C . ILE B 1 125 ? -0.226 -18.641 -17.109 1 91 125 ILE B C 1
ATOM 2587 O O . ILE B 1 125 ? 0.796 -19.172 -17.578 1 91 125 ILE B O 1
ATOM 2591 N N . SER B 1 126 ? -1.351 -18.547 -17.781 1 88.25 126 SER B N 1
ATOM 2592 C CA . SER B 1 126 ? -1.502 -19.188 -19.094 1 88.25 126 SER B CA 1
ATOM 2593 C C . SER B 1 126 ? -0.606 -18.531 -20.141 1 88.25 126 SER B C 1
ATOM 2595 O O . SER B 1 126 ? -0.195 -19.172 -21.109 1 88.25 126 SER B O 1
ATOM 2597 N N . THR B 1 127 ? -0.348 -17.297 -19.984 1 86.12 127 THR B N 1
ATOM 2598 C CA . THR B 1 127 ? 0.489 -16.562 -20.922 1 86.12 127 THR B CA 1
ATOM 2599 C C . THR B 1 127 ? 1.961 -16.922 -20.719 1 86.12 127 THR B C 1
ATOM 2601 O O . THR B 1 127 ? 2.727 -16.984 -21.688 1 86.12 127 THR B O 1
ATOM 2604 N N . VAL B 1 128 ? 2.357 -17.094 -19.547 1 85.06 128 VAL B N 1
ATOM 2605 C CA . VAL B 1 128 ? 3.77 -17.281 -19.219 1 85.06 128 VAL B CA 1
ATOM 2606 C C . VAL B 1 128 ? 4.133 -18.766 -19.312 1 85.06 128 VAL B C 1
ATOM 2608 O O . VAL B 1 128 ? 5.227 -19.109 -19.766 1 85.06 128 VAL B O 1
ATOM 2611 N N . VAL B 1 129 ? 3.287 -19.562 -18.781 1 81.56 129 VAL B N 1
ATOM 2612 C CA . VAL B 1 129 ? 3.5 -21 -18.812 1 81.56 129 VAL B CA 1
ATOM 2613 C C . VAL B 1 129 ? 2.412 -21.672 -19.656 1 81.56 129 VAL B C 1
ATOM 2615 O O . VAL B 1 129 ? 1.454 -22.219 -19.125 1 81.56 129 VAL B O 1
ATOM 2618 N N . PRO B 1 130 ? 2.469 -21.516 -21.078 1 68.88 130 PRO B N 1
ATOM 2619 C CA . PRO B 1 130 ? 1.422 -22.078 -21.938 1 68.88 130 PRO B CA 1
ATOM 2620 C C . PRO B 1 130 ? 1.261 -23.594 -21.766 1 68.88 130 PRO B C 1
ATOM 2622 O O . PRO B 1 130 ? 2.209 -24.281 -21.375 1 68.88 130 PRO B O 1
ATOM 2625 N N . GLY B 1 131 ? 0.033 -24.188 -21.5 1 61.88 131 GLY B N 1
ATOM 2626 C CA . GLY B 1 131 ? -0.468 -25.531 -21.25 1 61.88 131 GLY B CA 1
ATOM 2627 C C . GLY B 1 131 ? 0.325 -26.609 -21.953 1 61.88 131 GLY B C 1
ATOM 2628 O O . GLY B 1 131 ? 0.115 -27.797 -21.719 1 61.88 131 GLY B O 1
ATOM 2629 N N . ASN B 1 132 ? 0.733 -26.516 -23.234 1 51.28 132 ASN B N 1
ATOM 2630 C CA . ASN B 1 132 ? 1.203 -27.734 -23.891 1 51.28 132 ASN B CA 1
ATOM 2631 C C . ASN B 1 132 ? 2.186 -28.5 -23.031 1 51.28 132 ASN B C 1
ATOM 2633 O O . ASN B 1 132 ? 2.613 -29.609 -23.391 1 51.28 132 ASN B O 1
ATOM 2637 N N . GLN B 1 133 ? 2.77 -28.141 -22.266 1 47.62 133 GLN B N 1
ATOM 2638 C CA . GLN B 1 133 ? 3.691 -28.969 -21.484 1 47.62 133 GLN B CA 1
ATOM 2639 C C . GLN B 1 133 ? 3.029 -29.469 -20.203 1 47.62 133 GLN B C 1
ATOM 2641 O O . GLN B 1 133 ? 2.6 -28.672 -19.359 1 47.62 133 GLN B O 1
ATOM 2646 N N . GLU B 1 134 ? 2.209 -30.562 -20.422 1 48 134 GLU B N 1
ATOM 2647 C CA . GLU B 1 134 ? 1.401 -31.312 -19.453 1 48 134 GLU B CA 1
ATOM 2648 C C . GLU B 1 134 ? 1.788 -30.953 -18.031 1 48 134 GLU B C 1
ATOM 2650 O O . GLU B 1 134 ? 0.923 -30.656 -17.203 1 48 134 GLU B O 1
ATOM 2655 N N . SER B 1 135 ? 2.838 -31.781 -17.625 1 42.06 135 SER B N 1
ATOM 2656 C CA . SER B 1 135 ? 3.514 -31.734 -16.328 1 42.06 135 SER B CA 1
ATOM 2657 C C . SER B 1 135 ? 3.977 -30.312 -16.016 1 42.06 135 SER B C 1
ATOM 2659 O O . SER B 1 135 ? 4.77 -30.109 -15.086 1 42.06 135 SER B O 1
ATOM 2661 N N . THR B 1 136 ? 3.982 -29.438 -16.922 1 50.25 136 THR B N 1
ATOM 2662 C CA . THR B 1 136 ? 4.527 -28.078 -16.797 1 50.25 136 THR B CA 1
ATOM 2663 C C . THR B 1 136 ? 4.039 -27.422 -15.516 1 50.25 136 THR B C 1
ATOM 2665 O O . THR B 1 136 ? 2.846 -27.453 -15.211 1 50.25 136 THR B O 1
ATOM 2668 N N . CYS B 1 137 ? 5.059 -27.094 -14.461 1 76.81 137 CYS B N 1
ATOM 2669 C CA . CYS B 1 137 ? 5.539 -27.312 -13.102 1 76.81 137 CYS B CA 1
ATOM 2670 C C . CYS B 1 137 ? 4.695 -26.547 -12.094 1 76.81 137 CYS B C 1
ATOM 2672 O O . CYS B 1 137 ? 4.492 -25.344 -12.242 1 76.81 137 CYS B O 1
ATOM 2674 N N . LYS B 1 138 ? 3.617 -27.422 -11.547 1 88.06 138 LYS B N 1
ATOM 2675 C CA . LYS B 1 138 ? 2.889 -26.906 -10.391 1 88.06 138 LYS B CA 1
ATOM 2676 C C . LYS B 1 138 ? 3.713 -25.875 -9.633 1 88.06 138 LYS B C 1
ATOM 2678 O O . LYS B 1 138 ? 3.184 -24.844 -9.211 1 88.06 138 LYS B O 1
ATOM 2683 N N . ARG B 1 139 ? 4.957 -26.125 -9.711 1 89.75 139 ARG B N 1
ATOM 2684 C CA . ARG B 1 139 ? 5.844 -25.219 -9.008 1 89.75 139 ARG B CA 1
ATOM 2685 C C . ARG B 1 139 ? 5.898 -23.859 -9.711 1 89.75 139 ARG B C 1
ATOM 2687 O O . ARG B 1 139 ? 5.91 -22.812 -9.055 1 89.75 139 ARG B O 1
ATOM 2694 N N . GLU B 1 140 ? 5.906 -23.906 -11.016 1 91.81 140 GLU B N 1
ATOM 2695 C CA . GLU B 1 140 ? 5.965 -22.656 -11.773 1 91.81 140 GLU B CA 1
ATOM 2696 C C . GLU B 1 140 ? 4.66 -21.875 -11.656 1 91.81 140 GLU B C 1
ATOM 2698 O O . GLU B 1 140 ? 4.676 -20.656 -11.531 1 91.81 140 GLU B O 1
ATOM 2703 N N . GLN B 1 141 ? 3.553 -22.625 -11.758 1 92.19 141 GLN B N 1
ATOM 2704 C CA . GLN B 1 141 ? 2.252 -21.969 -11.617 1 92.19 141 GLN B CA 1
ATOM 2705 C C . GLN B 1 141 ? 2.102 -21.328 -10.242 1 92.19 141 GLN B C 1
ATOM 2707 O O . GLN B 1 141 ? 1.572 -20.219 -10.125 1 92.19 141 GLN B O 1
ATOM 2712 N N . ILE B 1 142 ? 2.584 -22.016 -9.195 1 94.12 142 ILE B N 1
ATOM 2713 C CA . ILE B 1 142 ? 2.562 -21.5 -7.828 1 94.12 142 ILE B CA 1
ATOM 2714 C C . ILE B 1 142 ? 3.432 -20.25 -7.738 1 94.12 142 ILE B C 1
ATOM 2716 O O . ILE B 1 142 ? 2.994 -19.219 -7.219 1 94.12 142 ILE B O 1
ATOM 2720 N N . ALA B 1 143 ? 4.605 -20.312 -8.297 1 92.56 143 ALA B N 1
ATOM 2721 C CA . ALA B 1 143 ? 5.508 -19.156 -8.266 1 92.56 143 ALA B CA 1
ATOM 2722 C C . ALA B 1 143 ? 4.879 -17.953 -8.969 1 92.56 143 ALA B C 1
ATOM 2724 O O . ALA B 1 143 ? 5 -16.828 -8.492 1 92.56 143 ALA B O 1
ATOM 2725 N N . LEU B 1 144 ? 4.23 -18.234 -10.031 1 92.69 144 LEU B N 1
ATOM 2726 C CA . LEU B 1 144 ? 3.605 -17.141 -10.781 1 92.69 144 LEU B CA 1
ATOM 2727 C C . LEU B 1 144 ? 2.439 -16.547 -10 1 92.69 144 LEU B C 1
ATOM 2729 O O . LEU B 1 144 ? 2.186 -15.344 -10.078 1 92.69 144 LEU B O 1
ATOM 2733 N N . THR B 1 145 ? 1.637 -17.375 -9.266 1 94.06 145 THR B N 1
ATOM 2734 C CA . THR B 1 145 ? 0.582 -16.875 -8.398 1 94.06 145 THR B CA 1
ATOM 2735 C C . THR B 1 145 ? 1.156 -15.93 -7.34 1 94.06 145 THR B C 1
ATOM 2737 O O . THR B 1 145 ? 0.586 -14.867 -7.07 1 94.06 145 THR B O 1
ATOM 2740 N N . PHE B 1 146 ? 2.277 -16.312 -6.715 1 92.31 146 PHE B N 1
ATOM 2741 C CA . PHE B 1 146 ? 2.963 -15.453 -5.754 1 92.31 146 PHE B CA 1
ATOM 2742 C C . PHE B 1 146 ? 3.389 -14.148 -6.41 1 92.31 146 PHE B C 1
ATOM 2744 O O . PHE B 1 146 ? 3.207 -13.07 -5.836 1 92.31 146 PHE B O 1
ATOM 2751 N N . GLU B 1 147 ? 3.875 -14.219 -7.633 1 90.88 147 GLU B N 1
ATOM 2752 C CA . GLU B 1 147 ? 4.371 -13.039 -8.344 1 90.88 147 GLU B CA 1
ATOM 2753 C C . GLU B 1 147 ? 3.232 -12.078 -8.68 1 90.88 147 GLU B C 1
ATOM 2755 O O . GLU B 1 147 ? 3.342 -10.875 -8.453 1 90.88 147 GLU B O 1
ATOM 2760 N N . VAL B 1 148 ? 2.178 -12.625 -9.219 1 91 148 VAL B N 1
ATOM 2761 C CA . VAL B 1 148 ? 1.014 -11.812 -9.555 1 91 148 VAL B CA 1
ATOM 2762 C C . VAL B 1 148 ? 0.498 -11.109 -8.297 1 91 148 VAL B C 1
ATOM 2764 O O . VAL B 1 148 ? 0.186 -9.922 -8.32 1 91 148 VAL B O 1
ATOM 2767 N N . THR B 1 149 ? 0.366 -11.844 -7.168 1 88.69 149 THR B N 1
ATOM 2768 C CA . THR B 1 149 ? -0.094 -11.273 -5.906 1 88.69 149 THR B CA 1
ATOM 2769 C C . THR B 1 149 ? 0.821 -10.133 -5.461 1 88.69 149 THR B C 1
ATOM 2771 O O . THR B 1 149 ? 0.347 -9.062 -5.07 1 88.69 149 THR B O 1
ATOM 2774 N N . SER B 1 150 ? 2.127 -10.352 -5.57 1 85.19 150 SER B N 1
ATOM 2775 C CA . SER B 1 150 ? 3.107 -9.359 -5.152 1 85.19 150 SER B CA 1
ATOM 2776 C C . SER B 1 150 ? 3.012 -8.094 -6.008 1 85.19 150 SER B C 1
ATOM 2778 O O . SER B 1 150 ? 3.014 -6.98 -5.477 1 85.19 150 SER B O 1
ATOM 2780 N N . ARG B 1 151 ? 2.93 -8.227 -7.297 1 82.88 151 ARG B N 1
ATOM 2781 C CA . ARG B 1 151 ? 2.895 -7.09 -8.211 1 82.88 151 ARG B CA 1
ATOM 2782 C C . ARG B 1 151 ? 1.593 -6.309 -8.055 1 82.88 151 ARG B C 1
ATOM 2784 O O . ARG B 1 151 ? 1.594 -5.074 -8.102 1 82.88 151 ARG B O 1
ATOM 2791 N N . LEU B 1 152 ? 0.484 -7.098 -7.91 1 84.5 152 LEU B N 1
ATOM 2792 C CA . LEU B 1 152 ? -0.795 -6.434 -7.688 1 84.5 152 LEU B CA 1
ATOM 2793 C C . LEU B 1 152 ? -0.786 -5.66 -6.375 1 84.5 152 LEU B C 1
ATOM 2795 O O . LEU B 1 152 ? -1.378 -4.582 -6.277 1 84.5 152 LEU B O 1
ATOM 2799 N N . ARG B 1 153 ? -0.198 -6.273 -5.41 1 79.25 153 ARG B N 1
ATOM 2800 C CA . ARG B 1 153 ? -0.047 -5.578 -4.137 1 79.25 153 ARG B CA 1
ATOM 2801 C C . ARG B 1 153 ? 0.723 -4.273 -4.312 1 79.25 153 ARG B C 1
ATOM 2803 O O . ARG B 1 153 ? 0.376 -3.256 -3.707 1 79.25 153 ARG B O 1
ATOM 2810 N N . ALA B 1 154 ? 1.732 -4.359 -5.082 1 73 154 ALA B N 1
ATOM 2811 C CA . ALA B 1 154 ? 2.512 -3.156 -5.363 1 73 154 ALA B CA 1
ATOM 2812 C C . ALA B 1 154 ? 1.659 -2.102 -6.062 1 73 154 ALA B C 1
ATOM 2814 O O . ALA B 1 154 ? 1.816 -0.904 -5.816 1 73 154 ALA B O 1
ATOM 2815 N N . MET B 1 155 ? 0.89 -2.609 -6.988 1 70.12 155 MET B N 1
ATOM 2816 C CA . MET B 1 155 ? -0.03 -1.712 -7.684 1 70.12 155 MET B CA 1
ATOM 2817 C C . MET B 1 155 ? -1.051 -1.124 -6.715 1 70.12 155 MET B C 1
ATOM 2819 O O . MET B 1 155 ? -1.432 0.041 -6.836 1 70.12 155 MET B O 1
ATOM 2823 N N . ASP B 1 156 ? -1.538 -2.061 -5.848 1 62 156 ASP B N 1
ATOM 2824 C CA . ASP B 1 156 ? -2.504 -1.62 -4.844 1 62 156 ASP B CA 1
ATOM 2825 C C . ASP B 1 156 ? -1.866 -0.648 -3.855 1 62 156 ASP B C 1
ATOM 2827 O O . ASP B 1 156 ? -2.537 0.247 -3.338 1 62 156 ASP B O 1
ATOM 2831 N N . LEU B 1 157 ? -0.695 -1.139 -3.506 1 55.56 157 LEU B N 1
ATOM 2832 C CA . LEU B 1 157 ? 0.037 -0.239 -2.621 1 55.56 157 LEU B CA 1
ATOM 2833 C C . LEU B 1 157 ? 0.22 1.13 -3.266 1 55.56 157 LEU B C 1
ATOM 2835 O O . LEU B 1 157 ? 0.432 2.125 -2.572 1 55.56 157 LEU B O 1
ATOM 2839 N N . GLN B 1 158 ? 0.275 1.027 -4.574 1 48.59 158 GLN B N 1
ATOM 2840 C CA . GLN B 1 158 ? 0.317 2.32 -5.25 1 48.59 158 GLN B CA 1
ATOM 2841 C C . GLN B 1 158 ? -1.073 2.945 -5.324 1 48.59 158 GLN B C 1
ATOM 2843 O O . GLN B 1 158 ? -1.408 3.605 -6.312 1 48.59 158 GLN B O 1
ATOM 2848 N N . PRO B 1 159 ? -1.964 2.271 -4.762 1 46.16 159 PRO B N 1
ATOM 2849 C CA . PRO B 1 159 ? -3.131 3.152 -4.828 1 46.16 159 PRO B CA 1
ATOM 2850 C C . PRO B 1 159 ? -2.764 4.629 -4.707 1 46.16 159 PRO B C 1
ATOM 2852 O O . PRO B 1 159 ? -2.029 5.012 -3.791 1 46.16 159 PRO B O 1
ATOM 2855 N N . MET B 1 160 ? -2.24 5.23 -5.715 1 49.22 160 MET B N 1
ATOM 2856 C CA . MET B 1 160 ? -2.355 6.684 -5.641 1 49.22 160 MET B CA 1
ATOM 2857 C C . MET B 1 160 ? -3.299 7.098 -4.516 1 49.22 160 MET B C 1
ATOM 2859 O O . MET B 1 160 ? -4.512 6.91 -4.613 1 49.22 160 MET B O 1
ATOM 2863 N N . ASN B 1 161 ? -3 6.406 -3.201 1 56.94 161 ASN B N 1
ATOM 2864 C CA . ASN B 1 161 ? -3.676 6.172 -1.931 1 56.94 161 ASN B CA 1
ATOM 2865 C C . ASN B 1 161 ? -4.746 7.227 -1.661 1 56.94 161 ASN B C 1
ATOM 2867 O O . ASN B 1 161 ? -4.516 8.422 -1.878 1 56.94 161 ASN B O 1
ATOM 2871 N N . ARG B 1 162 ? -5.918 6.828 -2.041 1 68.75 162 ARG B N 1
ATOM 2872 C CA . ARG B 1 162 ? -7.07 7.621 -1.621 1 68.75 162 ARG B CA 1
ATOM 2873 C C . ARG B 1 162 ? -6.699 8.562 -0.479 1 68.75 162 ARG B C 1
ATOM 2875 O O . ARG B 1 162 ? -7.098 9.727 -0.474 1 68.75 162 ARG B O 1
ATOM 2882 N N . ILE B 1 163 ? -5.699 8.125 0.227 1 80.06 163 ILE B N 1
ATOM 2883 C CA . ILE B 1 163 ? -5.293 8.891 1.401 1 80.06 163 ILE B CA 1
ATOM 2884 C C . ILE B 1 163 ? -4.461 10.094 0.97 1 80.06 163 ILE B C 1
ATOM 2886 O O . ILE B 1 163 ? -4.609 11.195 1.52 1 80.06 163 ILE B O 1
ATOM 2890 N N . MET B 1 164 ? -3.584 9.945 -0.036 1 80.06 164 MET B N 1
ATOM 2891 C CA . MET B 1 164 ? -2.801 11.047 -0.585 1 80.06 164 MET B CA 1
ATOM 2892 C C . MET B 1 164 ? -3.709 12.109 -1.188 1 80.06 164 MET B C 1
ATOM 2894 O O . MET B 1 164 ? -3.473 13.312 -1.01 1 80.06 164 MET B O 1
ATOM 2898 N N . GLY B 1 165 ? -4.715 11.617 -1.896 1 81.06 165 GLY B N 1
ATOM 2899 C CA . GLY B 1 165 ? -5.695 12.531 -2.451 1 81.06 165 GLY B CA 1
ATOM 2900 C C . GLY B 1 165 ? -6.461 13.305 -1.391 1 81.06 165 GLY B C 1
ATOM 2901 O O . GLY B 1 165 ? -6.645 14.516 -1.511 1 81.06 165 GLY B O 1
ATOM 2902 N N . TYR B 1 166 ? -6.883 12.648 -0.34 1 85.19 166 TYR B N 1
ATOM 2903 C CA . TYR B 1 166 ? -7.59 13.297 0.758 1 85.19 166 TYR B CA 1
ATOM 2904 C C . TYR B 1 166 ? -6.699 14.312 1.461 1 85.19 166 TYR B C 1
ATOM 2906 O O . TYR B 1 166 ? -7.137 15.422 1.78 1 85.19 166 TYR B O 1
ATOM 2914 N N . GLY B 1 167 ? -5.473 13.891 1.701 1 91.06 167 GLY B N 1
ATOM 2915 C CA . GLY B 1 167 ? -4.531 14.812 2.314 1 91.06 167 GLY B CA 1
ATOM 2916 C C . GLY B 1 167 ? -4.312 16.078 1.496 1 91.06 167 GLY B C 1
ATOM 2917 O O . GLY B 1 167 ? -4.367 17.188 2.027 1 91.06 167 GLY B O 1
ATOM 2918 N N . ALA B 1 168 ? -4.094 15.891 0.21 1 88.75 168 ALA B N 1
ATOM 2919 C CA . ALA B 1 168 ? -3.875 17.031 -0.675 1 88.75 168 ALA B CA 1
ATOM 2920 C C . ALA B 1 168 ? -5.098 17.938 -0.71 1 88.75 168 ALA B C 1
ATOM 2922 O O . ALA B 1 168 ? -4.973 19.172 -0.666 1 88.75 168 ALA B O 1
ATOM 2923 N N . GLN B 1 169 ? -6.227 17.312 -0.853 1 88.44 169 GLN B N 1
ATOM 2924 C CA . GLN B 1 169 ? -7.469 18.078 -0.866 1 88.44 169 GLN B CA 1
ATOM 2925 C C . GLN B 1 169 ? -7.652 18.844 0.435 1 88.44 169 GLN B C 1
ATOM 2927 O O . GLN B 1 169 ? -8.055 20.016 0.417 1 88.44 169 GLN B O 1
ATOM 2932 N N . TYR B 1 170 ? -7.391 18.25 1.573 1 92.88 170 TYR B N 1
ATOM 2933 C CA . TYR B 1 170 ? -7.496 18.906 2.877 1 92.88 170 TYR B CA 1
ATOM 2934 C C . TYR B 1 170 ? -6.539 20.078 2.977 1 92.88 170 TYR B C 1
ATOM 2936 O O . TYR B 1 170 ? -6.918 21.156 3.449 1 92.88 170 TYR B O 1
ATOM 2944 N N . LEU B 1 171 ? -5.301 19.922 2.527 1 94.12 171 LEU B N 1
ATOM 2945 C CA . LEU B 1 171 ? -4.305 20.984 2.527 1 94.12 171 LEU B CA 1
ATOM 2946 C C . LEU B 1 171 ? -4.766 22.156 1.662 1 94.12 171 LEU B C 1
ATOM 2948 O O . LEU B 1 171 ? -4.625 23.328 2.057 1 94.12 171 LEU B O 1
ATOM 2952 N N . GLN B 1 172 ? -5.332 21.844 0.569 1 92.44 172 GLN B N 1
ATOM 2953 C CA . GLN B 1 172 ? -5.805 22.891 -0.344 1 92.44 172 GLN B CA 1
ATOM 2954 C C . GLN B 1 172 ? -6.957 23.672 0.27 1 92.44 172 GLN B C 1
ATOM 2956 O O . GLN B 1 172 ? -6.98 24.906 0.197 1 92.44 172 GLN B O 1
ATOM 2961 N N . GLU B 1 173 ? -7.832 22.953 0.851 1 92.88 173 GLU B N 1
ATOM 2962 C CA . GLU B 1 173 ? -9.047 23.578 1.375 1 92.88 173 GLU B CA 1
ATOM 2963 C C . GLU B 1 173 ? -8.75 24.406 2.621 1 92.88 173 GLU B C 1
ATOM 2965 O O . GLU B 1 173 ? -9.375 25.438 2.848 1 92.88 173 GLU B O 1
ATOM 2970 N N . HIS B 1 174 ? -7.758 24.031 3.412 1 92.81 174 HIS B N 1
ATOM 2971 C CA . HIS B 1 174 ? -7.637 24.625 4.734 1 92.81 174 HIS B CA 1
ATOM 2972 C C . HIS B 1 174 ? -6.387 25.5 4.832 1 92.81 174 HIS B C 1
ATOM 2974 O O . HIS B 1 174 ? -6.312 26.391 5.68 1 92.81 174 HIS B O 1
ATOM 2980 N N . PHE B 1 175 ? -5.379 25.266 3.867 1 93.56 175 PHE B N 1
ATOM 2981 C CA . PHE B 1 175 ? -4.121 25.953 4.137 1 93.56 175 PHE B CA 1
ATOM 2982 C C . PHE B 1 175 ? -3.604 26.656 2.883 1 93.56 175 PHE B C 1
ATOM 2984 O O . PHE B 1 175 ? -2.682 27.469 2.953 1 93.56 175 PHE B O 1
ATOM 2991 N N . ALA B 1 176 ? -4.211 26.359 1.692 1 91.56 176 ALA B N 1
ATOM 2992 C CA . ALA B 1 176 ? -3.719 26.953 0.449 1 91.56 176 ALA B CA 1
ATOM 2993 C C . ALA B 1 176 ? -3.768 28.469 0.509 1 91.56 176 ALA B C 1
ATOM 2995 O O . ALA B 1 176 ? -2.814 29.141 0.109 1 91.56 176 ALA B O 1
ATOM 2996 N N . PRO B 1 177 ? -4.883 29.141 1.029 1 93.38 177 PRO B N 1
ATOM 2997 C CA . PRO B 1 177 ? -4.898 30.594 1.105 1 93.38 177 PRO B CA 1
ATOM 2998 C C . PRO B 1 177 ? -3.756 31.156 1.951 1 93.38 177 PRO B C 1
ATOM 3000 O O . PRO B 1 177 ? -3.123 32.156 1.565 1 93.38 177 PRO B O 1
ATOM 3003 N N . TRP B 1 178 ? -3.48 30.531 3.119 1 92.75 178 TRP B N 1
ATOM 3004 C CA . TRP B 1 178 ? -2.387 30.969 3.98 1 92.75 178 TRP B CA 1
ATOM 3005 C C . TRP B 1 178 ? -1.042 30.797 3.283 1 92.75 178 TRP B C 1
ATOM 3007 O O . TRP B 1 178 ? -0.172 31.672 3.371 1 92.75 178 TRP B O 1
ATOM 3017 N N . ILE B 1 179 ? -0.833 29.703 2.615 1 92.12 179 ILE B N 1
ATOM 3018 C CA . ILE B 1 179 ? 0.405 29.422 1.898 1 92.12 179 ILE B CA 1
ATOM 3019 C C . ILE B 1 179 ? 0.632 30.469 0.818 1 92.12 179 ILE B C 1
ATOM 3021 O O . ILE B 1 179 ? 1.748 30.969 0.653 1 92.12 179 ILE B O 1
ATOM 3025 N N . LYS B 1 180 ? -0.476 30.797 0.086 1 92.81 180 LYS B N 1
ATOM 3026 C CA . LYS B 1 180 ? -0.394 31.812 -0.96 1 92.81 180 LYS B CA 1
ATOM 3027 C C . LYS B 1 180 ? -0.068 33.188 -0.373 1 92.81 180 LYS B C 1
ATOM 3029 O O . LYS B 1 180 ? 0.728 33.938 -0.94 1 92.81 180 LYS B O 1
ATOM 3034 N N . GLN B 1 181 ? -0.725 33.531 0.734 1 93.75 181 GLN B N 1
ATOM 3035 C CA . GLN B 1 181 ? -0.476 34.781 1.42 1 93.75 181 GLN B CA 1
ATOM 3036 C C . GLN B 1 181 ? 0.985 34.906 1.842 1 93.75 181 GLN B C 1
ATOM 3038 O O . GLN B 1 181 ? 1.559 36 1.813 1 93.75 181 GLN B O 1
ATOM 3043 N N . LYS B 1 182 ? 1.646 33.75 2.191 1 92.44 182 LYS B N 1
ATOM 3044 C CA . LYS B 1 182 ? 3.035 33.75 2.637 1 92.44 182 LYS B CA 1
ATOM 3045 C C . LYS B 1 182 ? 3.994 33.75 1.447 1 92.44 182 LYS B C 1
ATOM 3047 O O . LYS B 1 182 ? 5.207 33.875 1.622 1 92.44 182 LYS B O 1
ATOM 3052 N N . GLY B 1 183 ? 3.52 33.656 0.208 1 92.25 183 GLY B N 1
ATOM 3053 C CA . GLY B 1 183 ? 4.371 33.688 -0.972 1 92.25 183 GLY B CA 1
ATOM 3054 C C . GLY B 1 183 ? 4.73 32.281 -1.48 1 92.25 183 GLY B C 1
ATOM 3055 O O . GLY B 1 183 ? 5.746 32.125 -2.16 1 92.25 183 GLY B O 1
ATOM 3056 N N . GLY B 1 184 ? 3.98 31.328 -1.025 1 90.56 184 GLY B N 1
ATOM 3057 C CA . GLY B 1 184 ? 4.258 29.969 -1.482 1 90.56 184 GLY B CA 1
ATOM 3058 C C . GLY B 1 184 ? 4.832 29.078 -0.398 1 90.56 184 GLY B C 1
ATOM 3059 O O . GLY B 1 184 ? 5.098 29.531 0.714 1 90.56 184 GLY B O 1
ATOM 3060 N N . TRP B 1 185 ? 4.984 27.781 -0.707 1 91.12 185 TRP B N 1
ATOM 3061 C CA . TRP B 1 185 ? 5.449 26.781 0.248 1 91.12 185 TRP B CA 1
ATOM 3062 C C . TRP B 1 185 ? 6.859 27.094 0.73 1 91.12 185 TRP B C 1
ATOM 3064 O O . TRP B 1 185 ? 7.152 27 1.925 1 91.12 185 TRP B O 1
ATOM 3074 N N . GLY B 1 186 ? 7.699 27.516 -0.164 1 88.19 186 GLY B N 1
ATOM 3075 C CA . GLY B 1 186 ? 9.07 27.828 0.211 1 88.19 186 GLY B CA 1
ATOM 3076 C C . GLY B 1 186 ? 9.164 28.922 1.25 1 88.19 186 GLY B C 1
ATOM 3077 O O . GLY B 1 186 ? 9.805 28.75 2.287 1 88.19 186 GLY B O 1
ATOM 3078 N N . ARG B 1 187 ? 8.523 30 1.08 1 90.25 187 ARG B N 1
ATOM 3079 C CA . ARG B 1 187 ? 8.562 31.156 1.977 1 90.25 187 ARG B CA 1
ATOM 3080 C C . ARG B 1 187 ? 7.828 30.859 3.279 1 90.25 187 ARG B C 1
ATOM 3082 O O . ARG B 1 187 ? 8.258 31.297 4.352 1 90.25 187 ARG B O 1
ATOM 3089 N N . ALA B 1 188 ? 6.758 30.125 3.182 1 90.75 188 ALA B N 1
ATOM 3090 C CA . ALA B 1 188 ? 5.977 29.781 4.367 1 90.75 188 ALA B CA 1
ATOM 3091 C C . ALA B 1 188 ? 6.812 28.953 5.348 1 90.75 188 ALA B C 1
ATOM 3093 O O . ALA B 1 188 ? 6.59 29.016 6.559 1 90.75 188 ALA B O 1
ATOM 3094 N N . PHE B 1 189 ? 7.781 28.266 4.766 1 90.19 189 PHE B N 1
ATOM 3095 C CA . PHE B 1 189 ? 8.586 27.422 5.633 1 90.19 189 PHE B CA 1
ATOM 3096 C C . PHE B 1 189 ? 10.047 27.859 5.609 1 90.19 189 PHE B C 1
ATOM 3098 O O . PHE B 1 189 ? 10.945 27.062 5.914 1 90.19 189 PHE B O 1
ATOM 3105 N N . GLY B 1 190 ? 10.312 29.078 5.184 1 84 190 GLY B N 1
ATOM 3106 C CA . GLY B 1 190 ? 11.586 29.75 5.355 1 84 190 GLY B CA 1
ATOM 3107 C C . GLY B 1 190 ? 12.648 29.297 4.371 1 84 190 GLY B C 1
ATOM 3108 O O . GLY B 1 190 ? 13.836 29.266 4.699 1 84 190 GLY B O 1
ATOM 3109 N N . VAL B 1 191 ? 12.102 28.703 3.229 1 74.25 191 VAL B N 1
ATOM 3110 C CA . VAL B 1 191 ? 13.062 28.328 2.193 1 74.25 191 VAL B CA 1
ATOM 3111 C C . VAL B 1 191 ? 13.555 29.594 1.482 1 74.25 191 VAL B C 1
ATOM 3113 O O . VAL B 1 191 ? 12.75 30.391 0.995 1 74.25 191 VAL B O 1
ATOM 3116 N N . GLY B 1 192 ? 14.891 30.016 1.605 1 66.81 192 GLY B N 1
ATOM 3117 C CA . GLY B 1 192 ? 15.484 31.219 1.052 1 66.81 192 GLY B CA 1
ATOM 3118 C C . GLY B 1 192 ? 15.711 32.312 2.088 1 66.81 192 GLY B C 1
ATOM 3119 O O . GLY B 1 192 ? 16.359 33.312 1.805 1 66.81 192 GLY B O 1
ATOM 3120 N N . ASP B 1 193 ? 14.867 32.469 3.188 1 57.78 193 ASP B N 1
ATOM 3121 C CA . ASP B 1 193 ? 15.227 33.438 4.219 1 57.78 193 ASP B CA 1
ATOM 3122 C C . ASP B 1 193 ? 16.547 33.062 4.879 1 57.78 193 ASP B C 1
ATOM 3124 O O . ASP B 1 193 ? 16.75 31.922 5.297 1 57.78 193 ASP B O 1
ATOM 3128 N N . ASP B 1 194 ? 17.594 33.594 4.426 1 47.66 194 ASP B N 1
ATOM 3129 C CA . ASP B 1 194 ? 18.875 33.656 5.133 1 47.66 194 ASP B CA 1
ATOM 3130 C C . ASP B 1 194 ? 18.656 33.688 6.645 1 47.66 194 ASP B C 1
ATOM 3132 O O . ASP B 1 194 ? 17.969 34.562 7.164 1 47.66 194 ASP B O 1
ATOM 3136 N N . ASP B 1 195 ? 18.484 32.656 7.312 1 40.81 195 ASP B N 1
ATOM 3137 C CA . ASP B 1 195 ? 18.766 32.688 8.742 1 40.81 195 ASP B CA 1
ATOM 3138 C C . ASP B 1 195 ? 19.797 33.75 9.062 1 40.81 195 ASP B C 1
ATOM 3140 O O . ASP B 1 195 ? 21.016 33.5 9.008 1 40.81 195 ASP B O 1
ATOM 3144 N N . ASP B 1 196 ? 19.703 34.938 8.695 1 36 196 ASP B N 1
ATOM 3145 C CA . ASP B 1 196 ? 20.297 35.938 9.562 1 36 196 ASP B CA 1
ATOM 3146 C C . ASP B 1 196 ? 19.703 35.875 10.969 1 36 196 ASP B C 1
ATOM 3148 O O . ASP B 1 196 ? 18.719 36.594 11.258 1 36 196 ASP B O 1
ATOM 3152 N N . GLU B 1 197 ? 19.172 34.906 11.516 1 35.75 197 GLU B N 1
ATOM 3153 C CA . GLU B 1 197 ? 19.297 35 12.961 1 35.75 197 GLU B CA 1
ATOM 3154 C C . GLU B 1 197 ? 20.641 35.594 13.367 1 35.75 197 GLU B C 1
ATOM 3156 O O . GLU B 1 197 ? 21.688 34.969 13.188 1 35.75 197 GLU B O 1
ATOM 3161 N N . GLU B 1 198 ? 20.781 36.812 13.18 1 31.41 198 GLU B N 1
ATOM 3162 C CA . GLU B 1 198 ? 21.516 37.688 14.102 1 31.41 198 GLU B CA 1
ATOM 3163 C C . GLU B 1 198 ? 21.203 37.344 15.555 1 31.41 198 GLU B C 1
ATOM 3165 O O . GLU B 1 198 ? 20.031 37.375 15.961 1 31.41 198 GLU B O 1
ATOM 3170 N N . VAL B 1 199 ? 21.828 36.406 16.094 1 33.91 199 VAL B N 1
ATOM 3171 C CA . VAL B 1 199 ? 22.234 36.531 17.484 1 33.91 199 VAL B CA 1
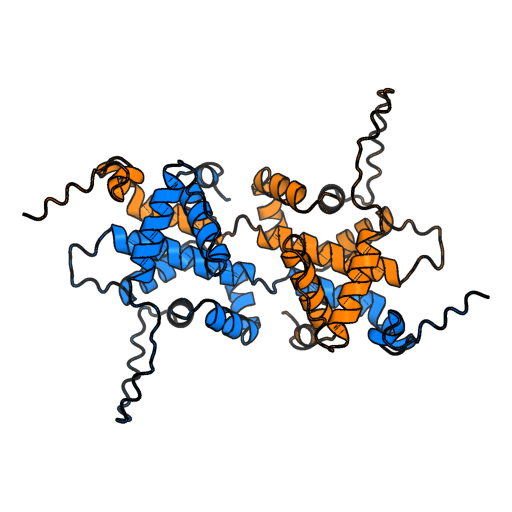ATOM 3172 C C . VAL B 1 199 ? 22.375 38 17.859 1 33.91 199 VAL B C 1
ATOM 3174 O O . VAL B 1 199 ? 23.297 38.688 17.375 1 33.91 199 VAL B O 1
ATOM 3177 N N . HIS B 1 200 ? 21.281 38.875 17.766 1 24.67 200 HIS B N 1
ATOM 3178 C CA . HIS B 1 200 ? 21.391 39.938 18.766 1 24.67 200 HIS B CA 1
ATOM 3179 C C . HIS B 1 200 ? 21.078 39.406 20.156 1 24.67 200 HIS B C 1
ATOM 3181 O O . HIS B 1 200 ? 20.266 38.5 20.312 1 24.67 200 HIS B O 1
#